Protein AF-A0A257QJQ9-F1 (afdb_monomer_lite)

Sequence (432 aa):
EASQLSAFNTHRAGYEAASIKYLLFPPGANPFVQVMTASIGTARVKPVALFPGQSISGTMPLPASHGADLPAILIEVGTYGGASRGILNVRVCTATDCAIGHGDIANAGDNNYFAIKFEQPLAIGNASSLTYQLDFASGNQVAIWFTTEQGAHEHVLTPAGTTPGLAPLLGLEGVVPAGAPILVFSNPSMNIFKLPNAKPYMAVSGGSCRLKISSRQSATAQCTAPATLIRREVFFPGWQAHINDHPAPISAYHDTFQAINLPAGTSAIRFSYEPPHTMASVIVALISAFVWVAFALTQRRAGNTGALTIPQSAWLQRAAQIDLSKRSRAILPIAFIGLVAPLGLYLALATPPGDVADEPAQLVRAAALLHGTLIGERRVVTTPQGPSVTAGMRVNLAVPRAGFNPFIPLTKANFEQKQRTSWVQPHIFVSI

Foldseek 3Di:
DVVLVVVCVVCVVVCLLLLNWKFKAFFQDDPLFPFPDQADDPDDKDWDKDFAQKKKKWKGFDDQDFDFFFFWKWFFKACPQLVWWAKKKKWKDAPPDIWIWIDTCNSDDGRHIDITTTPDTHGCDRGRMMIMMIHGHDTGIMITIKDFHDDQIWMAMPPVGTDGRIDTSMGTRTPSPVQHWDFDDHDNGITMTTRPSRDDQKDKADFDWDWDAPDLFKIKIATQAKIKIKGSAFDDPQKWKDWVNHTWDWDDDVNTTTMTIDGHGMTIMGMDGDDPCPVVVVVVVVVVVVVVVVVVVVVVVVVPPDDPDDPDDPPVPPPPPPDPPPPVVPPVVCVCCVPPVVVVVVVCVVDPPPDDPCPCVVVVVVVCSHVVAWDKDWDQDQDPVGTDTFIWIWHQPLVCVQPVPVPHDNDPVSSVVSQVVPPPDRTDTDGD

Radius of gyration: 33.99 Å; chains: 1; bounding box: 99×82×69 Å

Secondary structure (DSSP, 8-state):
-HHHHHHHHHHHHHHHHTT--EEEE-TT--TTS----S----S--EEEEE-TT-EEEEEEEPPS---S-EEEEEEEEE-TTTT--SEEEEEEE-SS-EEEEEEEGGGPPTTEEEEEEEEEEE--TT-SEEEEEEEE-SSS-EEEEEEE-SS----EEETTEE-TTEEE-EEE-----TTPPEEEEEETTEEEEE-TTPPPSEEEESS-EEEEE-SSSEEEEEESS-EEEEEEEE--TTEEEEETTEEE--EEETTTEEEEEEPSEEEEEEEEE--TTHHHHHHHHHHHHHHHHHHHHHHHHHT-S--------TTTTSS----TTTTHHHHHHHHHHHHHHHHHHHHHHHS-TTS-TTHHHHHHHHHHHHTT---EEEEEEEETTEEEEEEEEEE-THHHHHHSSTTS---HHHHHHHHHH--S-S-EEEE-

Structure (mmCIF, N/CA/C/O backbone):
data_AF-A0A257QJQ9-F1
#
_entry.id   AF-A0A257QJQ9-F1
#
loop_
_atom_site.group_PDB
_atom_site.id
_atom_site.type_symbol
_atom_site.label_atom_id
_atom_site.label_alt_id
_atom_site.label_comp_id
_atom_site.label_asym_id
_atom_site.label_entity_id
_atom_site.label_seq_id
_atom_site.pdbx_PDB_ins_code
_atom_site.Cartn_x
_atom_site.Cartn_y
_atom_site.Cartn_z
_atom_site.occupancy
_atom_site.B_iso_or_equiv
_atom_site.auth_seq_id
_atom_site.auth_comp_id
_atom_site.auth_asym_id
_atom_site.auth_atom_id
_atom_site.pdbx_PDB_model_num
ATOM 1 N N . GLU A 1 1 ? -9.347 12.772 5.939 1.00 38.38 1 GLU A N 1
ATOM 2 C CA . GLU A 1 1 ? -9.098 11.393 5.456 1.00 38.38 1 GLU A CA 1
ATOM 3 C C . GLU A 1 1 ? -10.145 10.871 4.468 1.00 38.38 1 GLU A C 1
ATOM 5 O O . GLU A 1 1 ? -9.739 10.310 3.457 1.00 38.38 1 GLU A O 1
ATOM 10 N N . ALA A 1 2 ? -11.452 11.118 4.657 1.00 39.22 2 ALA A N 1
ATOM 11 C CA . ALA A 1 2 ? -12.502 10.664 3.724 1.00 39.22 2 ALA A CA 1
ATOM 12 C C . ALA A 1 2 ? -12.269 11.043 2.237 1.00 39.22 2 ALA A C 1
ATOM 14 O O . ALA A 1 2 ? -12.616 10.281 1.336 1.00 39.22 2 ALA A O 1
ATOM 15 N N . SER A 1 3 ? -11.615 12.180 1.960 1.00 51.88 3 SER A N 1
ATOM 16 C CA . SER A 1 3 ? -11.275 12.611 0.595 1.00 51.88 3 SER A CA 1
ATOM 17 C C . SER A 1 3 ? -10.140 11.808 -0.055 1.00 51.88 3 SER A C 1
ATOM 19 O O . SER A 1 3 ? -10.160 11.602 -1.266 1.00 51.88 3 SER A O 1
ATOM 21 N N . GLN A 1 4 ? -9.164 11.325 0.720 1.00 54.12 4 GLN A N 1
ATOM 22 C CA . GLN A 1 4 ? -7.987 10.621 0.195 1.00 54.12 4 GLN A CA 1
ATOM 23 C C . GLN A 1 4 ? -8.301 9.167 -0.158 1.00 54.12 4 GLN A C 1
ATOM 25 O O . GLN A 1 4 ? -7.873 8.692 -1.207 1.00 54.12 4 GLN A O 1
ATOM 30 N N . LEU A 1 5 ? -9.099 8.478 0.662 1.00 59.34 5 LEU A N 1
ATOM 31 C CA . LEU A 1 5 ? -9.568 7.124 0.355 1.00 59.34 5 LEU A CA 1
ATOM 32 C C . LEU A 1 5 ? -10.491 7.110 -0.871 1.00 59.34 5 LEU A C 1
ATOM 34 O O . LEU A 1 5 ? -10.354 6.254 -1.742 1.00 59.34 5 LEU A O 1
ATOM 38 N N . SER A 1 6 ? -11.399 8.086 -0.969 1.00 58.81 6 SER A N 1
ATOM 39 C CA . SER A 1 6 ? -12.265 8.254 -2.142 1.00 58.81 6 SER A CA 1
ATOM 40 C C . SER A 1 6 ? -11.446 8.516 -3.415 1.00 58.81 6 SER A C 1
ATOM 42 O O . SER A 1 6 ? -11.650 7.864 -4.445 1.00 58.81 6 SER A O 1
ATOM 44 N N . ALA A 1 7 ? -10.434 9.389 -3.330 1.00 62.53 7 ALA A N 1
ATOM 45 C CA . ALA A 1 7 ? -9.500 9.628 -4.426 1.00 62.53 7 ALA A CA 1
ATOM 46 C C . ALA A 1 7 ? -8.702 8.366 -4.798 1.00 62.53 7 ALA A C 1
ATOM 48 O O . ALA A 1 7 ? -8.569 8.065 -5.986 1.00 62.53 7 ALA A O 1
ATOM 49 N N . PHE A 1 8 ? -8.216 7.604 -3.811 1.00 71.00 8 PHE A N 1
ATOM 50 C CA . PHE A 1 8 ? -7.528 6.334 -4.041 1.00 71.00 8 PHE A CA 1
ATOM 51 C C . PHE A 1 8 ? -8.431 5.337 -4.773 1.00 71.00 8 PHE A C 1
ATOM 53 O O . PHE A 1 8 ? -8.031 4.807 -5.807 1.00 71.00 8 PHE A O 1
ATOM 60 N N . ASN A 1 9 ? -9.657 5.122 -4.290 1.00 70.12 9 ASN A N 1
ATOM 61 C CA . ASN A 1 9 ? -10.600 4.184 -4.899 1.00 70.12 9 ASN A CA 1
ATOM 62 C C . ASN A 1 9 ? -10.931 4.572 -6.345 1.00 70.12 9 ASN A C 1
ATOM 64 O O . ASN A 1 9 ? -10.977 3.703 -7.214 1.00 70.12 9 ASN A O 1
ATOM 68 N N . THR A 1 10 ? -11.057 5.872 -6.621 1.00 69.69 10 THR A N 1
ATOM 69 C CA . THR A 1 10 ? -11.278 6.403 -7.975 1.00 69.69 10 THR A CA 1
ATOM 70 C C . THR A 1 10 ? -10.112 6.083 -8.924 1.00 69.69 10 THR A C 1
ATOM 72 O O . THR A 1 10 ? -10.333 5.755 -10.086 1.00 69.69 10 THR A O 1
ATOM 75 N N . HIS A 1 11 ? -8.865 6.132 -8.442 1.00 74.81 11 HIS A N 1
ATOM 76 C CA . HIS A 1 11 ? -7.655 5.957 -9.267 1.00 74.81 11 HIS A CA 1
ATOM 77 C C . HIS A 1 11 ? -7.001 4.578 -9.137 1.00 74.81 11 HIS A C 1
ATOM 79 O O . HIS A 1 11 ? -5.934 4.327 -9.706 1.00 74.81 11 HIS A O 1
ATOM 85 N N . ARG A 1 12 ? -7.634 3.662 -8.407 1.00 77.81 12 ARG A N 1
ATOM 86 C CA . ARG A 1 12 ? -7.065 2.372 -8.030 1.00 77.81 12 ARG A CA 1
ATOM 87 C C . ARG A 1 12 ? -6.561 1.555 -9.218 1.00 77.81 12 ARG A C 1
ATOM 89 O O . ARG A 1 12 ? -5.456 1.016 -9.168 1.00 77.81 12 ARG A O 1
ATOM 96 N N . ALA A 1 13 ? -7.342 1.506 -10.295 1.00 78.12 13 ALA A N 1
ATOM 97 C CA . ALA A 1 13 ? -6.968 0.789 -11.511 1.00 78.12 13 ALA A CA 1
ATOM 98 C C . ALA A 1 13 ? -5.651 1.314 -12.114 1.00 78.12 13 ALA A C 1
ATOM 100 O O . ALA A 1 13 ? -4.851 0.533 -12.624 1.00 78.12 13 ALA A O 1
ATOM 101 N N . GLY A 1 14 ? -5.389 2.621 -12.006 1.00 78.75 14 GLY A N 1
ATOM 102 C CA . GLY A 1 14 ? -4.139 3.236 -12.449 1.00 78.75 14 GLY A CA 1
ATOM 103 C C . GLY A 1 14 ? -2.940 2.788 -11.614 1.00 78.75 14 GLY A C 1
ATOM 104 O O . GLY A 1 14 ? -1.909 2.417 -12.172 1.00 78.75 14 GLY A O 1
ATOM 105 N N . TYR A 1 15 ? -3.082 2.741 -10.285 1.00 78.06 15 TYR A N 1
ATOM 106 C CA . TYR A 1 15 ? -2.027 2.242 -9.395 1.00 78.06 15 TYR A CA 1
ATOM 107 C C . TYR A 1 15 ? -1.687 0.773 -9.668 1.00 78.06 15 TYR A C 1
ATOM 109 O O . TYR A 1 15 ? -0.514 0.409 -9.768 1.00 78.06 15 TYR A O 1
ATOM 117 N N . GLU A 1 16 ? -2.706 -0.065 -9.858 1.00 82.75 16 GLU A N 1
ATOM 118 C CA . GLU A 1 16 ? -2.523 -1.476 -10.203 1.00 82.75 16 GLU A CA 1
ATOM 119 C C . GLU A 1 16 ? -1.890 -1.646 -11.592 1.00 82.75 16 GLU A C 1
ATOM 121 O O . GLU A 1 16 ? -1.001 -2.486 -11.767 1.00 82.75 16 GLU A O 1
ATOM 126 N N . ALA A 1 17 ? -2.286 -0.821 -12.568 1.00 81.44 17 ALA A N 1
ATOM 127 C CA . ALA A 1 17 ? -1.696 -0.795 -13.904 1.00 81.44 17 ALA A CA 1
ATOM 128 C C . ALA A 1 17 ? -0.230 -0.340 -13.903 1.00 81.44 17 ALA A C 1
ATOM 130 O O . ALA A 1 17 ? 0.523 -0.802 -14.756 1.00 81.44 17 ALA A O 1
ATOM 131 N N . ALA A 1 18 ? 0.176 0.490 -12.939 1.00 78.88 18 ALA A N 1
ATOM 132 C CA . ALA A 1 18 ? 1.545 0.966 -12.732 1.00 78.88 18 ALA A CA 1
ATOM 133 C C . ALA A 1 18 ? 2.403 0.044 -11.841 1.00 78.88 18 ALA A C 1
ATOM 135 O O . ALA A 1 18 ? 3.476 0.441 -11.397 1.00 78.88 18 ALA A O 1
ATOM 136 N N . SER A 1 19 ? 1.946 -1.182 -11.558 1.00 82.75 19 SER A N 1
ATOM 137 C CA . SER A 1 19 ? 2.657 -2.150 -10.706 1.00 82.75 19 SER A CA 1
ATOM 138 C C . SER A 1 19 ? 2.869 -1.721 -9.252 1.00 82.75 19 SER A C 1
ATOM 140 O O . SER A 1 19 ? 3.720 -2.294 -8.563 1.00 82.75 19 SER A O 1
ATOM 142 N N . ILE A 1 20 ? 2.082 -0.774 -8.733 1.00 82.00 20 ILE A N 1
ATOM 143 C CA . ILE A 1 20 ? 2.115 -0.463 -7.302 1.00 82.00 20 ILE A CA 1
ATOM 144 C C . ILE A 1 20 ? 1.525 -1.649 -6.545 1.00 82.00 20 ILE A C 1
ATOM 146 O O . ILE A 1 20 ? 0.358 -1.996 -6.710 1.00 82.00 20 ILE A O 1
ATOM 150 N N . LYS A 1 21 ? 2.359 -2.294 -5.727 1.00 79.81 21 LYS A N 1
ATOM 151 C CA . LYS A 1 21 ? 1.996 -3.512 -4.994 1.00 79.81 21 LYS A CA 1
ATOM 152 C C . LYS A 1 21 ? 1.625 -3.247 -3.543 1.00 79.81 21 LYS A C 1
ATOM 154 O O . LYS A 1 21 ? 0.820 -3.994 -2.995 1.00 79.81 21 LYS A O 1
ATOM 159 N N . TYR A 1 22 ? 2.213 -2.225 -2.931 1.00 82.25 22 TYR A N 1
ATOM 160 C CA . TYR A 1 22 ? 2.050 -1.941 -1.512 1.00 82.25 22 TYR A CA 1
ATOM 161 C C . TYR A 1 22 ? 1.681 -0.478 -1.282 1.00 82.25 22 TYR A C 1
ATOM 163 O O . TYR A 1 22 ? 2.165 0.406 -1.986 1.00 82.25 22 TYR A O 1
ATOM 171 N N . LEU A 1 23 ? 0.832 -0.251 -0.288 1.00 78.38 23 LEU A N 1
ATOM 172 C CA . LEU A 1 23 ? 0.411 1.048 0.211 1.00 78.38 23 LEU A CA 1
ATOM 173 C C . LEU A 1 23 ? 0.864 1.163 1.662 1.00 78.38 23 LEU A C 1
ATOM 175 O O . LEU A 1 23 ? 0.739 0.198 2.416 1.00 78.38 23 LEU A O 1
ATOM 179 N N . LEU A 1 24 ? 1.389 2.323 2.040 1.00 77.31 24 LEU A N 1
ATOM 180 C CA . LEU A 1 24 ? 1.863 2.588 3.392 1.00 77.31 24 LEU A CA 1
ATOM 181 C C . LEU A 1 24 ? 0.917 3.578 4.062 1.00 77.31 24 LEU A C 1
ATOM 183 O O . LEU A 1 24 ? 0.559 4.588 3.461 1.00 77.31 24 LEU A O 1
ATOM 187 N N . PHE A 1 25 ? 0.549 3.290 5.304 1.00 67.88 25 PHE A N 1
ATOM 188 C CA . PHE A 1 25 ? -0.293 4.147 6.129 1.00 67.88 25 PHE A CA 1
ATOM 189 C C . PHE A 1 25 ? 0.336 4.358 7.511 1.00 67.88 25 PHE A C 1
ATOM 191 O O . PHE A 1 25 ? 1.139 3.524 7.946 1.00 67.88 25 PHE A O 1
ATOM 198 N N . PRO A 1 26 ? -0.011 5.458 8.209 1.00 61.75 26 PRO A N 1
ATOM 199 C CA . PRO A 1 26 ? 0.384 5.674 9.598 1.00 61.75 26 PRO A CA 1
ATOM 200 C C . PRO A 1 26 ? 0.017 4.482 10.502 1.00 61.75 26 PRO A C 1
ATOM 202 O O . PRO A 1 26 ? -0.902 3.721 10.178 1.00 61.75 26 PRO A O 1
ATOM 205 N N . PRO A 1 27 ? 0.714 4.300 11.637 1.00 57.91 27 PRO A N 1
ATOM 206 C CA . PRO A 1 27 ? 0.435 3.201 12.554 1.00 57.91 27 PRO A CA 1
ATOM 207 C C . PRO A 1 27 ? -1.021 3.250 13.036 1.00 57.91 27 PRO A C 1
ATOM 209 O O . PRO A 1 27 ? -1.552 4.316 13.342 1.00 57.91 27 PRO A O 1
ATOM 212 N N . GLY A 1 28 ? -1.666 2.082 13.055 1.00 55.56 28 GLY A N 1
ATOM 213 C CA . GLY A 1 28 ? -3.073 1.892 13.429 1.00 55.56 28 GLY A CA 1
ATOM 214 C C . GLY A 1 28 ? -4.112 2.369 12.399 1.00 55.56 28 GLY A C 1
ATOM 215 O O . GLY A 1 28 ? -5.269 1.982 12.496 1.00 55.56 28 GLY A O 1
ATOM 216 N N . ALA A 1 29 ? -3.730 3.122 11.361 1.00 61.88 29 ALA A N 1
ATOM 217 C CA . ALA A 1 29 ? -4.669 3.510 10.310 1.00 61.88 29 ALA A CA 1
ATOM 218 C C . ALA A 1 29 ? -5.037 2.306 9.422 1.00 61.88 29 ALA A C 1
ATOM 220 O O . ALA A 1 29 ? -4.162 1.655 8.840 1.00 61.88 29 ALA A O 1
ATOM 221 N N . ASN A 1 30 ? -6.335 2.035 9.278 1.00 67.94 30 ASN A N 1
ATOM 222 C CA . ASN A 1 30 ? -6.868 1.075 8.313 1.00 67.94 30 ASN A CA 1
ATOM 223 C C . ASN A 1 30 ? -8.036 1.696 7.533 1.00 67.94 30 ASN A C 1
ATOM 225 O O . ASN A 1 30 ? -9.198 1.501 7.883 1.00 67.94 30 ASN A O 1
ATOM 229 N N . PRO A 1 31 ? -7.747 2.452 6.462 1.00 63.91 31 PRO A N 1
ATOM 230 C CA . PRO A 1 31 ? -8.780 3.178 5.733 1.00 63.91 31 PRO A CA 1
ATOM 231 C C . PRO A 1 31 ? -9.622 2.261 4.836 1.00 63.91 31 PRO A C 1
ATOM 233 O O . PRO A 1 31 ? -10.564 2.726 4.212 1.00 63.91 31 PRO A O 1
ATOM 236 N N . PHE A 1 32 ? -9.289 0.973 4.719 1.00 65.44 32 PHE A N 1
ATOM 237 C CA . PHE A 1 32 ? -10.028 0.031 3.872 1.00 65.44 32 PHE A CA 1
ATOM 238 C C . PHE A 1 32 ? -11.116 -0.728 4.628 1.00 65.44 32 PHE A C 1
ATOM 240 O O . PHE A 1 32 ? -11.854 -1.496 4.015 1.00 65.44 32 PHE A O 1
ATOM 247 N N . VAL A 1 33 ? -11.237 -0.486 5.933 1.00 56.50 33 VAL A N 1
ATOM 248 C CA . VAL A 1 33 ? -12.351 -0.964 6.742 1.00 56.50 33 VAL A CA 1
ATOM 249 C C . VAL A 1 33 ? -13.468 0.069 6.676 1.00 56.50 33 VAL A C 1
ATOM 251 O O . VAL A 1 33 ? -13.261 1.248 6.965 1.00 56.50 33 VAL A O 1
ATOM 254 N N . GLN A 1 34 ? -14.668 -0.365 6.289 1.00 51.50 34 GLN A N 1
ATOM 255 C CA . GLN A 1 34 ? -15.858 0.458 6.470 1.00 51.50 34 GLN A CA 1
ATOM 256 C C . GLN A 1 34 ? -16.208 0.478 7.955 1.00 51.50 34 GLN A C 1
ATOM 258 O O . GLN A 1 34 ? -16.839 -0.441 8.461 1.00 51.50 34 GLN A O 1
ATOM 263 N N . VAL A 1 35 ? -15.812 1.543 8.651 1.00 51.59 35 VAL A N 1
ATOM 264 C CA . VAL A 1 35 ? -16.318 1.824 9.995 1.00 51.59 35 VAL A CA 1
ATOM 265 C C . VAL A 1 35 ? -17.797 2.179 9.849 1.00 51.59 35 VAL A C 1
ATOM 267 O O . VAL A 1 35 ? -18.155 3.285 9.443 1.00 51.59 35 VAL A O 1
ATOM 270 N N . MET A 1 36 ? -18.663 1.208 10.114 1.00 52.94 36 MET A N 1
ATOM 271 C CA . MET A 1 36 ? -20.105 1.419 10.201 1.00 52.94 36 MET A CA 1
ATOM 272 C C . MET A 1 36 ? -20.379 2.147 11.517 1.00 52.94 36 MET A C 1
ATOM 274 O O . MET A 1 36 ? -20.576 1.513 12.547 1.00 52.94 36 MET A O 1
ATOM 278 N N . THR A 1 37 ? -20.314 3.479 11.499 1.00 51.56 37 THR A N 1
ATOM 279 C CA . THR A 1 37 ? -20.659 4.288 12.668 1.00 51.56 37 THR A CA 1
ATOM 280 C C . THR A 1 37 ? -22.173 4.427 12.770 1.00 51.56 37 THR A C 1
ATOM 282 O O . THR A 1 37 ? -22.865 4.751 11.800 1.00 51.56 37 THR A O 1
ATOM 285 N N . ALA A 1 38 ? -22.699 4.196 13.968 1.00 46.03 38 ALA A N 1
ATOM 286 C CA . ALA A 1 38 ? -24.067 4.534 14.321 1.00 46.03 38 ALA A CA 1
ATOM 287 C C . ALA A 1 38 ? -24.230 6.068 14.310 1.00 46.03 38 ALA A C 1
ATOM 289 O O . ALA A 1 38 ? -23.950 6.732 15.295 1.00 46.03 38 ALA A O 1
ATOM 290 N N . SER A 1 39 ? -24.632 6.629 13.165 1.00 44.25 39 SER A N 1
ATOM 291 C CA . SER A 1 39 ? -25.060 8.025 12.957 1.00 44.25 39 SER A CA 1
ATOM 292 C C . SER A 1 39 ? -24.038 9.142 13.283 1.00 44.25 39 SER A C 1
ATOM 294 O O . SER A 1 39 ? -23.649 9.400 14.419 1.00 44.25 39 SER A O 1
ATOM 296 N N . ILE A 1 40 ? -23.622 9.881 12.248 1.00 45.78 40 ILE A N 1
ATOM 297 C CA . ILE A 1 40 ? -22.577 10.917 12.312 1.00 45.78 40 ILE A CA 1
ATOM 298 C C . ILE A 1 40 ? -23.148 12.235 12.867 1.00 45.78 40 ILE A C 1
ATOM 300 O O . ILE A 1 40 ? -23.668 13.064 12.121 1.00 45.78 40 ILE A O 1
ATOM 304 N N . GLY A 1 41 ? -22.998 12.467 14.172 1.00 42.56 41 GLY A N 1
ATOM 305 C CA . GLY A 1 41 ? -22.999 13.814 14.750 1.00 42.56 41 GLY A CA 1
ATOM 306 C C . GLY A 1 41 ? -21.623 14.474 14.583 1.00 42.56 41 GLY A C 1
ATOM 307 O O . GLY A 1 41 ? -20.597 13.883 14.903 1.00 42.56 41 GLY A O 1
ATOM 308 N N . THR A 1 42 ? -21.567 15.702 14.063 1.00 43.75 42 THR A N 1
ATOM 309 C CA . THR A 1 42 ? -20.327 16.345 13.580 1.00 43.75 42 THR A CA 1
ATOM 310 C C . THR A 1 42 ? -19.501 17.101 14.630 1.00 43.75 42 THR A C 1
ATOM 312 O O . THR A 1 42 ? -18.643 17.885 14.230 1.00 43.75 42 THR A O 1
ATOM 315 N N . ALA A 1 43 ? -19.744 16.977 15.943 1.00 52.72 43 ALA A N 1
ATOM 316 C CA . ALA A 1 43 ? -19.333 18.079 16.828 1.00 52.72 43 ALA A CA 1
ATOM 317 C C . ALA A 1 43 ? -18.475 17.781 18.063 1.00 52.72 43 ALA A C 1
ATOM 319 O O . ALA A 1 43 ? -17.721 18.684 18.423 1.00 52.72 43 ALA A O 1
ATOM 320 N N . ARG A 1 44 ? -18.526 16.625 18.744 1.00 52.75 44 ARG A N 1
ATOM 321 C CA . ARG A 1 44 ? -17.683 16.406 19.945 1.00 52.75 44 ARG A CA 1
ATOM 322 C C . ARG A 1 44 ? -17.379 14.934 20.178 1.00 52.75 44 ARG A C 1
ATOM 324 O O . ARG A 1 44 ? -18.296 14.178 20.482 1.00 52.75 44 ARG A O 1
ATOM 331 N N . VAL A 1 45 ? -16.095 14.575 20.121 1.00 67.56 45 VAL A N 1
ATOM 332 C CA . VAL A 1 45 ? -15.622 13.279 20.612 1.00 67.56 45 VAL A CA 1
ATOM 333 C C . VAL A 1 45 ? -15.168 13.445 22.064 1.00 67.56 45 VAL A C 1
ATOM 335 O O . VAL A 1 45 ? -14.295 14.267 22.345 1.00 67.56 45 VAL A O 1
ATOM 338 N N . LYS A 1 46 ? -15.791 12.733 23.006 1.00 82.25 46 LYS A N 1
ATOM 339 C CA . LYS A 1 46 ? -15.448 12.768 24.433 1.00 82.25 46 LYS A CA 1
ATOM 340 C C . LYS A 1 46 ? -14.815 11.433 24.832 1.00 82.25 46 LYS A C 1
ATOM 342 O O . LYS A 1 46 ? -15.445 10.400 24.618 1.00 82.25 46 LYS A O 1
ATOM 347 N N . PRO A 1 47 ? -13.619 11.424 25.437 1.00 87.81 47 PRO A N 1
ATOM 348 C CA . PRO A 1 47 ? -13.054 10.198 25.971 1.00 87.81 47 PRO A CA 1
ATOM 349 C C . PRO A 1 47 ? -13.766 9.834 27.279 1.00 87.81 47 PRO A C 1
ATOM 351 O O . PRO A 1 47 ? -13.968 10.683 28.154 1.00 87.81 47 PRO A O 1
ATOM 354 N N . VAL A 1 48 ? -14.132 8.566 27.421 1.00 89.50 48 VAL A N 1
ATOM 355 C CA . VAL A 1 48 ? -14.643 7.971 28.657 1.00 89.50 48 VAL A CA 1
ATOM 356 C C . VAL A 1 48 ? -13.603 6.973 29.141 1.00 89.50 48 VAL A C 1
ATOM 358 O O . VAL A 1 48 ? -13.314 5.994 28.459 1.00 89.50 48 VAL A O 1
ATOM 361 N N . ALA A 1 49 ? -13.002 7.245 30.298 1.00 92.38 49 ALA A N 1
ATOM 362 C CA . ALA A 1 49 ? -12.034 6.337 30.897 1.00 92.38 49 ALA A CA 1
ATOM 363 C C . ALA A 1 49 ? -12.747 5.090 31.429 1.00 92.38 49 ALA A C 1
ATOM 365 O O . ALA A 1 49 ? -13.719 5.202 32.176 1.00 92.38 49 ALA A O 1
ATOM 366 N N . LEU A 1 50 ? -12.236 3.925 31.050 1.00 94.19 50 LEU A N 1
ATOM 367 C CA . LEU A 1 50 ? -12.668 2.622 31.517 1.00 94.19 50 LEU A CA 1
ATOM 368 C C . LEU A 1 50 ? -11.559 2.034 32.395 1.00 94.19 50 LEU A C 1
ATOM 370 O O . LEU A 1 50 ? -10.414 1.882 31.957 1.00 94.19 50 LEU A O 1
ATOM 374 N N . PHE A 1 51 ? -11.897 1.753 33.649 1.00 95.38 51 PHE A N 1
ATOM 375 C CA . PHE A 1 51 ? -11.011 1.154 34.648 1.00 95.38 51 PHE A CA 1
ATOM 376 C C . PHE A 1 51 ? -11.261 -0.356 34.774 1.00 95.38 51 PHE A C 1
ATOM 378 O O . PHE A 1 51 ? -12.327 -0.829 34.374 1.00 95.38 51 PHE A O 1
ATOM 385 N N . PRO A 1 52 ? -10.302 -1.136 35.308 1.00 96.31 52 PRO A N 1
ATOM 386 C CA . PRO A 1 52 ? -10.475 -2.573 35.479 1.00 96.31 52 PRO A CA 1
ATOM 387 C C . PRO A 1 52 ? -11.768 -2.920 36.228 1.00 96.31 52 PRO A C 1
ATOM 389 O O . PRO A 1 52 ? -12.072 -2.330 37.265 1.00 96.31 52 PRO A O 1
ATOM 392 N N . GLY A 1 53 ? -12.522 -3.878 35.695 1.00 93.06 53 GLY A N 1
ATOM 393 C CA . GLY A 1 53 ? -13.827 -4.300 36.207 1.00 93.06 53 GLY A CA 1
ATOM 394 C C . GLY A 1 53 ? -15.010 -3.448 35.736 1.00 93.06 53 GLY A C 1
ATOM 395 O O . GLY A 1 53 ? -16.145 -3.769 36.080 1.00 93.06 53 GLY A O 1
ATOM 396 N N . GLN A 1 54 ? -14.777 -2.386 34.961 1.00 95.00 54 GLN A N 1
ATOM 397 C CA . GLN A 1 54 ? -15.845 -1.582 34.365 1.00 95.00 54 GLN A CA 1
ATOM 398 C C . GLN A 1 54 ? -16.212 -2.078 32.971 1.00 95.00 54 GLN A C 1
ATOM 400 O O . GLN A 1 54 ? -15.386 -2.643 32.246 1.00 95.00 54 GLN A O 1
ATOM 405 N N . SER A 1 55 ? -17.458 -1.813 32.588 1.00 93.88 55 SER A N 1
ATOM 406 C CA . SER A 1 55 ? -17.984 -2.223 31.293 1.00 93.88 55 SER A CA 1
ATOM 407 C C . SER A 1 55 ? -18.838 -1.155 30.633 1.00 93.88 55 SER A C 1
ATOM 409 O O . SER A 1 55 ? -19.470 -0.340 31.304 1.00 93.88 55 SER A O 1
ATOM 411 N N . ILE A 1 56 ? -18.859 -1.166 29.303 1.00 92.69 56 ILE A N 1
ATOM 412 C CA . ILE A 1 56 ? -19.754 -0.354 28.477 1.00 92.69 56 ILE A CA 1
ATOM 413 C C . ILE A 1 56 ? -20.604 -1.308 27.654 1.00 92.69 56 ILE A C 1
ATOM 415 O O . ILE A 1 56 ? -20.068 -2.182 26.982 1.00 92.69 56 ILE A O 1
ATOM 419 N N . SER A 1 57 ? -21.917 -1.123 27.658 1.00 93.00 57 SER A N 1
ATOM 420 C 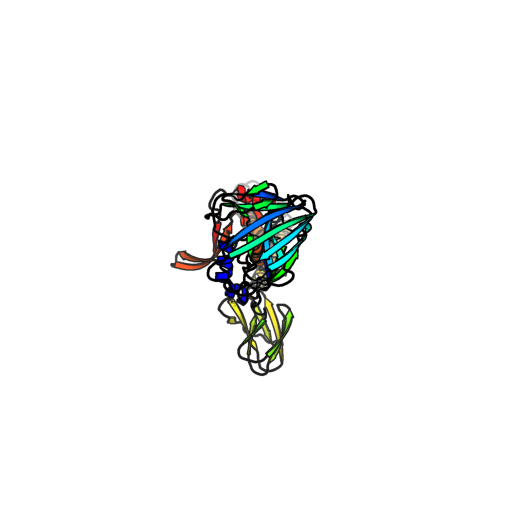CA . SER A 1 57 ? -22.831 -1.911 26.829 1.00 93.00 57 SER A CA 1
ATOM 421 C C . SER A 1 57 ? -23.865 -1.029 26.147 1.00 93.00 57 SER A C 1
ATOM 423 O O . SER A 1 57 ? -24.141 0.079 26.610 1.00 93.00 57 SER A O 1
ATOM 425 N N . GLY A 1 58 ? -24.413 -1.505 25.035 1.00 89.38 58 GLY A N 1
ATOM 426 C CA . GLY A 1 58 ? -25.394 -0.752 24.267 1.00 89.38 58 GLY A CA 1
ATOM 427 C C . GLY A 1 58 ? -25.831 -1.468 22.998 1.00 89.38 58 GLY A C 1
ATOM 428 O O . GLY A 1 58 ? -25.498 -2.633 22.759 1.00 89.38 58 GLY A O 1
ATOM 429 N N . THR A 1 59 ? -26.585 -0.749 22.173 1.00 87.00 59 THR A N 1
ATOM 430 C CA . THR A 1 59 ? -27.054 -1.219 20.866 1.00 87.00 59 THR A CA 1
ATOM 431 C C . THR A 1 59 ? -26.503 -0.340 19.758 1.00 87.00 59 THR A C 1
ATOM 433 O O . THR A 1 59 ? -26.520 0.879 19.890 1.00 87.00 59 THR A O 1
ATOM 436 N N . MET A 1 60 ? -26.083 -0.946 18.650 1.00 80.44 60 MET A N 1
ATOM 437 C CA . MET A 1 60 ? -25.676 -0.237 17.437 1.00 80.44 60 MET A CA 1
ATOM 438 C C . MET A 1 60 ? -26.564 -0.640 16.246 1.00 80.44 60 MET A C 1
ATOM 440 O O . MET A 1 60 ? -26.763 -1.837 16.016 1.00 80.44 60 MET A O 1
ATOM 444 N N . PRO A 1 61 ? -27.116 0.313 15.478 1.00 77.75 61 PRO A N 1
ATOM 445 C CA . PRO A 1 61 ? -27.829 0.019 14.239 1.00 77.75 61 PRO A CA 1
ATOM 446 C C . PRO A 1 61 ? -26.890 -0.504 13.143 1.00 77.75 61 PRO A C 1
ATOM 448 O O . PRO A 1 61 ? -25.749 -0.060 13.017 1.00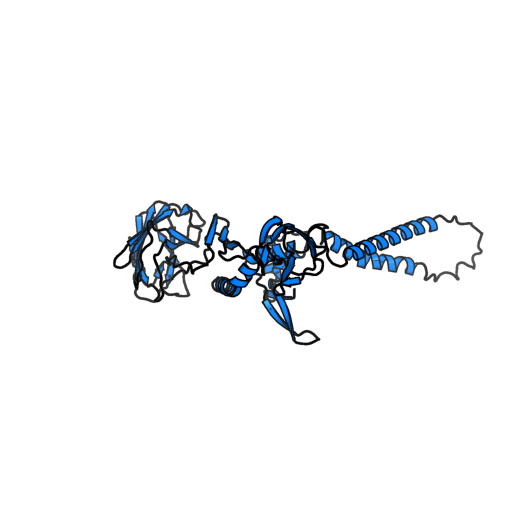 77.75 61 PRO A O 1
ATOM 451 N N . LEU A 1 62 ? -27.401 -1.408 12.304 1.00 74.50 62 LEU A N 1
ATOM 452 C CA . LEU A 1 62 ? -26.754 -1.843 11.067 1.00 74.50 62 LEU A CA 1
ATOM 453 C C . LEU A 1 62 ? -27.399 -1.125 9.861 1.00 74.50 62 LEU A C 1
ATOM 455 O O . LEU A 1 62 ? -28.623 -1.006 9.796 1.00 74.50 62 LEU A O 1
ATOM 459 N N . PRO A 1 63 ? -26.620 -0.637 8.880 1.00 62.41 63 PRO A N 1
ATOM 460 C CA . PRO A 1 63 ? -27.134 -0.058 7.647 1.00 62.41 63 PRO A CA 1
ATOM 461 C C . PRO A 1 63 ? -27.833 -1.122 6.797 1.00 62.41 63 PRO A C 1
ATOM 463 O O . PRO A 1 63 ? -27.509 -2.305 6.860 1.00 62.41 63 PRO A O 1
ATOM 466 N N . ALA A 1 64 ? -28.759 -0.684 5.942 1.00 59.81 64 ALA A N 1
ATOM 467 C CA . ALA A 1 64 ? -29.625 -1.562 5.147 1.00 59.81 64 ALA A CA 1
ATOM 468 C C . ALA A 1 64 ? -28.879 -2.522 4.194 1.00 59.81 64 ALA A C 1
ATOM 470 O O . ALA A 1 64 ? -29.440 -3.536 3.791 1.00 59.81 64 ALA A O 1
ATOM 471 N N . SER A 1 65 ? -27.627 -2.221 3.837 1.00 56.38 65 SER A N 1
ATOM 472 C CA . SER A 1 65 ? -26.754 -3.091 3.046 1.00 56.38 65 SER A CA 1
ATOM 473 C C . SER A 1 65 ? -25.565 -3.555 3.889 1.00 56.38 65 SER A C 1
ATOM 475 O O . SER A 1 65 ? -24.556 -2.854 3.986 1.00 56.38 65 SER A O 1
ATOM 477 N N . HIS A 1 66 ? -25.685 -4.735 4.488 1.00 60.06 66 HIS A N 1
ATOM 478 C CA . HIS A 1 66 ? -24.606 -5.447 5.172 1.00 60.06 66 HIS A CA 1
ATOM 479 C C . HIS A 1 66 ? -24.505 -6.860 4.583 1.00 60.06 66 HIS A C 1
ATOM 481 O O . HIS A 1 66 ? -25.509 -7.444 4.183 1.00 60.06 66 HIS A O 1
ATOM 487 N N . GLY A 1 67 ? -23.288 -7.381 4.441 1.00 57.91 67 GLY A N 1
ATOM 488 C CA . GLY A 1 67 ? -23.040 -8.734 3.936 1.00 57.91 67 GLY A CA 1
ATOM 489 C C . GLY A 1 67 ? -22.247 -9.561 4.943 1.00 57.91 67 GLY A C 1
ATOM 490 O O . GLY A 1 67 ? -21.583 -8.960 5.776 1.00 57.91 67 GLY A O 1
ATOM 491 N N . ALA A 1 68 ? -22.316 -10.893 4.791 1.00 63.59 68 ALA A N 1
ATOM 492 C CA . ALA A 1 68 ? -21.519 -11.976 5.405 1.00 63.59 68 ALA A CA 1
ATOM 493 C C . ALA A 1 68 ? -21.102 -11.823 6.890 1.00 63.59 68 ALA A C 1
ATOM 495 O O . ALA A 1 68 ? -21.541 -10.925 7.592 1.00 63.59 68 ALA A O 1
ATOM 496 N N . ASP A 1 69 ? -20.316 -12.769 7.400 1.00 77.69 69 ASP A N 1
ATOM 497 C CA . ASP A 1 69 ? -19.956 -12.839 8.820 1.00 77.69 69 ASP A CA 1
ATOM 498 C C . ASP A 1 69 ? -18.962 -11.731 9.224 1.00 77.69 69 ASP A C 1
ATOM 500 O O . ASP A 1 69 ? -18.072 -11.373 8.446 1.00 77.69 69 ASP A O 1
ATOM 504 N N . LEU A 1 70 ? -19.067 -11.207 10.451 1.00 80.00 70 LEU A N 1
ATOM 505 C CA . LEU A 1 70 ? -18.124 -10.218 10.998 1.00 80.00 70 LEU A CA 1
ATOM 506 C C . LEU A 1 70 ? -16.955 -10.929 11.666 1.00 80.00 70 LEU A C 1
ATOM 508 O O . LEU A 1 70 ? -17.179 -11.630 12.647 1.00 80.00 70 LEU A O 1
ATOM 512 N N . PRO A 1 71 ? -15.705 -10.719 11.234 1.00 83.38 71 PRO A N 1
ATOM 513 C CA . PRO A 1 71 ? -14.544 -11.322 11.880 1.00 83.38 71 PRO A CA 1
ATOM 514 C C . PRO A 1 71 ? -14.038 -10.528 13.096 1.00 83.38 71 PRO A C 1
ATOM 516 O O . PRO A 1 71 ? -13.299 -11.080 13.911 1.00 83.38 71 PRO A O 1
ATOM 519 N N . ALA A 1 72 ? -14.379 -9.240 13.213 1.00 85.50 72 ALA A N 1
ATOM 520 C CA . ALA A 1 72 ? -13.869 -8.360 14.263 1.00 85.50 72 ALA A CA 1
ATOM 521 C C . ALA A 1 72 ? -14.762 -7.132 14.509 1.00 85.50 72 ALA A C 1
ATOM 523 O O . ALA A 1 72 ? -15.498 -6.681 13.624 1.00 85.50 72 ALA A O 1
ATOM 524 N N . ILE A 1 73 ? -14.610 -6.547 15.699 1.00 86.25 73 ILE A N 1
ATOM 525 C CA . ILE A 1 73 ? -15.091 -5.206 16.054 1.00 86.25 73 ILE A CA 1
ATOM 526 C C . ILE A 1 73 ? -13.898 -4.255 16.196 1.00 86.25 73 ILE A C 1
ATOM 528 O O . ILE A 1 73 ? -12.831 -4.641 16.676 1.00 86.25 73 ILE A O 1
ATOM 532 N N . LEU A 1 74 ? -14.072 -3.005 15.781 1.00 84.06 74 LEU A N 1
ATOM 533 C CA . LEU A 1 74 ? -13.103 -1.932 15.952 1.00 84.06 74 LEU A CA 1
ATOM 534 C C . LEU A 1 74 ? -13.622 -0.961 17.006 1.00 84.06 74 LEU A C 1
ATOM 536 O O . LEU A 1 74 ? -14.774 -0.541 16.949 1.00 84.06 74 LEU A O 1
ATOM 540 N N . ILE A 1 75 ? -12.771 -0.578 17.949 1.00 87.31 75 ILE A N 1
ATOM 541 C CA . ILE A 1 75 ? -13.116 0.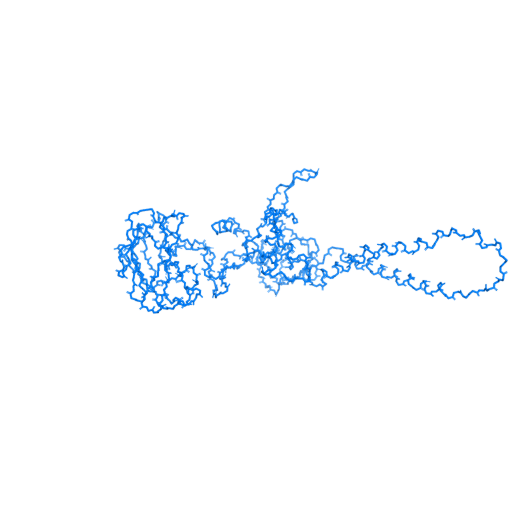376 19.006 1.00 87.31 75 ILE A CA 1
ATOM 542 C C . ILE A 1 75 ? -12.086 1.493 18.981 1.00 87.31 75 ILE A C 1
ATOM 544 O O . ILE A 1 75 ? -10.891 1.217 19.064 1.00 87.31 75 ILE A O 1
ATOM 548 N N . GLU A 1 76 ? -12.514 2.745 18.861 1.00 84.06 76 GLU A N 1
ATOM 549 C CA . GLU A 1 76 ? -11.583 3.867 18.946 1.00 84.06 76 GLU A CA 1
ATOM 550 C C . GLU A 1 76 ? -11.168 4.093 20.404 1.00 84.06 76 GLU A C 1
ATOM 552 O O . GLU A 1 76 ? -11.988 4.441 21.262 1.00 84.06 76 GLU A O 1
ATOM 557 N N . VAL A 1 77 ? -9.881 3.878 20.688 1.00 87.69 77 VAL A N 1
ATOM 558 C CA . VAL A 1 77 ? -9.324 3.935 22.043 1.00 87.69 77 VAL A CA 1
ATOM 559 C C . VAL A 1 77 ? -8.259 5.018 22.184 1.00 87.69 77 VAL A C 1
ATOM 561 O O . VAL A 1 77 ? -7.467 5.262 21.278 1.00 87.69 77 VAL A O 1
ATOM 564 N N . GLY A 1 78 ? -8.215 5.659 23.348 1.00 87.44 78 GLY A N 1
ATOM 565 C CA . GLY A 1 78 ? -7.083 6.450 23.820 1.00 87.44 78 GLY A CA 1
ATOM 566 C C . GLY A 1 78 ? -6.253 5.624 24.801 1.00 87.44 78 GLY A C 1
ATOM 567 O O . GLY A 1 78 ? -6.772 5.115 25.797 1.00 87.44 78 GLY A O 1
ATOM 568 N N . THR A 1 79 ? -4.959 5.498 24.528 1.00 90.31 79 THR A N 1
ATOM 569 C CA . THR A 1 79 ? -3.989 4.753 25.341 1.00 90.31 79 THR A CA 1
ATOM 570 C C . THR A 1 79 ? -3.079 5.665 26.164 1.00 90.31 79 THR A C 1
ATOM 572 O O . THR A 1 79 ? -2.073 5.205 26.706 1.00 90.31 79 THR A O 1
ATOM 575 N N . TYR A 1 80 ? -3.415 6.957 26.273 1.00 90.12 80 TYR A N 1
ATOM 576 C CA . TYR A 1 80 ? -2.664 7.965 27.033 1.00 90.12 80 TYR A CA 1
ATOM 577 C C . TYR A 1 80 ? -1.194 8.029 26.589 1.00 90.12 80 TYR A C 1
ATOM 579 O O . TYR A 1 80 ? -0.277 7.886 27.399 1.00 90.12 80 TYR A O 1
ATOM 587 N N . GLY A 1 81 ? -0.962 8.185 25.282 1.00 84.69 81 GLY A N 1
ATOM 588 C CA . GLY A 1 81 ? 0.383 8.159 24.705 1.00 84.69 81 GLY A CA 1
ATOM 589 C C . GLY A 1 81 ? 1.051 6.779 24.744 1.00 84.69 81 GLY A C 1
ATOM 590 O O . GLY A 1 81 ? 2.274 6.697 24.850 1.00 84.69 81 GLY A O 1
ATOM 591 N N . GLY A 1 82 ? 0.272 5.691 24.690 1.00 85.44 82 GLY A N 1
ATOM 592 C CA . GLY A 1 82 ? 0.782 4.314 24.728 1.00 85.44 82 GLY A CA 1
ATOM 593 C C . GLY A 1 82 ? 1.087 3.774 26.131 1.00 85.44 82 GLY A C 1
ATOM 594 O O . GLY A 1 82 ? 1.750 2.742 26.256 1.00 85.44 82 GLY A O 1
ATOM 595 N N . ALA A 1 83 ? 0.628 4.446 27.189 1.00 91.56 83 ALA A N 1
ATOM 596 C CA . ALA A 1 83 ? 0.813 4.041 28.585 1.00 91.56 83 ALA A CA 1
ATOM 597 C C . ALA A 1 83 ? -0.243 3.036 29.086 1.00 91.56 83 ALA A C 1
ATOM 599 O O . ALA A 1 83 ? -0.022 2.357 30.093 1.00 91.56 83 ALA A O 1
ATOM 600 N N . SER A 1 84 ? -1.388 2.924 28.410 1.00 93.25 84 SER A N 1
ATOM 601 C CA . SER A 1 84 ? -2.439 1.974 28.781 1.00 93.25 84 SER A CA 1
ATOM 602 C C . SER A 1 84 ? -1.998 0.523 28.617 1.00 93.25 84 SER A C 1
ATOM 604 O O . SER A 1 84 ? -1.369 0.144 27.630 1.00 93.25 84 SER A O 1
ATOM 606 N N . ARG A 1 85 ? -2.343 -0.309 29.594 1.00 96.12 85 ARG A N 1
ATOM 607 C CA . ARG A 1 85 ? -2.113 -1.757 29.614 1.00 96.12 85 ARG A CA 1
ATOM 608 C C . ARG A 1 85 ? -3.381 -2.428 30.098 1.00 96.12 85 ARG A C 1
ATOM 610 O O . ARG A 1 85 ? -4.099 -1.818 30.886 1.00 96.12 85 ARG A O 1
ATOM 617 N N . GLY A 1 86 ? -3.614 -3.669 29.681 1.00 95.94 86 GLY A N 1
ATOM 618 C CA . GLY A 1 86 ? -4.781 -4.429 30.114 1.00 95.94 86 GLY A CA 1
ATOM 619 C C . GLY A 1 86 ? -5.456 -5.196 28.994 1.00 95.94 86 GLY A C 1
ATOM 620 O O . GLY A 1 86 ? -5.157 -4.985 27.821 1.00 95.94 86 GLY A O 1
ATOM 621 N N . ILE A 1 87 ? -6.392 -6.062 29.371 1.00 97.00 87 ILE A N 1
ATOM 622 C CA . ILE A 1 87 ? -7.202 -6.829 28.425 1.00 97.00 87 ILE A CA 1
ATOM 623 C C . ILE A 1 87 ? -8.592 -6.206 28.316 1.00 97.00 87 ILE A C 1
ATOM 625 O O . ILE A 1 87 ? -9.299 -6.068 29.317 1.00 97.00 87 ILE A O 1
ATOM 629 N N . LEU A 1 88 ? -8.983 -5.862 27.091 1.00 97.38 88 LEU A N 1
ATOM 630 C CA . LEU A 1 88 ? -10.346 -5.480 26.746 1.00 97.38 88 LEU A CA 1
ATOM 631 C C . LEU A 1 88 ? -11.048 -6.688 26.126 1.00 97.38 88 LEU A C 1
ATOM 633 O O . LEU A 1 88 ? -10.657 -7.154 25.055 1.00 97.38 88 LEU A O 1
ATOM 637 N N . ASN A 1 89 ? -12.068 -7.195 26.810 1.00 97.69 89 ASN A N 1
ATOM 638 C CA . ASN A 1 89 ? -12.939 -8.245 26.301 1.00 97.69 89 ASN A CA 1
ATOM 639 C C . ASN A 1 89 ? -14.129 -7.613 25.592 1.00 97.69 89 ASN A C 1
ATOM 641 O O . ASN A 1 89 ? -14.629 -6.565 26.004 1.00 97.69 89 ASN A O 1
ATOM 645 N N . VAL A 1 90 ? -14.595 -8.268 24.538 1.00 96.75 90 VAL A N 1
ATOM 646 C CA . VAL A 1 90 ? -15.752 -7.820 23.772 1.00 96.75 90 VAL A CA 1
ATOM 647 C C . VAL A 1 90 ? -16.714 -8.968 23.565 1.00 96.75 90 VAL A C 1
ATOM 649 O O . VAL A 1 90 ? -16.312 -10.097 23.281 1.00 96.75 90 VAL A O 1
ATOM 652 N N . ARG A 1 91 ? -17.999 -8.657 23.660 1.00 96.75 91 ARG A N 1
ATOM 653 C CA . ARG A 1 91 ? -19.091 -9.521 23.233 1.00 96.75 91 ARG A CA 1
ATOM 654 C C . ARG A 1 91 ? -19.998 -8.722 22.318 1.00 96.75 91 ARG A C 1
ATOM 656 O O . ARG A 1 91 ? -20.412 -7.623 22.672 1.00 96.75 91 ARG A O 1
ATOM 663 N N . VAL A 1 92 ? -20.314 -9.277 21.157 1.00 93.75 92 VAL A N 1
ATOM 664 C CA . VAL A 1 92 ? -21.222 -8.669 20.182 1.00 93.75 92 VAL A CA 1
ATOM 665 C C . VAL A 1 92 ? -22.238 -9.717 19.768 1.00 93.75 92 VAL A C 1
ATOM 667 O O . VAL A 1 92 ? -21.854 -10.831 19.430 1.00 93.75 92 VAL A O 1
ATOM 670 N N . CYS A 1 93 ? -23.521 -9.376 19.802 1.00 93.56 93 CYS A N 1
ATOM 671 C CA . CYS A 1 93 ? -24.597 -10.310 19.501 1.00 93.56 93 CYS A CA 1
ATOM 672 C C . CYS A 1 93 ? -25.594 -9.741 18.494 1.00 93.56 93 CYS A C 1
ATOM 674 O O . CYS A 1 93 ? -25.911 -8.548 18.506 1.00 93.56 93 CYS A O 1
ATOM 676 N N . THR A 1 94 ? -26.112 -10.629 17.651 1.00 91.75 94 THR A N 1
ATOM 677 C CA . THR A 1 94 ? -27.402 -10.477 16.976 1.00 91.75 94 THR A CA 1
ATOM 678 C C . THR A 1 94 ? -28.521 -10.969 17.907 1.00 91.75 94 THR A C 1
ATOM 680 O O . THR A 1 94 ? -28.283 -11.311 19.065 1.00 91.75 94 THR A O 1
ATOM 683 N N . ALA A 1 95 ? -29.760 -11.042 17.413 1.00 87.00 95 ALA A N 1
ATOM 684 C CA . ALA A 1 95 ? -30.860 -11.645 18.167 1.00 87.00 95 ALA A CA 1
ATOM 685 C C . ALA A 1 95 ? -30.681 -13.158 18.417 1.00 87.00 95 ALA A C 1
ATOM 687 O O . ALA A 1 95 ? -31.312 -13.699 19.323 1.00 87.00 95 ALA A O 1
ATOM 688 N N . THR A 1 96 ? -29.871 -13.846 17.604 1.00 87.50 96 THR A N 1
ATOM 689 C CA . THR A 1 96 ? -29.767 -15.316 17.607 1.00 87.50 96 THR A CA 1
ATOM 690 C C . THR A 1 96 ? -28.364 -15.845 17.870 1.00 87.50 96 THR A C 1
ATOM 692 O O . THR A 1 96 ? -28.235 -17.014 18.219 1.00 87.50 96 THR A O 1
ATOM 695 N N . ASP A 1 97 ? -27.327 -15.029 17.680 1.00 91.00 97 ASP A N 1
ATOM 696 C CA . ASP A 1 97 ? -25.932 -15.463 17.749 1.00 91.00 97 ASP A CA 1
ATOM 697 C C . ASP A 1 97 ? -25.046 -14.412 18.427 1.00 91.00 97 ASP A C 1
ATOM 699 O O . ASP A 1 97 ? -25.349 -13.218 18.393 1.00 91.00 97 ASP A O 1
ATOM 703 N N . CYS A 1 98 ? -23.949 -14.852 19.037 1.00 94.50 98 CYS A N 1
ATOM 704 C CA . CYS A 1 98 ? -23.000 -14.007 19.751 1.00 94.50 98 CYS A CA 1
ATOM 705 C C . CYS A 1 98 ? -21.564 -14.391 19.405 1.00 94.50 98 CYS A C 1
ATOM 707 O O . CYS A 1 98 ? -21.183 -15.554 19.480 1.00 94.50 98 CYS A O 1
ATOM 709 N N . ALA A 1 99 ? -20.734 -13.382 19.171 1.00 94.88 99 ALA A N 1
ATOM 710 C CA . ALA A 1 99 ? -19.299 -13.525 19.027 1.00 94.88 99 ALA A CA 1
ATOM 711 C C . ALA A 1 99 ? -18.574 -12.851 20.190 1.00 94.88 99 ALA A C 1
ATOM 713 O O . ALA A 1 99 ? -18.997 -11.815 20.713 1.00 94.88 99 ALA A O 1
ATOM 714 N N . ILE A 1 100 ? -17.471 -13.466 20.603 1.00 96.69 100 ILE A N 1
ATOM 715 C CA . ILE A 1 100 ? -16.640 -13.021 21.718 1.00 96.69 100 ILE A CA 1
ATOM 716 C C . ILE A 1 100 ? -15.214 -12.860 21.201 1.00 96.69 100 ILE A C 1
ATOM 718 O O . ILE A 1 100 ? -14.761 -13.627 20.351 1.00 96.69 100 ILE A O 1
ATOM 722 N N . GLY A 1 101 ? -14.518 -11.845 21.693 1.00 95.38 101 GLY A N 1
ATOM 723 C CA . GLY A 1 101 ? -13.111 -11.609 21.406 1.00 95.38 101 GLY A CA 1
ATOM 724 C C . GLY A 1 101 ? -12.423 -10.927 22.580 1.00 95.38 101 GLY A C 1
ATOM 725 O O . GLY A 1 101 ? -13.067 -10.453 23.517 1.00 95.38 101 GLY A O 1
ATOM 726 N N . HIS A 1 102 ? -11.100 -10.861 22.524 1.00 96.38 102 HIS A N 1
ATOM 727 C CA . HIS A 1 102 ? -10.296 -10.147 23.507 1.00 96.38 102 HIS A CA 1
ATOM 728 C C . HIS A 1 102 ? -9.069 -9.527 22.839 1.00 96.38 102 HIS A C 1
ATOM 730 O O . HIS A 1 102 ? -8.557 -10.043 21.844 1.00 96.38 102 HIS A O 1
ATOM 736 N N . GLY A 1 103 ? -8.592 -8.410 23.380 1.00 92.94 103 GLY A N 1
ATOM 737 C CA . GLY A 1 103 ? -7.402 -7.734 22.879 1.00 92.94 103 GLY A CA 1
ATOM 738 C C . GLY A 1 103 ? -6.580 -7.104 23.995 1.00 92.94 103 GLY A C 1
ATOM 739 O O . GLY A 1 103 ? -7.126 -6.515 24.927 1.00 92.94 103 GLY A O 1
ATOM 740 N N . ASP A 1 104 ? -5.255 -7.214 23.884 1.00 95.00 104 ASP A N 1
ATOM 741 C CA . ASP A 1 104 ? -4.314 -6.518 24.763 1.00 95.00 104 ASP A CA 1
ATOM 742 C C . ASP A 1 104 ? -4.116 -5.071 24.292 1.00 95.00 104 ASP A C 1
ATOM 744 O O . ASP A 1 104 ? -3.611 -4.825 23.191 1.00 95.00 104 ASP A O 1
ATOM 748 N N . ILE A 1 105 ? -4.489 -4.119 25.151 1.00 94.44 105 ILE A N 1
ATOM 749 C CA . ILE A 1 105 ? -4.385 -2.676 24.908 1.00 94.44 105 ILE A CA 1
ATOM 750 C C . ILE A 1 105 ? -2.936 -2.231 24.668 1.00 94.44 105 ILE A C 1
ATOM 752 O O . ILE A 1 105 ? -2.718 -1.211 24.018 1.00 94.44 105 ILE A O 1
ATOM 756 N N . ALA A 1 106 ? -1.931 -3.004 25.094 1.00 89.06 106 ALA A N 1
ATOM 757 C CA . ALA A 1 106 ? -0.533 -2.726 24.760 1.00 89.06 106 ALA A CA 1
ATOM 758 C C . ALA A 1 106 ? -0.260 -2.705 23.241 1.00 89.06 106 ALA A C 1
ATOM 760 O O . ALA A 1 106 ? 0.708 -2.082 22.806 1.00 89.06 106 ALA A O 1
ATOM 761 N N . ASN A 1 107 ? -1.112 -3.358 22.441 1.00 84.88 107 ASN A N 1
ATOM 762 C CA . ASN A 1 107 ? -1.015 -3.396 20.980 1.00 84.88 107 ASN A CA 1
ATOM 763 C C . ASN A 1 107 ? -1.848 -2.306 20.284 1.00 84.88 107 ASN A C 1
ATOM 765 O O . ASN A 1 107 ? -1.824 -2.210 19.056 1.00 84.88 107 ASN A O 1
ATOM 769 N N . ALA A 1 108 ? -2.599 -1.500 21.038 1.00 81.69 108 ALA A N 1
ATOM 770 C CA . ALA A 1 108 ? -3.416 -0.427 20.490 1.00 81.69 108 ALA A CA 1
ATOM 771 C C . ALA A 1 108 ? -2.592 0.855 20.276 1.00 81.69 108 ALA A C 1
ATOM 773 O O . ALA A 1 108 ? -1.818 1.278 21.138 1.00 81.69 108 ALA A O 1
ATOM 774 N N . GLY A 1 109 ? -2.791 1.509 19.129 1.00 77.62 109 GLY A N 1
ATOM 775 C CA . GLY A 1 109 ? -2.307 2.874 18.912 1.00 77.62 109 GLY A CA 1
ATOM 776 C C . GLY A 1 109 ? -3.116 3.882 19.733 1.00 77.62 109 GLY A C 1
ATOM 777 O O . GLY A 1 109 ? -4.306 3.679 19.958 1.00 77.62 109 GLY A O 1
ATOM 778 N N . ASP A 1 110 ? -2.483 4.967 20.180 1.00 80.44 110 ASP A N 1
ATOM 779 C CA . ASP A 1 110 ? -3.190 6.044 20.884 1.00 80.44 110 ASP A CA 1
ATOM 780 C C . ASP A 1 110 ? -4.119 6.808 19.931 1.00 80.44 110 ASP A C 1
ATOM 782 O O . ASP A 1 110 ? -3.692 7.216 18.849 1.00 80.44 110 ASP A O 1
ATOM 786 N N . ASN A 1 111 ? -5.366 7.024 20.356 1.00 77.75 111 ASN A N 1
ATOM 787 C CA . ASN A 1 111 ? -6.425 7.709 19.604 1.00 77.75 111 ASN A CA 1
ATOM 788 C C . ASN A 1 111 ? -6.659 7.079 18.231 1.00 77.75 111 ASN A C 1
ATOM 790 O O . ASN A 1 111 ? -6.692 7.762 17.207 1.00 77.75 111 ASN A O 1
ATOM 794 N N . ASN A 1 112 ? -6.752 5.750 18.223 1.00 71.69 112 ASN A N 1
ATOM 795 C CA . ASN A 1 112 ? -6.916 4.971 17.010 1.00 71.69 112 ASN A CA 1
ATOM 796 C C . ASN A 1 112 ? -7.876 3.800 17.224 1.00 71.69 112 ASN A C 1
ATOM 798 O O . ASN A 1 112 ? -8.135 3.383 18.355 1.00 71.69 112 ASN A O 1
ATOM 802 N N . TYR A 1 113 ? -8.380 3.246 16.126 1.00 76.94 113 TYR A N 1
ATOM 803 C CA . TYR A 1 113 ? -9.179 2.033 16.165 1.00 76.94 113 TYR A CA 1
ATOM 804 C C . TYR A 1 113 ? -8.316 0.840 16.569 1.00 76.94 113 TYR A C 1
ATOM 806 O O . TYR A 1 113 ? -7.358 0.465 15.891 1.00 76.94 113 TYR A O 1
ATOM 814 N N . PHE A 1 114 ? -8.699 0.211 17.671 1.00 84.69 114 PHE A N 1
ATOM 815 C CA . PHE A 1 114 ? -8.189 -1.072 18.105 1.00 84.69 114 PHE A CA 1
ATOM 816 C C . PHE A 1 114 ? -9.126 -2.174 17.613 1.00 84.69 114 PHE A C 1
ATOM 818 O O . PHE A 1 114 ? -10.296 -2.226 17.994 1.00 84.69 114 PHE A O 1
ATOM 825 N N . ALA A 1 115 ? -8.618 -3.031 16.727 1.00 85.81 115 ALA A N 1
ATOM 826 C CA . ALA A 1 115 ? -9.369 -4.157 16.190 1.00 85.81 115 ALA A CA 1
ATOM 827 C C . ALA A 1 115 ? -9.272 -5.359 17.136 1.00 85.81 115 ALA A C 1
ATOM 829 O O . ALA A 1 115 ? -8.178 -5.871 17.387 1.00 85.81 115 ALA A O 1
ATOM 830 N N . ILE A 1 116 ? -10.419 -5.836 17.613 1.00 90.25 116 ILE A N 1
ATOM 831 C CA . ILE A 1 116 ? -10.530 -7.058 18.404 1.00 90.25 116 ILE A CA 1
ATOM 832 C C . ILE A 1 116 ? -11.207 -8.118 17.542 1.00 90.25 116 ILE A C 1
ATOM 834 O O . ILE A 1 116 ? -12.392 -8.019 17.217 1.00 90.25 116 ILE A O 1
ATOM 838 N N . LYS A 1 117 ? -10.422 -9.127 17.156 1.00 90.06 117 LYS A N 1
ATOM 839 C CA . LYS A 1 117 ? -10.908 -10.278 16.394 1.00 90.06 117 LYS A CA 1
ATOM 840 C C . LYS A 1 117 ? -11.770 -11.160 17.279 1.00 90.06 117 LYS A C 1
ATOM 842 O O . LYS A 1 117 ? -11.422 -11.409 18.434 1.00 90.06 117 LYS A O 1
ATOM 847 N N . PHE A 1 118 ? -12.860 -11.653 16.715 1.00 92.12 118 PHE A N 1
ATOM 848 C CA . PHE A 1 118 ? -13.670 -12.659 17.373 1.00 92.12 118 PHE A CA 1
ATOM 849 C C . PHE A 1 118 ? -13.021 -14.039 17.254 1.00 92.12 118 PHE A C 1
ATOM 851 O O . PHE A 1 118 ? -12.332 -14.336 16.276 1.00 92.12 118 PHE A O 1
ATOM 858 N N . GLU A 1 119 ? -13.260 -14.890 18.248 1.00 92.94 119 GLU A N 1
ATOM 859 C CA . GLU A 1 119 ? -12.829 -16.292 18.238 1.00 92.94 119 GLU A CA 1
ATOM 860 C C . GLU A 1 119 ? -13.472 -17.067 17.082 1.00 92.94 119 GLU A C 1
ATOM 862 O O . GLU A 1 119 ? -12.825 -17.899 16.444 1.00 92.94 119 GLU A O 1
ATOM 867 N N . GLN A 1 120 ? -14.731 -16.742 16.781 1.00 89.94 120 GLN A N 1
ATOM 868 C CA . GLN A 1 120 ? -15.442 -17.161 15.580 1.00 89.94 120 GLN A CA 1
ATOM 869 C C . GLN A 1 120 ? -16.155 -15.953 14.960 1.00 89.94 120 GLN A C 1
ATOM 871 O O . GLN A 1 120 ? -16.673 -15.120 15.709 1.00 89.94 120 GLN A O 1
ATOM 876 N N . PRO A 1 121 ? -16.183 -15.830 13.620 1.00 87.31 121 PRO A N 1
ATOM 877 C CA . PRO A 1 121 ? -16.923 -14.761 12.963 1.00 87.31 121 PRO A CA 1
ATOM 878 C C . PRO A 1 121 ? -18.410 -14.756 13.353 1.00 87.31 121 PRO A C 1
ATOM 880 O O . PRO A 1 121 ? -19.031 -15.813 13.410 1.00 87.31 121 PRO A O 1
ATOM 883 N N . LEU A 1 122 ? -18.983 -13.574 13.595 1.00 89.69 122 LEU A N 1
ATOM 884 C CA . LEU A 1 122 ? -20.401 -13.407 13.926 1.00 89.69 122 LEU A CA 1
ATOM 885 C C . LEU A 1 122 ? -21.260 -13.458 12.663 1.00 89.69 122 LEU A C 1
ATOM 887 O O . LEU A 1 122 ? -21.132 -12.579 11.807 1.00 89.69 122 LEU A O 1
ATOM 891 N N . ALA A 1 123 ? -22.198 -14.398 12.583 1.00 86.94 123 ALA A N 1
ATOM 892 C CA . ALA A 1 123 ? -23.169 -14.429 11.497 1.00 86.94 123 ALA A CA 1
ATOM 893 C C . ALA A 1 123 ? -24.207 -13.301 11.659 1.00 86.94 123 ALA A C 1
ATOM 895 O O . ALA A 1 123 ? -25.090 -13.361 12.516 1.00 86.94 123 ALA A O 1
ATOM 896 N N . ILE A 1 124 ? -24.112 -12.252 10.832 1.00 81.62 124 ILE A N 1
ATOM 897 C CA . ILE A 1 124 ? -24.996 -11.072 10.931 1.00 81.62 124 ILE A CA 1
ATOM 898 C C . ILE A 1 124 ? -26.358 -11.302 10.260 1.00 81.62 124 ILE A C 1
ATOM 900 O O . ILE A 1 124 ? -27.368 -10.742 10.684 1.00 81.62 124 ILE A O 1
ATOM 904 N N . GLY A 1 125 ? -26.395 -12.109 9.195 1.00 79.25 125 GLY A N 1
ATOM 905 C CA . GLY A 1 125 ? -27.610 -12.374 8.421 1.00 79.25 125 GLY A CA 1
ATOM 906 C C . GLY A 1 125 ? -28.306 -11.091 7.948 1.00 79.25 125 GLY A C 1
ATOM 907 O O . GLY A 1 125 ? -27.691 -10.274 7.273 1.00 79.25 125 GLY A O 1
ATOM 908 N N . ASN A 1 126 ? -29.584 -10.940 8.316 1.00 79.31 126 ASN A N 1
ATOM 909 C CA . ASN A 1 126 ? -30.420 -9.762 8.037 1.00 79.31 126 ASN A CA 1
ATOM 910 C C . ASN A 1 126 ? -30.647 -8.893 9.294 1.00 79.31 126 ASN A C 1
ATOM 912 O O . ASN A 1 126 ? -31.698 -8.258 9.424 1.00 79.31 126 ASN A O 1
ATOM 916 N N . ALA A 1 127 ? -29.745 -8.937 10.281 1.00 82.31 127 ALA A N 1
ATOM 917 C CA . ALA A 1 127 ? -29.936 -8.202 11.527 1.00 82.31 127 ALA A CA 1
ATOM 918 C C . ALA A 1 127 ? -29.972 -6.683 11.282 1.00 82.31 127 ALA A C 1
ATOM 920 O O . ALA A 1 127 ? -29.129 -6.117 10.596 1.00 82.31 127 ALA A O 1
ATOM 921 N N . SER A 1 128 ? -30.937 -5.994 11.890 1.00 81.31 128 SER A N 1
ATOM 922 C CA . SER A 1 128 ? -31.053 -4.530 11.815 1.00 81.31 128 SER A CA 1
ATOM 923 C C . SER A 1 128 ? -30.213 -3.799 12.866 1.00 81.31 128 SER A C 1
ATOM 925 O O . SER A 1 128 ? -29.998 -2.593 12.765 1.00 81.31 128 SER A O 1
ATOM 927 N N . SER A 1 129 ? -29.762 -4.507 13.900 1.00 85.81 129 SER A N 1
ATOM 928 C CA . SER A 1 129 ? -28.986 -3.958 15.012 1.00 85.81 129 SER A CA 1
ATOM 929 C C . SER A 1 129 ? -28.173 -5.047 15.701 1.00 85.81 129 SER A C 1
ATOM 931 O O . SER A 1 129 ? -28.572 -6.212 15.704 1.00 85.81 129 SER A O 1
ATOM 933 N N . LEU A 1 130 ? -27.082 -4.647 16.346 1.00 88.25 130 LEU A N 1
ATOM 934 C CA . LEU A 1 130 ? -26.261 -5.492 17.207 1.00 88.25 130 LEU A CA 1
ATOM 935 C C . LEU A 1 130 ? -26.281 -4.961 18.636 1.00 88.25 130 LEU A C 1
ATOM 937 O O . LEU A 1 130 ? -26.287 -3.749 18.852 1.00 88.25 130 LEU A O 1
ATOM 941 N N . THR A 1 131 ? -26.228 -5.856 19.612 1.00 92.25 131 THR A N 1
ATOM 942 C CA . THR A 1 131 ? -25.925 -5.505 21.005 1.00 92.25 131 THR A CA 1
ATOM 943 C C . THR A 1 131 ? -24.449 -5.748 21.259 1.00 92.25 131 THR A C 1
ATOM 945 O O . THR A 1 131 ? -23.923 -6.774 20.827 1.00 92.25 131 THR A O 1
ATOM 948 N N . TYR A 1 132 ? -23.782 -4.852 21.975 1.00 92.75 132 TYR A N 1
ATOM 949 C CA . TYR A 1 132 ? -22.381 -5.025 22.334 1.00 92.75 132 TYR A CA 1
ATOM 950 C C . TYR A 1 132 ? -22.157 -4.836 23.832 1.00 92.75 132 TYR A C 1
ATOM 952 O O . TYR A 1 132 ? -22.901 -4.127 24.511 1.00 92.75 132 TYR A O 1
ATOM 960 N N . GLN A 1 133 ? -21.089 -5.452 24.322 1.00 95.56 133 GLN A N 1
ATOM 961 C CA . GLN A 1 133 ? -20.550 -5.273 25.658 1.00 95.56 133 GLN A CA 1
ATOM 962 C C . GLN A 1 133 ? -19.022 -5.257 25.569 1.00 95.56 133 GLN A C 1
ATOM 964 O O . GLN A 1 133 ? -18.416 -6.140 24.962 1.00 95.56 133 GLN A O 1
ATOM 969 N N . LEU A 1 134 ? -18.415 -4.225 26.143 1.00 95.75 134 LEU A N 1
ATOM 970 C CA . LEU A 1 134 ? -16.977 -4.032 26.267 1.00 95.75 134 LEU A CA 1
ATOM 971 C C . LEU A 1 134 ? -16.640 -4.135 27.751 1.00 95.75 134 LEU A C 1
ATOM 973 O O . LEU A 1 134 ? -17.099 -3.301 28.527 1.00 95.75 134 LEU A O 1
ATOM 977 N N . ASP A 1 135 ? -15.845 -5.122 28.144 1.00 96.44 135 ASP A N 1
ATOM 978 C CA . ASP A 1 135 ? -15.452 -5.345 29.534 1.00 96.44 135 ASP A CA 1
ATOM 979 C C . ASP A 1 135 ? -13.942 -5.160 29.667 1.00 96.44 135 ASP A C 1
ATOM 981 O O . ASP A 1 135 ? -13.153 -5.935 29.115 1.00 96.44 135 ASP A O 1
ATOM 985 N N . PHE A 1 136 ? -13.511 -4.138 30.407 1.00 96.88 136 PHE A N 1
ATOM 986 C CA . PHE A 1 136 ? -12.088 -3.940 30.659 1.00 96.88 136 PHE A CA 1
ATOM 987 C C . PHE A 1 136 ? -11.670 -4.770 31.871 1.00 96.88 136 PHE A C 1
ATOM 989 O O . PHE A 1 136 ? -11.906 -4.399 33.018 1.00 96.88 136 PHE A O 1
ATOM 996 N N . ALA A 1 137 ? -11.101 -5.946 31.619 1.00 92.12 137 ALA A N 1
ATOM 997 C CA . ALA A 1 137 ? -10.937 -6.982 32.634 1.00 92.12 137 ALA A CA 1
ATOM 998 C C . ALA A 1 137 ? -9.740 -6.755 33.564 1.00 92.12 137 ALA A C 1
ATOM 1000 O O . ALA A 1 137 ? -9.767 -7.159 34.725 1.00 92.12 137 ALA A O 1
ATOM 1001 N N . SER A 1 138 ? -8.670 -6.142 33.064 1.00 93.69 138 SER A N 1
ATOM 1002 C CA . SER A 1 138 ? -7.417 -5.972 33.803 1.00 93.69 138 SER A CA 1
ATOM 1003 C C . SER A 1 138 ? -6.652 -4.754 33.306 1.00 93.69 138 SER A C 1
ATOM 1005 O O . SER A 1 138 ? -6.965 -4.229 32.243 1.00 93.69 138 SER A O 1
ATOM 1007 N N . GLY A 1 139 ? -5.624 -4.328 34.048 1.00 93.44 139 GLY A N 1
ATOM 1008 C CA . GLY A 1 139 ? -4.717 -3.265 33.616 1.00 93.44 139 GLY A CA 1
ATOM 1009 C C . GLY A 1 139 ? -4.806 -1.989 34.443 1.00 93.44 139 GLY A C 1
ATOM 1010 O O . GLY A 1 139 ? -5.075 -2.048 35.639 1.00 93.44 139 GLY A O 1
ATOM 1011 N N . ASN A 1 140 ? -4.529 -0.840 33.821 1.00 95.38 140 ASN A N 1
ATOM 1012 C CA . ASN A 1 140 ? -4.583 0.469 34.481 1.00 95.38 140 ASN A CA 1
ATOM 1013 C C . ASN A 1 140 ? -5.840 1.262 34.098 1.00 95.38 140 ASN A C 1
ATOM 1015 O O . ASN A 1 140 ? -6.706 1.476 34.937 1.00 95.38 140 ASN A O 1
ATOM 1019 N N . GLN A 1 141 ? -5.943 1.701 32.847 1.00 95.00 141 GLN A N 1
ATOM 1020 C CA . GLN A 1 141 ? -7.099 2.396 32.289 1.00 95.00 141 GLN A CA 1
ATOM 1021 C C . GLN A 1 141 ? -6.983 2.429 30.766 1.00 95.00 141 GLN A C 1
ATOM 1023 O O . GLN A 1 141 ? -5.874 2.455 30.227 1.00 95.00 141 GLN A O 1
ATOM 1028 N N . VAL A 1 142 ? -8.110 2.516 30.075 1.00 96.06 142 VAL A N 1
ATOM 1029 C CA . VAL A 1 142 ? -8.177 2.818 28.641 1.00 96.06 142 VAL A CA 1
ATOM 1030 C C . VAL A 1 142 ? -9.289 3.830 28.406 1.00 96.06 142 VAL A C 1
ATOM 1032 O O . VAL A 1 142 ? -10.341 3.743 29.030 1.00 96.06 142 VAL A O 1
ATOM 1035 N N . ALA A 1 143 ? -9.073 4.821 27.547 1.00 94.12 143 ALA A N 1
ATOM 1036 C CA . ALA A 1 143 ? -10.149 5.716 27.145 1.00 94.12 143 ALA A CA 1
ATOM 1037 C C . ALA A 1 143 ? -10.902 5.100 25.964 1.00 94.12 143 ALA A C 1
ATOM 1039 O O . ALA A 1 143 ? -10.278 4.729 24.978 1.00 94.12 143 ALA A O 1
ATOM 1040 N N . ILE A 1 144 ? -12.226 5.022 26.040 1.00 92.25 144 ILE A N 1
ATOM 1041 C CA . ILE A 1 144 ? -13.089 4.731 24.893 1.00 92.25 144 ILE A CA 1
ATOM 1042 C C . ILE A 1 144 ? -13.624 6.064 24.382 1.00 92.25 144 ILE A C 1
ATOM 1044 O O . ILE A 1 144 ? -14.140 6.868 25.162 1.00 92.25 144 ILE A O 1
ATOM 1048 N N . TRP A 1 145 ? -13.469 6.338 23.092 1.00 86.25 145 TRP A N 1
ATOM 1049 C CA . TRP A 1 145 ? -13.949 7.583 22.502 1.00 86.25 145 TRP A CA 1
ATOM 1050 C C . TRP A 1 145 ? -15.449 7.503 22.206 1.00 86.25 145 TRP A C 1
ATOM 1052 O O . TRP A 1 145 ? -15.915 6.523 21.639 1.00 86.25 145 TRP A O 1
ATOM 1062 N N . PHE A 1 146 ? -16.211 8.528 22.594 1.00 85.00 146 PHE A N 1
ATOM 1063 C CA . PHE A 1 146 ? -17.656 8.635 22.363 1.00 85.00 146 PHE A CA 1
ATOM 1064 C C . PHE A 1 146 ? -17.977 9.831 21.479 1.00 85.00 146 PHE A C 1
ATOM 1066 O O . PHE A 1 146 ? -17.354 10.874 21.633 1.00 85.00 146 PHE A O 1
ATOM 1073 N N . THR A 1 147 ? -18.997 9.728 20.634 1.00 76.25 147 THR A N 1
ATOM 1074 C CA . THR A 1 147 ? -19.555 10.837 19.853 1.00 76.25 147 THR A CA 1
ATOM 1075 C C . THR A 1 147 ? -21.009 11.106 20.228 1.00 76.25 147 THR A C 1
ATOM 1077 O O . THR A 1 147 ? -21.666 10.289 20.870 1.00 76.25 147 THR A O 1
ATOM 1080 N N . THR A 1 148 ? -21.522 12.266 19.829 1.00 74.50 148 THR A N 1
ATOM 1081 C CA . THR A 1 148 ? -22.950 12.587 19.931 1.00 74.50 148 THR A CA 1
ATOM 1082 C C . THR A 1 148 ? -23.753 11.749 18.939 1.00 74.50 148 THR A C 1
ATOM 1084 O O . THR A 1 148 ? -23.464 11.802 17.742 1.00 74.50 148 THR A O 1
ATOM 1087 N N . GLU A 1 149 ? -24.778 11.044 19.412 1.00 69.75 149 GLU A N 1
ATOM 1088 C CA . GLU A 1 149 ? -25.660 10.217 18.579 1.00 69.75 149 GLU A CA 1
ATOM 1089 C C . GLU A 1 149 ? -27.021 10.904 18.369 1.00 69.75 149 GLU A C 1
ATOM 1091 O O . GLU A 1 149 ? -27.582 11.498 19.292 1.00 69.75 149 GLU A O 1
ATOM 1096 N N . GLN A 1 150 ? -27.563 10.829 17.147 1.00 58.94 150 GLN A N 1
ATOM 1097 C CA . GLN A 1 150 ? -28.961 11.182 16.878 1.00 58.94 150 GLN A CA 1
ATOM 1098 C C . GLN A 1 150 ? -29.838 9.935 17.020 1.00 58.94 150 GLN A C 1
ATOM 1100 O O . GLN A 1 150 ? -29.919 9.122 16.105 1.00 58.94 150 GLN A O 1
ATOM 1105 N N . GLY A 1 151 ? -30.484 9.795 18.175 1.00 60.91 151 GLY A N 1
ATOM 1106 C CA . GLY A 1 151 ? -31.336 8.656 18.513 1.00 60.91 151 GLY A CA 1
ATOM 1107 C C . GLY A 1 151 ? -31.484 8.509 20.026 1.00 60.91 151 GLY A C 1
ATOM 1108 O O . GLY A 1 151 ? -30.721 9.097 20.787 1.00 60.91 151 GLY A O 1
ATOM 1109 N N . ALA A 1 152 ? -32.479 7.740 20.470 1.00 56.91 152 ALA A N 1
ATOM 1110 C CA . ALA A 1 152 ? -32.712 7.440 21.886 1.00 56.91 152 ALA A CA 1
ATOM 1111 C C . ALA A 1 152 ? -32.031 6.125 22.319 1.00 56.91 152 ALA A C 1
ATOM 1113 O O . ALA A 1 152 ? -32.571 5.393 23.144 1.00 56.91 152 ALA A O 1
ATOM 1114 N N . HIS A 1 153 ? -30.884 5.783 21.724 1.00 70.31 153 HIS A N 1
ATOM 1115 C CA . HIS A 1 153 ? -30.134 4.594 22.119 1.00 70.31 153 HIS A CA 1
ATOM 1116 C C . HIS A 1 153 ? -29.368 4.902 23.409 1.00 70.31 153 HIS A C 1
ATOM 1118 O O . HIS A 1 153 ? -28.509 5.783 23.450 1.00 70.31 153 HIS A O 1
ATOM 1124 N N . GLU A 1 154 ? -29.733 4.218 24.492 1.00 70.00 154 GLU A N 1
ATOM 1125 C CA . GLU A 1 154 ? -29.031 4.334 25.765 1.00 70.00 154 GLU A CA 1
ATOM 1126 C C . GLU A 1 154 ? -27.848 3.370 25.804 1.00 70.00 154 GLU A C 1
ATOM 1128 O O . GLU A 1 154 ? -27.984 2.167 25.576 1.00 70.00 154 GLU A O 1
ATOM 1133 N N . HIS A 1 155 ? -26.685 3.918 26.141 1.00 79.50 155 HIS A N 1
ATOM 1134 C CA . HIS A 1 155 ? -25.469 3.159 26.393 1.00 79.50 155 HIS A CA 1
ATOM 1135 C C . HIS A 1 155 ? -25.187 3.202 27.895 1.00 79.50 155 HIS A C 1
ATOM 1137 O O . HIS A 1 155 ? -25.279 4.258 28.527 1.00 79.50 155 HIS A O 1
ATOM 1143 N N . VAL A 1 156 ? -24.897 2.047 28.487 1.00 83.00 156 VAL A N 1
ATOM 1144 C CA . VAL A 1 156 ? -24.736 1.878 29.935 1.00 83.00 156 VAL A CA 1
ATOM 1145 C C . VAL A 1 156 ? -23.263 1.681 30.254 1.00 83.00 156 VAL A C 1
ATOM 1147 O O . VAL A 1 156 ? -22.648 0.725 29.781 1.00 83.00 156 VAL A O 1
ATOM 1150 N N . LEU A 1 157 ? -22.713 2.564 31.086 1.00 84.50 157 LEU A N 1
ATOM 1151 C CA . LEU A 1 157 ? -21.397 2.425 31.697 1.00 84.50 157 LEU A CA 1
ATOM 1152 C C . LEU A 1 157 ? -21.578 1.863 33.110 1.00 84.50 157 LEU A C 1
ATOM 1154 O O . LEU A 1 157 ? -22.130 2.522 33.986 1.00 84.50 157 LEU A O 1
ATOM 1158 N N . THR A 1 158 ? -21.092 0.658 33.373 1.00 80.25 158 THR A N 1
ATOM 1159 C CA . THR A 1 158 ? -21.185 0.050 34.705 1.00 80.25 158 THR A CA 1
ATOM 1160 C C . THR A 1 158 ? -19.894 0.317 35.481 1.00 80.25 158 THR A C 1
ATOM 1162 O O . THR A 1 158 ? -18.818 0.004 34.966 1.00 80.25 158 THR A O 1
ATOM 1165 N N . PRO A 1 159 ? -19.951 0.885 36.707 1.00 80.31 159 PRO A N 1
ATOM 1166 C CA . PRO A 1 159 ? -21.136 1.202 37.524 1.00 80.31 159 PRO A CA 1
ATOM 1167 C C . PRO A 1 159 ? -21.650 2.657 37.415 1.00 80.31 159 PRO A C 1
ATOM 1169 O O . PRO A 1 159 ? -22.514 3.052 38.191 1.00 80.31 159 PRO A O 1
ATOM 1172 N N . ALA A 1 160 ? -21.104 3.482 36.519 1.00 76.06 160 ALA A N 1
ATOM 1173 C CA . ALA A 1 160 ? -21.358 4.928 36.491 1.00 76.06 160 ALA A CA 1
ATOM 1174 C C . ALA A 1 160 ? -22.762 5.352 35.996 1.00 76.06 160 ALA A C 1
ATOM 1176 O O . ALA A 1 160 ? -23.119 6.521 36.136 1.00 76.06 160 ALA A O 1
ATOM 1177 N N . GLY A 1 161 ? -23.552 4.432 35.437 1.00 79.25 161 GLY A N 1
ATOM 1178 C CA . GLY A 1 161 ? -24.900 4.673 34.919 1.00 79.25 161 GLY A CA 1
ATOM 1179 C C . GLY A 1 161 ? -24.954 4.871 33.400 1.00 79.25 161 GLY A C 1
ATOM 1180 O O . GLY A 1 161 ? -24.017 4.564 32.667 1.00 79.25 161 GLY A O 1
ATOM 1181 N N . THR A 1 162 ? -26.087 5.358 32.901 1.00 76.00 162 THR A N 1
ATOM 1182 C CA . THR A 1 162 ? -26.314 5.621 31.470 1.00 76.00 162 THR A CA 1
ATOM 1183 C C . THR A 1 162 ? -25.520 6.833 30.978 1.00 76.00 162 THR A C 1
ATOM 1185 O O . THR A 1 162 ? -25.321 7.791 31.727 1.00 76.00 162 THR A O 1
ATOM 1188 N N . THR A 1 163 ? -25.146 6.851 29.697 1.00 69.94 163 THR A N 1
ATOM 1189 C CA . THR A 1 163 ? -24.577 8.018 28.999 1.00 69.94 163 THR A CA 1
ATOM 1190 C C . THR A 1 163 ? -25.562 8.556 27.948 1.00 69.94 163 THR A C 1
ATOM 1192 O O . THR A 1 163 ? -25.436 8.220 26.770 1.00 69.94 163 THR A O 1
ATOM 1195 N N . PRO A 1 164 ? -26.560 9.382 28.329 1.00 69.38 164 PRO A N 1
ATOM 1196 C CA . PRO A 1 164 ? -27.602 9.826 27.404 1.00 69.38 164 PRO A CA 1
ATOM 1197 C C . PRO A 1 164 ? -27.030 10.678 26.266 1.00 69.38 164 PRO A C 1
ATOM 1199 O O . PRO A 1 164 ? -26.284 11.629 26.508 1.00 69.38 164 PRO A O 1
ATOM 1202 N N . GLY A 1 165 ? -27.402 10.353 25.026 1.00 73.62 165 GLY A N 1
ATOM 1203 C CA . GLY A 1 165 ? -27.017 11.112 23.830 1.00 73.62 165 GLY A CA 1
ATOM 1204 C C . GLY A 1 165 ? -25.554 10.954 23.395 1.00 73.62 165 GLY A C 1
ATOM 1205 O O . GLY A 1 165 ? -25.096 11.716 22.540 1.00 73.62 165 GLY A O 1
ATOM 1206 N N . LEU A 1 166 ? -24.818 9.997 23.972 1.00 78.50 166 LEU A N 1
ATOM 1207 C CA . LEU A 1 166 ? -23.449 9.661 23.581 1.00 78.50 166 LEU A CA 1
ATOM 1208 C C . LEU A 1 166 ? -23.336 8.177 23.236 1.00 78.50 166 LEU A C 1
ATOM 1210 O O . LEU A 1 166 ? -23.714 7.343 24.052 1.00 78.50 166 LEU A O 1
ATOM 1214 N N . ALA A 1 167 ? -22.713 7.867 22.101 1.00 79.81 167 ALA A N 1
ATOM 1215 C CA . ALA A 1 167 ? -22.393 6.508 21.669 1.00 79.81 167 ALA A CA 1
ATOM 1216 C C . ALA A 1 167 ? -20.879 6.324 21.532 1.00 79.81 167 ALA A C 1
ATOM 1218 O O . ALA A 1 167 ? -20.205 7.258 21.085 1.00 79.81 167 ALA A O 1
ATOM 1219 N N . PRO A 1 168 ? -20.314 5.155 21.874 1.00 85.06 168 PRO A N 1
ATOM 1220 C CA . PRO A 1 168 ? -18.911 4.888 21.602 1.00 85.06 168 PRO A CA 1
ATOM 1221 C C . PRO A 1 168 ? -18.644 4.840 20.093 1.00 85.06 168 PRO A C 1
ATOM 1223 O O . PRO A 1 168 ? -19.476 4.399 19.299 1.00 85.06 168 PRO A O 1
ATOM 1226 N N . LEU A 1 169 ? -17.449 5.274 19.702 1.00 80.00 169 LEU A N 1
ATOM 1227 C CA . LEU A 1 169 ? -16.935 5.160 18.345 1.00 80.00 169 LEU A CA 1
ATOM 1228 C C . LEU A 1 169 ? -16.540 3.709 18.079 1.00 80.00 169 LEU A C 1
ATOM 1230 O O . LEU A 1 169 ? -15.399 3.285 18.281 1.00 80.00 169 LEU A O 1
ATOM 1234 N N . LEU A 1 170 ? -17.541 2.949 17.651 1.00 80.38 170 LEU A N 1
ATOM 1235 C CA . LEU A 1 170 ? -17.407 1.574 17.212 1.00 80.38 170 LEU A CA 1
ATOM 1236 C C . LEU A 1 170 ? -17.406 1.517 15.688 1.00 80.38 170 LEU A C 1
ATOM 1238 O O . LEU A 1 170 ? -18.150 2.224 15.008 1.00 80.38 170 LEU A O 1
ATOM 1242 N N . GLY A 1 171 ? -16.562 0.642 15.167 1.00 74.06 171 GLY A N 1
ATOM 1243 C CA . GLY A 1 171 ? -16.584 0.182 13.795 1.00 74.06 171 GLY A CA 1
ATOM 1244 C C . GLY A 1 171 ? -16.806 -1.315 13.765 1.00 74.06 171 GLY A C 1
ATOM 1245 O O . GLY A 1 171 ? -16.441 -2.040 14.686 1.00 74.06 171 GLY A O 1
ATOM 1246 N N . LEU A 1 172 ? -17.368 -1.795 12.673 1.00 74.00 172 LEU A N 1
ATOM 1247 C CA . LEU A 1 172 ? -17.391 -3.214 12.365 1.00 74.00 172 LEU A CA 1
ATOM 1248 C C . LEU A 1 172 ? -16.369 -3.447 11.265 1.00 74.00 172 LEU A C 1
ATOM 1250 O O . LEU A 1 172 ? -16.270 -2.629 10.349 1.00 74.00 172 LEU A O 1
ATOM 1254 N N . GLU A 1 173 ? -15.611 -4.542 11.328 1.00 68.56 173 GLU A N 1
ATOM 1255 C CA . GLU A 1 173 ? -14.830 -4.962 10.166 1.00 68.56 173 GLU A CA 1
ATOM 1256 C C . GLU A 1 173 ? -15.809 -5.567 9.154 1.00 68.56 173 GLU A C 1
ATOM 1258 O O . GLU A 1 173 ? -15.961 -6.779 9.048 1.00 68.56 173 GLU A O 1
ATOM 1263 N N . GLY A 1 174 ? -16.570 -4.698 8.482 1.00 55.72 174 GLY A N 1
ATOM 1264 C CA . GLY A 1 174 ? -17.500 -5.090 7.434 1.00 55.72 174 GLY A CA 1
ATOM 1265 C C . GLY A 1 174 ? -16.747 -5.660 6.236 1.00 55.72 174 GLY A C 1
ATOM 1266 O O . GLY A 1 174 ? -15.592 -5.297 5.999 1.00 55.72 174 GLY A O 1
ATOM 1267 N N . VAL A 1 175 ? -17.419 -6.546 5.492 1.00 47.91 175 VAL A N 1
ATOM 1268 C CA . VAL A 1 175 ? -16.953 -7.205 4.259 1.00 47.91 175 VAL A CA 1
ATOM 1269 C C . VAL A 1 175 ? -15.945 -6.339 3.516 1.00 47.91 175 VAL A C 1
ATOM 1271 O O . VAL A 1 175 ? -16.307 -5.348 2.883 1.00 47.91 175 VAL A O 1
ATOM 1274 N N . VAL A 1 176 ? -14.675 -6.740 3.577 1.00 51.38 176 VAL A N 1
ATOM 1275 C CA . VAL A 1 176 ? -13.621 -6.204 2.721 1.00 51.38 176 VAL A CA 1
ATOM 1276 C C . VAL A 1 176 ? -14.132 -6.355 1.285 1.00 51.38 176 VAL A C 1
ATOM 1278 O O . VAL A 1 176 ? -14.312 -7.498 0.849 1.00 51.38 176 VAL A O 1
ATOM 1281 N N . PRO A 1 177 ? -14.426 -5.261 0.545 1.00 51.09 177 PRO A N 1
ATOM 1282 C CA . PRO A 1 177 ? -14.937 -5.377 -0.815 1.00 51.09 177 PRO A CA 1
ATOM 1283 C C . PRO A 1 177 ? -14.031 -6.310 -1.607 1.00 51.09 177 PRO A C 1
ATOM 1285 O O . PRO A 1 177 ? -12.812 -6.243 -1.439 1.00 51.09 177 PRO A O 1
ATOM 1288 N N . ALA A 1 178 ? -14.588 -7.184 -2.447 1.00 52.94 178 ALA A N 1
ATOM 1289 C CA . ALA A 1 178 ? -13.775 -8.119 -3.217 1.00 52.94 178 ALA A CA 1
ATOM 1290 C C . ALA A 1 178 ? -12.638 -7.363 -3.927 1.00 52.94 178 ALA A C 1
ATOM 1292 O O . ALA A 1 178 ? -12.851 -6.438 -4.713 1.00 52.94 178 ALA A O 1
ATOM 1293 N N . GLY A 1 179 ? -11.405 -7.727 -3.579 1.00 62.44 179 GLY A N 1
ATOM 1294 C CA . GLY A 1 179 ? -10.204 -7.067 -4.057 1.00 62.44 179 GLY A CA 1
ATOM 1295 C C . GLY A 1 179 ? -9.727 -5.861 -3.247 1.00 62.44 179 GLY A C 1
ATOM 1296 O O . GLY A 1 179 ? -8.792 -5.234 -3.708 1.00 62.44 179 GLY A O 1
ATOM 1297 N N . ALA A 1 180 ? -10.266 -5.465 -2.098 1.00 69.44 180 ALA A N 1
ATOM 1298 C CA . ALA A 1 180 ? -9.672 -4.347 -1.352 1.00 69.44 180 ALA A CA 1
ATOM 1299 C C . ALA A 1 180 ? -8.217 -4.649 -0.910 1.00 69.44 180 ALA A C 1
ATOM 1301 O O . ALA A 1 180 ? -7.801 -5.813 -0.884 1.00 69.44 180 ALA A O 1
ATOM 1302 N N . PRO A 1 181 ? -7.409 -3.617 -0.608 1.00 77.31 181 PRO A N 1
ATOM 1303 C CA . PRO A 1 181 ? -6.041 -3.815 -0.141 1.00 77.31 181 PRO A CA 1
ATOM 1304 C C . PRO A 1 181 ? -5.981 -4.618 1.166 1.00 77.31 181 PRO A C 1
ATOM 1306 O O . PRO A 1 181 ? -6.758 -4.386 2.085 1.00 77.31 181 PRO A O 1
ATOM 1309 N N . ILE A 1 182 ? -5.031 -5.549 1.252 1.00 75.56 182 ILE A N 1
ATOM 1310 C CA . ILE A 1 182 ? -4.904 -6.511 2.358 1.00 75.56 182 ILE A CA 1
ATOM 1311 C C . ILE A 1 182 ? -3.781 -6.064 3.288 1.00 75.56 182 ILE A C 1
ATOM 1313 O O . ILE A 1 182 ? -2.658 -5.900 2.816 1.00 75.56 182 ILE A O 1
ATOM 1317 N N . LEU A 1 183 ? -4.024 -5.914 4.591 1.00 73.62 183 LEU A N 1
ATOM 1318 C CA . LEU A 1 183 ? -2.951 -5.635 5.552 1.00 73.62 183 LEU A CA 1
ATOM 1319 C C . LEU A 1 183 ? -1.959 -6.811 5.581 1.00 73.62 183 LEU A C 1
ATOM 1321 O O . LEU A 1 183 ? -2.339 -7.943 5.867 1.00 73.62 183 LEU A O 1
ATOM 1325 N N . VAL A 1 184 ? -0.689 -6.550 5.271 1.00 77.69 184 VAL A N 1
ATOM 1326 C CA . VAL A 1 184 ? 0.381 -7.567 5.235 1.00 77.69 184 VAL A CA 1
ATOM 1327 C C . VAL A 1 184 ? 1.485 -7.323 6.261 1.00 77.69 184 VAL A C 1
ATOM 1329 O O . VAL A 1 184 ? 2.289 -8.218 6.504 1.00 77.69 184 VAL A O 1
ATOM 1332 N N . PHE A 1 185 ? 1.543 -6.128 6.853 1.00 75.00 185 PHE A N 1
ATOM 1333 C CA . PHE A 1 185 ? 2.495 -5.786 7.908 1.00 75.00 185 PHE A CA 1
ATOM 1334 C C . PHE A 1 185 ? 1.966 -4.626 8.756 1.00 75.00 185 PHE A C 1
ATOM 1336 O O . PHE A 1 185 ? 1.341 -3.710 8.223 1.00 75.00 185 PHE A O 1
ATOM 1343 N N . SER A 1 186 ? 2.249 -4.650 10.057 1.00 73.00 186 SER A N 1
ATOM 1344 C CA . SER A 1 186 ? 1.905 -3.579 10.995 1.00 73.00 186 SER A CA 1
ATOM 1345 C C . SER A 1 186 ? 2.946 -3.494 12.110 1.00 73.00 186 SER A C 1
ATOM 1347 O O . SER A 1 186 ? 3.404 -4.524 12.609 1.00 73.00 186 SER A O 1
ATOM 1349 N N . ASN A 1 187 ? 3.341 -2.275 12.479 1.00 68.06 187 ASN A N 1
ATOM 1350 C CA . ASN A 1 187 ? 4.185 -1.988 13.636 1.00 68.06 187 ASN A CA 1
ATOM 1351 C C . ASN A 1 187 ? 3.891 -0.569 14.187 1.00 68.06 187 ASN A C 1
ATOM 1353 O O . ASN A 1 187 ? 3.116 0.173 13.579 1.00 68.06 187 ASN A O 1
ATOM 1357 N N . PRO A 1 188 ? 4.536 -0.137 15.290 1.00 69.50 188 PRO A N 1
ATOM 1358 C CA . PRO A 1 188 ? 4.341 1.208 15.848 1.00 69.50 188 PRO A CA 1
ATOM 1359 C C . PRO A 1 188 ? 4.734 2.381 14.932 1.00 69.50 188 PRO A C 1
ATOM 1361 O O . PRO A 1 188 ? 4.523 3.532 15.298 1.00 69.50 188 PRO A O 1
ATOM 1364 N N . SER A 1 189 ? 5.329 2.132 13.762 1.00 66.12 189 SER A N 1
ATOM 1365 C CA . SER A 1 189 ? 5.738 3.166 12.804 1.00 66.12 189 SER A CA 1
ATOM 1366 C C . SER A 1 189 ? 4.878 3.210 11.540 1.00 66.12 189 SER A C 1
ATOM 1368 O O . SER A 1 189 ? 4.802 4.271 10.924 1.00 66.12 189 SER A O 1
ATOM 1370 N N . MET A 1 190 ? 4.267 2.096 11.118 1.00 72.50 190 MET A N 1
ATOM 1371 C CA . MET A 1 190 ? 3.485 2.021 9.881 1.00 72.50 190 MET A CA 1
ATOM 1372 C C . MET A 1 190 ? 2.617 0.762 9.762 1.00 72.50 190 MET A C 1
ATOM 1374 O O . MET A 1 190 ? 2.925 -0.295 10.313 1.00 72.50 190 MET A O 1
ATOM 1378 N N . ASN A 1 191 ? 1.607 0.868 8.901 1.00 65.06 191 ASN A N 1
ATOM 1379 C CA . ASN A 1 191 ? 0.854 -0.244 8.331 1.00 65.06 191 ASN A CA 1
ATOM 1380 C C . ASN A 1 191 ? 1.163 -0.377 6.833 1.00 65.06 191 ASN A C 1
ATOM 1382 O O . ASN A 1 191 ? 1.235 0.625 6.121 1.00 65.06 191 ASN A O 1
ATOM 1386 N N . ILE A 1 192 ? 1.314 -1.608 6.335 1.00 76.19 192 ILE A N 1
ATOM 1387 C CA . ILE A 1 192 ? 1.536 -1.894 4.911 1.00 76.19 192 ILE A CA 1
ATOM 1388 C C . ILE A 1 192 ? 0.399 -2.761 4.386 1.00 76.19 192 ILE A C 1
ATOM 1390 O O . ILE A 1 192 ? 0.193 -3.885 4.847 1.00 76.19 192 ILE A O 1
ATOM 1394 N N . PHE A 1 193 ? -0.290 -2.263 3.364 1.00 78.88 193 PHE A N 1
ATOM 1395 C CA . PHE A 1 193 ? -1.359 -2.969 2.668 1.00 78.88 193 PHE A CA 1
ATOM 1396 C C . PHE A 1 193 ? -0.898 -3.408 1.284 1.00 78.88 193 PHE A C 1
ATOM 1398 O O . PHE A 1 193 ? -0.267 -2.644 0.563 1.00 78.88 193 PHE A O 1
ATOM 1405 N N . LYS A 1 194 ? -1.229 -4.629 0.878 1.00 80.50 194 LYS A N 1
ATOM 1406 C CA . LYS A 1 194 ? -0.955 -5.179 -0.447 1.00 80.50 194 LYS A CA 1
ATOM 1407 C C . LYS A 1 194 ? -2.164 -4.996 -1.359 1.00 80.50 194 LYS A C 1
ATOM 1409 O O . LYS A 1 194 ? -3.263 -5.424 -1.021 1.00 80.50 194 LYS A O 1
ATOM 1414 N N . LEU A 1 195 ? -1.939 -4.451 -2.551 1.00 84.62 195 LEU A N 1
ATOM 1415 C CA . LEU A 1 195 ? -2.929 -4.424 -3.624 1.00 84.62 195 LEU A CA 1
ATOM 1416 C C . LEU A 1 195 ? -3.038 -5.814 -4.264 1.00 84.62 195 LEU A C 1
ATOM 1418 O O . LEU A 1 195 ? -2.031 -6.327 -4.766 1.00 84.62 195 LEU A O 1
ATOM 1422 N N . PRO A 1 196 ? -4.224 -6.448 -4.268 1.00 81.81 196 PRO A N 1
ATOM 1423 C CA . PRO A 1 196 ? -4.349 -7.827 -4.734 1.00 81.81 196 PRO A CA 1
ATOM 1424 C C . PRO A 1 196 ? -4.215 -7.956 -6.254 1.00 81.81 196 PRO A C 1
ATOM 1426 O O . PRO A 1 196 ? -3.702 -8.967 -6.726 1.00 81.81 196 PRO A O 1
ATOM 1429 N N . ASN A 1 197 ? -4.597 -6.923 -7.013 1.00 88.50 197 ASN A N 1
ATOM 1430 C CA . ASN A 1 197 ? -4.645 -6.966 -8.478 1.00 88.50 197 ASN A CA 1
ATOM 1431 C C . ASN A 1 197 ? -3.513 -6.170 -9.152 1.00 88.50 197 ASN A C 1
ATOM 1433 O O . ASN A 1 197 ? -3.598 -5.847 -10.339 1.00 88.50 197 ASN A O 1
ATOM 1437 N N . ALA A 1 198 ? -2.440 -5.859 -8.415 1.00 84.81 198 ALA A N 1
ATOM 1438 C CA . ALA A 1 198 ? -1.274 -5.171 -8.962 1.00 84.81 198 ALA A CA 1
ATOM 1439 C C . ALA A 1 198 ? -0.672 -5.958 -10.138 1.00 84.81 198 ALA A C 1
ATOM 1441 O O . ALA A 1 198 ? -0.328 -7.138 -10.010 1.00 84.81 198 ALA A O 1
ATOM 1442 N N . LYS A 1 199 ? -0.526 -5.309 -11.297 1.00 87.56 199 LYS A N 1
ATOM 1443 C CA . LYS A 1 199 ? 0.036 -5.956 -12.484 1.00 87.56 199 LYS A CA 1
ATOM 1444 C C . LYS A 1 199 ? 1.547 -6.175 -12.310 1.00 87.56 199 LYS A C 1
ATOM 1446 O O . LYS A 1 199 ? 2.215 -5.327 -11.716 1.00 87.56 199 LYS A O 1
ATOM 1451 N N . PRO A 1 200 ? 2.130 -7.259 -12.851 1.00 90.50 200 PRO A N 1
ATOM 1452 C CA . PRO A 1 200 ? 3.577 -7.478 -12.807 1.00 90.50 200 PRO A CA 1
ATOM 1453 C C . PRO A 1 200 ? 4.356 -6.371 -13.525 1.00 90.50 200 PRO A C 1
ATOM 1455 O O . PRO A 1 200 ? 3.909 -5.893 -14.568 1.00 90.50 200 PRO A O 1
ATOM 1458 N N . TYR A 1 201 ? 5.540 -6.016 -13.012 1.00 88.19 201 TYR A N 1
ATOM 1459 C CA . TYR A 1 201 ? 6.395 -4.975 -13.606 1.00 88.19 201 TYR A CA 1
ATOM 1460 C C . TYR A 1 201 ? 6.745 -5.265 -15.072 1.00 88.19 201 TYR A C 1
ATOM 1462 O O . TYR A 1 201 ? 6.718 -4.364 -15.906 1.00 88.19 201 TYR A O 1
ATOM 1470 N N . MET A 1 202 ? 6.993 -6.534 -15.405 1.00 94.56 202 MET A N 1
ATOM 1471 C CA . MET A 1 202 ? 7.078 -7.012 -16.784 1.00 94.56 202 MET A CA 1
ATOM 1472 C C . MET A 1 202 ? 6.025 -8.092 -17.023 1.00 94.56 202 MET A C 1
ATOM 1474 O O . MET A 1 202 ? 5.881 -9.005 -16.210 1.00 94.56 202 MET A O 1
ATOM 1478 N N . ALA A 1 203 ? 5.296 -7.993 -18.131 1.00 94.88 203 ALA A N 1
ATOM 1479 C CA . ALA A 1 203 ? 4.274 -8.956 -18.532 1.00 94.88 203 ALA A CA 1
ATOM 1480 C C . ALA A 1 203 ? 4.278 -9.140 -20.052 1.00 94.88 203 ALA A C 1
ATOM 1482 O O . ALA A 1 203 ? 4.733 -8.260 -20.774 1.00 94.88 203 ALA A O 1
ATOM 1483 N N . VAL A 1 204 ? 3.745 -10.258 -20.540 1.00 95.44 204 VAL A N 1
ATOM 1484 C CA . VAL A 1 204 ? 3.596 -10.506 -21.981 1.00 95.44 204 VAL A CA 1
ATOM 1485 C C . VAL A 1 204 ? 2.144 -10.327 -22.410 1.00 95.44 204 VAL A C 1
ATOM 1487 O O . VAL A 1 204 ? 1.230 -10.680 -21.667 1.00 95.44 204 VAL A O 1
ATOM 1490 N N . SER A 1 205 ? 1.950 -9.787 -23.611 1.00 93.62 205 SER A N 1
ATOM 1491 C CA . SER A 1 205 ? 0.673 -9.705 -24.321 1.00 93.62 205 SER A CA 1
ATOM 1492 C C . SER A 1 205 ? 0.797 -10.316 -25.722 1.00 93.62 205 SER A C 1
ATOM 1494 O O . SER A 1 205 ? 1.885 -10.330 -26.295 1.00 93.62 205 SER A O 1
ATOM 1496 N N . GLY A 1 206 ? -0.304 -10.827 -26.279 1.00 85.25 206 GLY A N 1
ATOM 1497 C CA . GLY A 1 206 ? -0.372 -11.300 -27.670 1.00 85.25 206 GLY A CA 1
ATOM 1498 C C . GLY A 1 206 ? 0.264 -12.667 -27.972 1.00 85.25 206 GLY A C 1
ATOM 1499 O O . GLY A 1 206 ? 0.208 -13.098 -29.116 1.00 85.25 206 GLY A O 1
ATOM 1500 N N . GLY A 1 207 ? 0.823 -13.372 -26.980 1.00 83.81 207 GLY A N 1
ATOM 1501 C CA . GLY A 1 207 ? 1.397 -14.713 -27.146 1.00 83.81 207 GLY A CA 1
ATOM 1502 C C . GLY A 1 207 ? 1.730 -15.393 -25.812 1.00 83.81 207 GLY A C 1
ATOM 1503 O O . GLY A 1 207 ? 1.729 -14.754 -24.758 1.00 83.81 207 GLY A O 1
ATOM 1504 N N . SER A 1 208 ? 2.010 -16.700 -25.839 1.00 89.69 208 SER A N 1
ATOM 1505 C CA . SER A 1 208 ? 2.360 -17.472 -24.638 1.00 89.69 208 SER A CA 1
ATOM 1506 C C . SER A 1 208 ? 3.873 -17.526 -24.448 1.00 89.69 208 SER A C 1
ATOM 1508 O O . SER A 1 208 ? 4.576 -18.245 -25.167 1.00 89.69 208 SER A O 1
ATOM 1510 N N . CYS A 1 209 ? 4.356 -16.790 -23.444 1.00 95.12 209 CYS A N 1
ATOM 1511 C CA . CYS A 1 209 ? 5.757 -16.783 -23.046 1.00 95.12 209 CYS A CA 1
ATOM 1512 C C . CYS A 1 209 ? 5.935 -17.058 -21.553 1.00 95.12 209 CYS A C 1
ATOM 1514 O O . CYS A 1 209 ? 5.198 -16.531 -20.718 1.00 95.12 209 CYS A O 1
ATOM 1516 N N . ARG A 1 210 ? 6.986 -17.800 -21.202 1.00 95.81 210 ARG A N 1
ATOM 1517 C CA . ARG A 1 210 ? 7.481 -17.897 -19.828 1.00 95.81 210 ARG A CA 1
ATOM 1518 C C . ARG A 1 210 ? 8.544 -16.826 -19.601 1.00 95.81 210 ARG A C 1
ATOM 1520 O O . ARG A 1 210 ? 9.596 -16.862 -20.235 1.00 95.81 210 ARG A O 1
ATOM 1527 N N . LEU A 1 211 ? 8.271 -15.885 -18.700 1.00 95.94 211 LEU A N 1
ATOM 1528 C CA . LEU A 1 211 ? 9.219 -14.844 -18.304 1.00 95.94 211 LEU A CA 1
ATOM 1529 C C . LEU A 1 211 ? 9.972 -15.232 -17.033 1.00 95.94 211 LEU A C 1
ATOM 1531 O O . LEU A 1 211 ? 9.369 -15.644 -16.043 1.00 95.94 211 LEU A O 1
ATOM 1535 N N . LYS A 1 212 ? 11.284 -15.008 -17.035 1.00 96.62 212 LYS A N 1
ATOM 1536 C CA . LYS A 1 212 ? 12.128 -14.992 -15.840 1.00 96.62 212 LYS A CA 1
ATOM 1537 C C . LYS A 1 212 ? 12.811 -13.632 -15.758 1.00 96.62 212 LYS A C 1
ATOM 1539 O O . LYS A 1 212 ? 13.681 -13.313 -16.565 1.00 96.62 212 LYS A O 1
ATOM 1544 N N . ILE A 1 213 ? 12.377 -12.832 -14.791 1.00 93.06 213 ILE A N 1
ATOM 1545 C CA . ILE A 1 213 ? 12.864 -11.472 -14.556 1.00 93.06 213 ILE A CA 1
ATOM 1546 C C . ILE A 1 213 ? 14.086 -11.563 -13.643 1.00 93.06 213 ILE A C 1
ATOM 1548 O O . ILE A 1 213 ? 13.986 -12.105 -12.543 1.00 93.06 213 ILE A O 1
ATOM 1552 N N . SER A 1 214 ? 15.223 -11.048 -14.102 1.00 90.94 214 SER A N 1
ATOM 1553 C CA . SER A 1 214 ? 16.470 -11.028 -13.330 1.00 90.94 214 SER A CA 1
ATOM 1554 C C . SER A 1 214 ? 16.647 -9.695 -12.602 1.00 90.94 214 SER A C 1
ATOM 1556 O O . SER A 1 214 ? 17.116 -9.667 -11.469 1.00 90.94 214 SER A O 1
ATOM 1558 N N . SER A 1 215 ? 16.244 -8.586 -13.227 1.00 89.81 215 SER A N 1
ATOM 1559 C CA . SER A 1 215 ? 16.226 -7.253 -12.618 1.00 89.81 215 SER A CA 1
ATOM 1560 C C . SER A 1 215 ? 15.183 -6.356 -13.297 1.00 89.81 215 SER A C 1
ATOM 1562 O O . SER A 1 215 ? 14.479 -6.778 -14.214 1.00 89.81 215 SER A O 1
ATOM 1564 N N . ARG A 1 216 ? 15.094 -5.081 -12.893 1.00 87.38 216 ARG A N 1
ATOM 1565 C CA . ARG A 1 216 ? 14.266 -4.085 -13.602 1.00 87.38 216 ARG A CA 1
ATOM 1566 C C . ARG A 1 216 ? 14.719 -3.835 -15.046 1.00 87.38 216 ARG A C 1
ATOM 1568 O O . ARG A 1 216 ? 13.927 -3.347 -15.848 1.00 87.38 216 ARG A O 1
ATOM 1575 N N . GLN A 1 217 ? 15.970 -4.162 -15.357 1.00 90.25 217 GLN A N 1
ATOM 1576 C CA . GLN A 1 217 ? 16.613 -3.919 -16.646 1.00 90.25 217 GLN A CA 1
ATOM 1577 C C . GLN A 1 217 ? 16.893 -5.205 -17.427 1.00 90.25 217 GLN A C 1
ATOM 1579 O O . GLN A 1 217 ? 17.261 -5.120 -18.592 1.00 90.25 217 GLN A O 1
ATOM 1584 N N . SER A 1 218 ? 16.734 -6.393 -16.837 1.00 93.06 218 SER A N 1
ATOM 1585 C CA . SER A 1 218 ? 17.028 -7.647 -17.532 1.00 93.06 218 SER A CA 1
ATOM 1586 C C . SER A 1 218 ? 16.009 -8.748 -17.262 1.00 93.06 218 SER A C 1
ATOM 1588 O O . SER A 1 218 ? 15.561 -8.972 -16.133 1.00 93.06 218 SER A O 1
ATOM 1590 N N . ALA A 1 219 ? 15.656 -9.466 -18.324 1.00 96.75 219 ALA A N 1
ATOM 1591 C CA . ALA A 1 219 ? 14.749 -10.603 -18.273 1.00 96.75 219 ALA A CA 1
ATOM 1592 C C . ALA A 1 219 ? 15.097 -11.623 -19.360 1.00 96.75 219 ALA A C 1
ATOM 1594 O O . ALA A 1 219 ? 15.745 -11.313 -20.355 1.00 96.75 219 ALA A O 1
ATOM 1595 N N . THR A 1 220 ? 14.634 -12.851 -19.173 1.00 97.94 220 THR A N 1
ATOM 1596 C CA . THR A 1 220 ? 14.644 -13.888 -20.205 1.00 97.94 220 THR A CA 1
ATOM 1597 C C . THR A 1 220 ? 13.211 -14.303 -20.497 1.00 97.94 220 THR A C 1
ATOM 1599 O O . THR A 1 220 ? 12.403 -14.441 -19.576 1.00 97.94 220 THR A O 1
ATOM 1602 N N . ALA A 1 221 ? 12.882 -14.463 -21.774 1.00 97.50 221 ALA A N 1
ATOM 1603 C CA . ALA A 1 221 ? 11.567 -14.882 -22.237 1.00 97.50 221 ALA A CA 1
ATOM 1604 C C . ALA A 1 221 ? 11.699 -16.147 -23.083 1.00 97.50 221 ALA A C 1
ATOM 1606 O O . ALA A 1 221 ? 12.570 -16.223 -23.944 1.00 97.50 221 ALA A O 1
ATOM 1607 N N . GLN A 1 222 ? 10.834 -17.127 -22.848 1.00 97.81 222 GLN A N 1
ATOM 1608 C CA . GLN A 1 222 ? 10.689 -18.312 -23.692 1.00 97.81 222 GLN A CA 1
ATOM 1609 C C . GLN A 1 222 ? 9.294 -18.292 -24.297 1.00 97.81 222 GLN A C 1
ATOM 1611 O O . GLN A 1 222 ? 8.321 -18.549 -23.590 1.00 97.81 222 GLN A O 1
ATOM 1616 N N . CYS A 1 223 ? 9.200 -17.941 -25.572 1.00 97.25 223 CYS A N 1
ATOM 1617 C CA . CYS A 1 223 ? 7.952 -17.695 -26.276 1.00 97.25 223 CYS A CA 1
ATOM 1618 C C . CYS A 1 223 ? 7.644 -18.816 -27.269 1.00 97.25 223 CYS A C 1
ATOM 1620 O O . CYS A 1 223 ? 8.507 -19.232 -28.035 1.00 97.25 223 CYS A O 1
ATOM 1622 N N . THR A 1 224 ? 6.404 -19.295 -27.283 1.00 95.75 224 THR A N 1
ATOM 1623 C CA . THR A 1 224 ? 5.942 -20.292 -28.272 1.00 95.75 224 THR A CA 1
ATOM 1624 C C . THR A 1 224 ? 5.568 -19.659 -29.616 1.00 95.75 224 THR A C 1
ATOM 1626 O O . THR A 1 224 ? 5.648 -20.312 -30.650 1.00 95.75 224 THR A O 1
ATOM 1629 N N . ALA A 1 225 ? 5.215 -18.374 -29.603 1.00 95.56 225 ALA A N 1
ATOM 1630 C CA . ALA A 1 225 ? 4.886 -17.549 -30.759 1.00 95.56 225 ALA A CA 1
ATOM 1631 C C . ALA A 1 225 ? 5.395 -16.114 -30.520 1.00 95.56 225 ALA A C 1
ATOM 1633 O O . ALA A 1 225 ? 5.702 -15.782 -29.368 1.00 95.56 225 ALA A O 1
ATOM 1634 N N . PRO A 1 226 ? 5.490 -15.258 -31.557 1.00 96.56 226 PRO A N 1
ATOM 1635 C CA . PRO A 1 226 ? 5.790 -13.843 -31.365 1.00 96.56 226 PRO A CA 1
ATOM 1636 C C . PRO A 1 226 ? 4.836 -13.205 -30.351 1.00 96.56 226 PRO A C 1
ATOM 1638 O O . PRO A 1 226 ? 3.649 -13.527 -30.317 1.00 96.56 226 PRO A O 1
ATOM 1641 N N . ALA A 1 227 ? 5.358 -12.317 -29.513 1.00 97.31 227 ALA A N 1
ATOM 1642 C CA . ALA A 1 227 ? 4.588 -11.685 -28.448 1.00 97.31 227 ALA A CA 1
ATOM 1643 C C . ALA A 1 227 ? 5.110 -10.277 -28.155 1.00 97.31 227 ALA A C 1
ATOM 1645 O O . ALA A 1 227 ? 6.163 -9.883 -28.644 1.00 97.31 227 ALA A O 1
ATOM 1646 N N . THR A 1 228 ? 4.416 -9.517 -27.318 1.00 97.56 228 THR A N 1
ATOM 1647 C CA . THR A 1 228 ? 4.863 -8.189 -26.885 1.00 97.56 228 THR A CA 1
ATOM 1648 C C . THR A 1 228 ? 5.183 -8.219 -25.399 1.00 97.56 228 THR A C 1
ATOM 1650 O O . THR A 1 228 ? 4.330 -8.558 -24.579 1.00 97.56 228 THR A O 1
ATOM 1653 N N . LEU A 1 229 ? 6.407 -7.842 -25.034 1.00 97.69 229 LEU A N 1
ATOM 1654 C CA . LEU A 1 229 ? 6.779 -7.602 -23.645 1.00 97.69 229 LEU A CA 1
ATOM 1655 C C . LEU A 1 229 ? 6.377 -6.182 -23.263 1.00 97.69 229 LEU A C 1
ATOM 1657 O O . LEU A 1 229 ? 6.899 -5.219 -23.814 1.00 97.69 229 LEU A O 1
ATOM 1661 N N . ILE A 1 230 ? 5.500 -6.069 -22.277 1.00 96.44 230 ILE A N 1
ATOM 1662 C CA . ILE A 1 230 ? 5.131 -4.817 -21.627 1.00 96.44 230 ILE A CA 1
ATOM 1663 C C . ILE A 1 230 ? 6.001 -4.664 -20.382 1.00 96.44 230 ILE A C 1
ATOM 1665 O O . ILE A 1 230 ? 5.957 -5.511 -19.486 1.00 96.44 230 ILE A O 1
ATOM 1669 N N . ARG A 1 231 ? 6.748 -3.565 -20.298 1.00 94.81 231 ARG A N 1
ATOM 1670 C CA . ARG A 1 231 ? 7.508 -3.142 -19.120 1.00 94.81 231 ARG A CA 1
ATOM 1671 C C . ARG A 1 231 ? 6.865 -1.875 -18.566 1.00 94.81 231 ARG A C 1
ATOM 1673 O O . ARG A 1 231 ? 6.837 -0.845 -19.232 1.00 94.81 231 ARG A O 1
ATOM 1680 N N . ARG A 1 232 ? 6.355 -1.945 -17.335 1.00 86.19 232 ARG A N 1
ATOM 1681 C CA . ARG A 1 232 ? 5.679 -0.843 -16.623 1.00 86.19 232 ARG A CA 1
ATOM 1682 C C . ARG A 1 232 ? 6.676 0.154 -16.041 1.00 86.19 232 ARG A C 1
ATOM 1684 O O . ARG A 1 232 ? 6.667 0.455 -14.854 1.00 86.19 232 ARG A O 1
ATOM 1691 N N . GLU A 1 233 ? 7.550 0.622 -16.916 1.00 84.56 233 GLU A N 1
ATOM 1692 C CA . GLU A 1 233 ? 8.451 1.745 -16.712 1.00 84.56 233 GLU A CA 1
ATOM 1693 C C . GLU A 1 233 ? 8.007 2.888 -17.617 1.00 84.56 233 GLU A C 1
ATOM 1695 O O . GLU A 1 233 ? 7.459 2.624 -18.689 1.00 84.56 233 GLU A O 1
ATOM 1700 N N . VAL A 1 234 ? 8.241 4.133 -17.206 1.00 82.75 234 VAL A N 1
ATOM 1701 C CA . VAL A 1 234 ? 7.845 5.303 -18.001 1.00 82.75 234 VAL A CA 1
ATOM 1702 C C . VAL A 1 234 ? 8.519 5.278 -19.380 1.00 82.75 234 VAL A C 1
ATOM 1704 O O . VAL A 1 234 ? 9.727 5.065 -19.500 1.00 82.75 234 VAL A O 1
ATOM 1707 N N . PHE A 1 235 ? 7.740 5.492 -20.438 1.00 81.69 235 PHE A N 1
ATOM 1708 C CA . PHE A 1 235 ? 8.234 5.661 -21.798 1.00 81.69 235 PHE A CA 1
ATOM 1709 C C . PHE A 1 235 ? 8.801 7.073 -21.969 1.00 81.69 235 PHE A C 1
ATOM 1711 O O . PHE A 1 235 ? 8.076 8.059 -21.851 1.00 81.69 235 PHE A O 1
ATOM 1718 N N . PHE A 1 236 ? 10.106 7.170 -22.229 1.00 78.75 236 PHE A N 1
ATOM 1719 C CA . PHE A 1 236 ? 10.811 8.446 -22.353 1.00 78.75 236 PHE A CA 1
ATOM 1720 C C . PHE A 1 236 ? 11.982 8.346 -23.352 1.00 78.75 236 PHE A C 1
ATOM 1722 O O . PHE A 1 236 ? 12.585 7.271 -23.462 1.00 78.75 236 PHE A O 1
ATOM 1729 N N . PRO A 1 2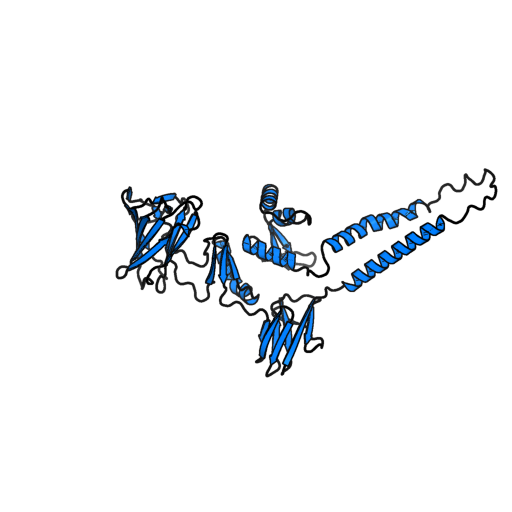37 ? 12.334 9.423 -24.085 1.00 78.62 237 PRO A N 1
ATOM 1730 C CA . PRO A 1 237 ? 13.494 9.423 -24.976 1.00 78.62 237 PRO A CA 1
ATOM 1731 C C . PRO A 1 237 ? 14.801 9.108 -24.238 1.00 78.62 237 PRO A C 1
ATOM 1733 O O . PRO A 1 237 ? 15.053 9.652 -23.169 1.00 78.62 237 PRO A O 1
ATOM 1736 N N . GLY A 1 238 ? 15.645 8.255 -24.825 1.00 81.56 238 GLY A N 1
ATOM 1737 C CA . GLY A 1 238 ? 16.915 7.808 -24.232 1.00 81.56 238 GLY A CA 1
ATOM 1738 C C . GLY A 1 238 ? 16.901 6.364 -23.722 1.00 81.56 238 GLY A C 1
ATOM 1739 O O . GLY A 1 238 ? 17.954 5.774 -23.491 1.00 81.56 238 GLY A O 1
ATOM 1740 N N . TRP A 1 239 ? 15.725 5.743 -23.598 1.00 87.25 239 TRP A N 1
ATOM 1741 C CA . TRP A 1 239 ? 15.646 4.302 -23.355 1.00 87.25 239 TRP A CA 1
ATOM 1742 C C . TRP A 1 239 ? 16.070 3.505 -24.592 1.00 87.25 239 TRP A C 1
ATOM 1744 O O . TRP A 1 239 ? 15.662 3.795 -25.715 1.00 87.25 239 TRP A O 1
ATOM 1754 N N . GLN A 1 240 ? 16.848 2.455 -24.357 1.00 92.94 240 GLN A N 1
ATOM 1755 C CA . GLN A 1 240 ? 17.306 1.493 -25.349 1.00 92.94 240 GLN A CA 1
ATOM 1756 C C . GLN A 1 240 ? 16.961 0.082 -24.867 1.00 92.94 240 GLN A C 1
ATOM 1758 O O . GLN A 1 240 ? 17.030 -0.219 -23.671 1.00 92.94 240 GLN A O 1
ATOM 1763 N N . ALA A 1 241 ? 16.586 -0.794 -25.795 1.00 96.88 241 ALA A N 1
ATOM 1764 C CA . ALA A 1 241 ? 16.347 -2.203 -25.521 1.00 96.88 241 ALA A CA 1
ATOM 1765 C C . ALA A 1 241 ? 17.155 -3.061 -26.487 1.00 96.88 241 ALA A C 1
ATOM 1767 O O . ALA A 1 241 ? 17.316 -2.712 -27.654 1.00 96.88 241 ALA A O 1
ATOM 1768 N N . HIS A 1 242 ? 17.637 -4.196 -25.995 1.00 98.12 242 HIS A N 1
ATOM 1769 C CA . HIS A 1 242 ? 18.327 -5.203 -26.785 1.00 98.12 242 HIS A CA 1
ATOM 1770 C C . HIS A 1 242 ? 17.686 -6.570 -26.547 1.00 98.12 242 HIS A C 1
ATOM 1772 O O . HIS A 1 242 ? 17.407 -6.938 -25.402 1.00 98.12 242 HIS A O 1
ATOM 1778 N N . ILE A 1 243 ? 17.471 -7.319 -27.626 1.00 98.06 243 ILE A N 1
ATOM 1779 C CA . ILE A 1 243 ? 17.015 -8.710 -27.618 1.00 98.06 243 ILE A CA 1
ATOM 1780 C C . ILE A 1 243 ? 18.128 -9.549 -28.235 1.00 98.06 243 ILE A C 1
ATOM 1782 O O . ILE A 1 243 ? 18.465 -9.356 -29.399 1.00 98.06 243 ILE A O 1
ATOM 1786 N N . ASN A 1 244 ? 18.702 -10.471 -27.459 1.00 96.62 244 ASN A N 1
ATOM 1787 C CA . ASN A 1 244 ? 19.857 -11.276 -27.871 1.00 96.62 244 ASN A CA 1
ATOM 1788 C C . ASN A 1 244 ? 20.991 -10.396 -28.435 1.00 96.62 244 ASN A C 1
ATOM 1790 O O . ASN A 1 244 ? 21.505 -10.656 -29.515 1.00 96.62 244 ASN A O 1
ATOM 1794 N N . ASP A 1 245 ? 21.309 -9.310 -27.720 1.00 94.75 245 ASP A N 1
ATOM 1795 C CA . ASP A 1 245 ? 22.321 -8.301 -28.077 1.00 94.75 245 ASP A CA 1
ATOM 1796 C C . ASP A 1 245 ? 22.041 -7.485 -29.361 1.00 94.75 245 ASP A C 1
ATOM 1798 O O . ASP A 1 245 ? 22.831 -6.615 -29.721 1.00 94.75 245 ASP A O 1
ATOM 1802 N N . HIS A 1 246 ? 20.878 -7.658 -29.999 1.00 96.69 246 HIS A N 1
ATOM 1803 C CA . HIS A 1 246 ? 20.437 -6.828 -31.122 1.00 96.69 246 HIS A CA 1
ATOM 1804 C C . HIS A 1 246 ? 19.477 -5.716 -30.672 1.00 96.69 246 HIS A C 1
ATOM 1806 O O . HIS A 1 246 ? 18.572 -5.997 -29.880 1.00 96.69 246 HIS A O 1
ATOM 1812 N N . PRO A 1 247 ? 19.616 -4.473 -31.176 1.00 97.12 247 PRO A N 1
ATOM 1813 C CA . PRO A 1 247 ? 18.710 -3.379 -30.837 1.00 97.12 247 PRO A CA 1
ATOM 1814 C C . PRO A 1 247 ? 17.250 -3.712 -31.156 1.00 97.12 247 PRO A C 1
ATOM 1816 O O . PRO A 1 247 ? 16.928 -4.179 -32.249 1.00 97.12 247 PRO A O 1
ATOM 1819 N N . ALA A 1 248 ? 16.364 -3.432 -30.206 1.00 96.81 248 ALA A N 1
ATOM 1820 C CA . ALA A 1 248 ? 14.927 -3.614 -30.332 1.00 96.81 248 ALA A CA 1
ATOM 1821 C C . ALA A 1 248 ? 14.212 -2.270 -30.125 1.00 96.81 248 ALA A C 1
ATOM 1823 O O . ALA A 1 248 ? 14.481 -1.581 -29.135 1.00 96.81 248 ALA A O 1
ATOM 1824 N N . PRO A 1 249 ? 13.292 -1.878 -31.025 1.00 96.25 249 PRO A N 1
ATOM 1825 C CA . PRO A 1 249 ? 12.554 -0.635 -30.869 1.00 96.25 249 PRO A CA 1
ATOM 1826 C C . PRO A 1 249 ? 11.635 -0.709 -29.646 1.00 96.25 249 PRO A C 1
ATOM 1828 O O . PRO A 1 249 ? 10.900 -1.682 -29.463 1.00 96.25 249 PRO A O 1
ATOM 1831 N N . ILE A 1 250 ? 11.662 0.344 -28.829 1.00 95.38 250 ILE A N 1
ATOM 1832 C CA . ILE A 1 250 ? 10.729 0.531 -27.718 1.00 95.38 250 ILE A CA 1
ATOM 1833 C C . ILE A 1 250 ? 9.573 1.397 -28.211 1.00 95.38 250 ILE A C 1
ATOM 1835 O O . ILE A 1 250 ? 9.779 2.482 -28.748 1.00 95.38 250 ILE A O 1
ATOM 1839 N N . SER A 1 251 ? 8.356 0.917 -28.001 1.00 93.56 251 SER A N 1
ATOM 1840 C CA . SER A 1 251 ? 7.109 1.624 -28.291 1.00 93.56 251 SER A CA 1
ATOM 1841 C C . SER A 1 251 ? 6.391 2.012 -27.000 1.00 93.56 251 SER A C 1
ATOM 1843 O O . SER A 1 251 ? 6.619 1.408 -25.948 1.00 93.56 251 SER A O 1
ATOM 1845 N N . ALA A 1 252 ? 5.522 3.020 -27.077 1.00 87.00 252 ALA A N 1
ATOM 1846 C CA . ALA A 1 252 ? 4.650 3.385 -25.972 1.00 87.00 252 ALA A CA 1
ATOM 1847 C C . ALA A 1 252 ? 3.471 2.403 -25.870 1.00 87.00 252 ALA A C 1
ATOM 1849 O O . ALA A 1 252 ? 2.775 2.131 -26.847 1.00 87.00 252 ALA A O 1
ATOM 1850 N N . TYR A 1 253 ? 3.220 1.901 -24.667 1.00 86.88 253 TYR A N 1
ATOM 1851 C CA . TYR A 1 253 ? 2.066 1.093 -24.303 1.00 86.88 253 TYR A CA 1
ATOM 1852 C C . TYR A 1 253 ? 1.142 1.928 -23.413 1.00 86.88 253 TYR A C 1
ATOM 1854 O O . TYR A 1 253 ? 1.532 2.327 -22.311 1.00 86.88 253 TYR A O 1
ATOM 1862 N N . HIS A 1 254 ? -0.074 2.204 -23.897 1.00 83.06 254 HIS A N 1
ATOM 1863 C CA . HIS A 1 254 ? -1.024 3.138 -23.267 1.00 83.06 254 HIS A CA 1
ATOM 1864 C C . HIS A 1 254 ? -0.375 4.494 -22.919 1.00 83.06 254 HIS A C 1
ATOM 1866 O O . HIS A 1 254 ? -0.518 4.995 -21.802 1.00 83.06 254 HIS A O 1
ATOM 1872 N N . ASP A 1 255 ? 0.415 5.033 -23.853 1.00 74.50 255 ASP A N 1
ATOM 1873 C CA . ASP A 1 255 ? 1.106 6.335 -23.786 1.00 74.50 255 ASP A CA 1
ATOM 1874 C C . ASP A 1 255 ? 2.099 6.531 -22.630 1.00 74.50 255 ASP A C 1
ATOM 1876 O O . ASP A 1 255 ? 2.737 7.574 -22.530 1.00 74.50 255 ASP A O 1
ATOM 1880 N N . THR A 1 256 ? 2.240 5.544 -21.745 1.00 74.31 256 THR A N 1
ATOM 1881 C CA . THR A 1 256 ? 2.963 5.706 -20.479 1.00 74.31 256 THR A CA 1
ATOM 1882 C C . THR A 1 256 ? 4.042 4.661 -20.307 1.00 74.31 256 THR A C 1
ATOM 1884 O O . THR A 1 256 ? 5.097 4.978 -19.774 1.00 74.31 256 THR A O 1
ATOM 1887 N N . PHE A 1 257 ? 3.791 3.420 -20.723 1.00 86.44 257 PHE A N 1
ATOM 1888 C CA . PHE A 1 257 ? 4.686 2.301 -20.451 1.00 86.44 257 PHE A CA 1
ATOM 1889 C C . PHE A 1 257 ? 5.485 1.890 -21.678 1.00 86.44 257 PHE A C 1
ATOM 1891 O O . PHE A 1 257 ? 5.177 2.283 -22.796 1.00 86.44 257 PHE A O 1
ATOM 1898 N N . GLN A 1 258 ? 6.514 1.080 -21.478 1.00 93.06 258 GLN A N 1
ATOM 1899 C CA . GLN A 1 258 ? 7.370 0.598 -22.554 1.00 93.06 258 GLN A CA 1
ATOM 1900 C C . GLN A 1 258 ? 6.855 -0.741 -23.091 1.00 93.06 258 GLN A C 1
ATOM 1902 O O . GLN A 1 258 ? 6.454 -1.618 -22.321 1.00 93.06 258 GLN A O 1
ATOM 1907 N N . ALA A 1 259 ? 6.920 -0.931 -24.406 1.00 97.00 259 ALA A N 1
ATOM 1908 C CA . ALA A 1 259 ? 6.660 -2.207 -25.059 1.00 97.00 259 ALA A CA 1
ATOM 1909 C C . ALA A 1 259 ? 7.720 -2.537 -26.113 1.00 97.00 259 ALA A C 1
ATOM 1911 O O . ALA A 1 259 ? 8.098 -1.678 -26.910 1.00 97.00 259 ALA A O 1
ATOM 1912 N N . ILE A 1 260 ? 8.161 -3.796 -26.135 1.00 97.88 260 ILE A N 1
ATOM 1913 C CA . ILE A 1 260 ? 9.050 -4.346 -27.168 1.00 97.88 260 ILE A CA 1
ATOM 1914 C C . ILE A 1 260 ? 8.443 -5.621 -27.758 1.00 97.88 260 ILE A C 1
ATOM 1916 O O . ILE A 1 260 ? 7.795 -6.397 -27.051 1.00 97.88 260 ILE A O 1
ATOM 1920 N N . ASN A 1 261 ? 8.672 -5.856 -29.047 1.00 97.69 261 ASN A N 1
ATOM 1921 C CA . ASN A 1 261 ? 8.241 -7.084 -29.713 1.00 97.69 261 ASN A CA 1
ATOM 1922 C C . ASN A 1 261 ? 9.272 -8.192 -29.491 1.00 97.69 261 ASN A C 1
ATOM 1924 O O . ASN A 1 261 ? 10.460 -7.999 -29.733 1.00 97.69 261 ASN A O 1
ATOM 1928 N N . LEU A 1 262 ? 8.808 -9.349 -29.034 1.00 97.50 262 LEU A N 1
ATOM 1929 C CA . LEU A 1 262 ? 9.594 -10.553 -28.820 1.00 97.50 262 LEU A CA 1
ATOM 1930 C C . LEU A 1 262 ? 9.370 -11.542 -29.973 1.00 97.50 262 LEU A C 1
ATOM 1932 O O . LEU A 1 262 ? 8.217 -11.798 -30.339 1.00 97.50 262 LEU A O 1
ATOM 1936 N N . PRO A 1 263 ? 10.437 -12.147 -30.518 1.00 96.25 263 PRO A N 1
ATOM 1937 C CA . PRO A 1 263 ? 10.302 -13.267 -31.438 1.00 96.25 263 PRO A CA 1
ATOM 1938 C C . PRO A 1 263 ? 9.852 -14.540 -30.701 1.00 96.25 263 PRO A C 1
ATOM 1940 O O . PRO A 1 263 ? 9.947 -14.646 -29.475 1.00 96.25 263 PRO A O 1
ATOM 1943 N N . ALA A 1 264 ? 9.402 -15.540 -31.462 1.00 96.06 264 ALA A N 1
ATOM 1944 C CA . ALA A 1 264 ? 9.263 -16.897 -30.938 1.00 96.06 264 ALA A CA 1
ATOM 1945 C C . ALA A 1 264 ? 10.641 -17.467 -30.542 1.00 96.06 264 ALA A C 1
ATOM 1947 O O . ALA A 1 264 ? 11.666 -17.113 -31.124 1.00 96.06 264 ALA A O 1
ATOM 1948 N N . GLY A 1 265 ? 10.665 -18.371 -29.566 1.00 95.75 265 GLY A N 1
ATOM 1949 C CA . GLY A 1 265 ? 11.880 -18.970 -29.019 1.00 95.75 265 GLY A CA 1
ATOM 1950 C C . GLY A 1 265 ? 12.385 -18.278 -27.753 1.00 95.75 265 GLY A C 1
ATOM 1951 O O . GLY A 1 265 ? 11.626 -17.654 -27.009 1.00 95.75 265 GLY A O 1
ATOM 1952 N N . THR A 1 266 ? 13.679 -18.437 -27.468 1.00 97.31 266 THR A N 1
ATOM 1953 C CA . THR A 1 266 ? 14.306 -17.869 -26.266 1.00 97.31 266 THR A CA 1
ATOM 1954 C C . THR A 1 266 ? 14.928 -16.510 -26.573 1.00 97.31 266 THR A C 1
ATOM 1956 O O . THR A 1 266 ? 15.693 -16.367 -27.523 1.00 97.31 266 THR A O 1
ATOM 1959 N N . SER A 1 267 ? 14.613 -15.518 -25.745 1.00 97.69 267 SER A N 1
ATOM 1960 C CA . SER A 1 267 ? 15.109 -14.147 -25.850 1.00 97.69 267 SER A CA 1
ATOM 1961 C C . SER A 1 267 ? 15.737 -13.696 -24.534 1.00 97.69 267 SER A C 1
ATOM 1963 O O . SER A 1 267 ? 15.087 -13.741 -23.487 1.00 97.69 267 SER A O 1
ATOM 1965 N N . ALA A 1 268 ? 16.981 -13.226 -24.585 1.00 98.12 268 ALA A N 1
ATOM 1966 C CA . ALA A 1 268 ? 17.622 -12.463 -23.523 1.00 98.12 268 ALA A CA 1
ATOM 1967 C C . ALA A 1 268 ? 17.362 -10.973 -23.758 1.00 98.12 268 ALA A C 1
ATOM 1969 O O . ALA A 1 268 ? 17.758 -10.425 -24.782 1.00 98.12 268 ALA A O 1
ATOM 1970 N N . ILE A 1 269 ? 16.681 -10.324 -22.819 1.00 98.31 269 ILE A N 1
ATOM 1971 C CA . ILE A 1 269 ? 16.238 -8.935 -22.932 1.00 98.31 269 ILE A CA 1
ATOM 1972 C C . ILE A 1 269 ? 17.048 -8.072 -21.970 1.00 98.31 269 ILE A C 1
ATOM 1974 O O . ILE A 1 269 ? 17.152 -8.395 -20.781 1.00 98.31 269 ILE A O 1
ATOM 1978 N N . ARG A 1 270 ? 17.584 -6.955 -22.470 1.00 97.50 270 ARG A N 1
ATOM 1979 C CA . ARG A 1 270 ? 18.271 -5.931 -21.672 1.00 97.50 270 ARG A CA 1
ATOM 1980 C C . ARG A 1 270 ? 17.743 -4.541 -22.006 1.00 97.50 270 ARG A C 1
ATOM 1982 O O . ARG A 1 270 ? 17.575 -4.216 -23.175 1.00 97.50 270 ARG A O 1
ATOM 1989 N N . PHE A 1 271 ? 17.531 -3.729 -20.980 1.00 93.94 271 PHE A N 1
ATOM 1990 C CA . PHE A 1 271 ? 17.168 -2.321 -21.080 1.00 93.94 271 PHE A CA 1
ATOM 1991 C C . PHE A 1 271 ? 18.288 -1.460 -20.503 1.00 93.94 271 PHE A C 1
ATOM 1993 O O . PHE A 1 271 ? 18.800 -1.750 -19.422 1.00 93.94 271 PHE A O 1
ATOM 2000 N N . SER A 1 272 ? 18.614 -0.373 -21.186 1.00 91.44 272 SER A N 1
ATOM 2001 C CA . SER A 1 272 ? 19.529 0.667 -20.716 1.00 91.44 272 SER A CA 1
ATOM 2002 C C . SER A 1 272 ? 18.898 2.032 -20.954 1.00 91.44 272 SER A C 1
ATOM 2004 O O . SER A 1 272 ? 18.074 2.199 -21.851 1.00 91.44 272 SER A O 1
ATOM 2006 N N . TYR A 1 273 ? 19.249 3.004 -20.121 1.00 85.19 273 TYR A N 1
ATOM 2007 C CA . TYR A 1 273 ? 18.825 4.385 -20.300 1.00 85.19 273 TYR A CA 1
ATOM 2008 C C . TYR A 1 273 ? 20.057 5.259 -20.486 1.00 85.19 273 TYR A C 1
ATOM 2010 O O . TYR A 1 273 ? 20.949 5.260 -19.639 1.00 85.19 273 TYR A O 1
ATOM 2018 N N . GLU A 1 274 ? 20.089 5.988 -21.591 1.00 80.81 274 GLU A N 1
ATOM 2019 C CA . GLU A 1 274 ? 21.110 6.972 -21.912 1.00 80.81 274 GLU A CA 1
ATOM 2020 C C . GLU A 1 274 ? 20.395 8.274 -22.287 1.00 80.81 274 GLU A C 1
ATOM 2022 O O . GLU A 1 274 ? 19.760 8.338 -23.346 1.00 80.81 274 GLU A O 1
ATOM 2027 N N . PRO A 1 275 ? 20.429 9.306 -21.424 1.00 72.69 275 PRO A N 1
ATOM 2028 C CA . PRO A 1 275 ? 19.749 10.555 -21.712 1.00 72.69 275 PRO A CA 1
ATOM 2029 C C . PRO A 1 275 ? 20.217 11.144 -23.053 1.00 72.69 275 PRO A C 1
ATOM 2031 O O . PRO A 1 275 ? 21.416 11.139 -23.359 1.00 72.69 275 PRO A O 1
ATOM 2034 N N . PRO A 1 276 ? 19.301 11.702 -23.863 1.00 72.56 276 PRO A N 1
ATOM 2035 C CA . PRO A 1 276 ? 19.693 12.404 -25.073 1.00 72.56 276 PRO A CA 1
ATOM 2036 C C . PRO A 1 276 ? 20.707 13.512 -24.761 1.00 72.56 276 PRO A C 1
ATOM 2038 O O . PRO A 1 276 ? 20.597 14.214 -23.758 1.00 72.56 276 PRO A O 1
ATOM 2041 N N . HIS A 1 277 ? 21.684 13.693 -25.651 1.00 74.00 277 HIS A N 1
ATOM 2042 C CA . HIS A 1 277 ? 22.705 14.749 -25.576 1.00 74.00 277 HIS A CA 1
ATOM 2043 C C . HIS A 1 277 ? 23.738 14.629 -24.445 1.00 74.00 277 HIS A C 1
ATOM 2045 O O . HIS A 1 277 ? 24.588 15.516 -24.334 1.00 74.00 277 HIS A O 1
ATOM 2051 N N . THR A 1 278 ? 23.769 13.536 -23.673 1.00 71.81 278 THR A N 1
ATOM 2052 C CA . THR A 1 278 ? 24.833 13.327 -22.676 1.00 71.81 278 THR A CA 1
ATOM 2053 C C . THR A 1 278 ? 26.220 13.392 -23.321 1.00 71.81 278 THR A C 1
ATOM 2055 O O . THR A 1 278 ? 27.048 14.194 -22.893 1.00 71.81 278 THR A O 1
ATOM 2058 N N . MET A 1 279 ? 26.460 12.671 -24.420 1.00 71.19 279 MET A N 1
ATOM 2059 C CA . MET A 1 279 ? 27.749 12.738 -25.126 1.00 71.19 279 MET A CA 1
ATOM 2060 C C . MET A 1 279 ? 28.069 14.137 -25.671 1.00 71.19 279 MET A C 1
ATOM 2062 O O . MET A 1 279 ? 29.205 14.593 -25.560 1.00 71.19 279 MET A O 1
ATOM 2066 N N . ALA A 1 280 ? 27.077 14.861 -26.196 1.00 69.81 280 ALA A N 1
ATOM 2067 C CA . ALA A 1 280 ? 27.281 16.226 -26.679 1.00 69.81 280 ALA A CA 1
ATOM 2068 C C . ALA A 1 280 ? 27.700 17.172 -25.540 1.00 69.81 280 ALA A C 1
ATOM 2070 O O . ALA A 1 280 ? 28.626 17.961 -25.712 1.00 69.81 280 ALA A O 1
ATOM 2071 N N . SER A 1 281 ? 27.073 17.056 -24.365 1.00 70.25 281 SER A N 1
ATOM 2072 C CA . SER A 1 281 ? 27.436 17.854 -23.189 1.00 70.25 281 SER A CA 1
ATOM 2073 C C . SER A 1 281 ? 28.862 17.565 -22.710 1.00 70.25 281 SER A C 1
ATOM 2075 O O . SER A 1 281 ? 29.620 18.500 -22.454 1.00 70.25 281 SER A O 1
ATOM 2077 N N . VAL A 1 282 ? 29.273 16.292 -22.694 1.00 76.31 282 VAL A N 1
ATOM 2078 C CA . VAL A 1 282 ? 30.648 15.888 -22.366 1.00 76.31 282 VAL A CA 1
ATOM 2079 C C . VAL A 1 282 ? 31.642 16.451 -23.383 1.00 76.31 282 VAL A C 1
ATOM 2081 O O . VAL A 1 282 ? 32.648 17.033 -22.989 1.00 76.31 282 VAL A O 1
ATOM 2084 N N . ILE A 1 283 ? 31.356 16.354 -24.684 1.00 77.69 283 ILE A N 1
ATOM 2085 C CA . ILE A 1 283 ? 32.218 16.912 -25.737 1.00 77.69 283 ILE A CA 1
ATOM 2086 C C . ILE A 1 283 ? 32.357 18.430 -25.578 1.00 77.69 283 ILE A C 1
ATOM 2088 O O . ILE A 1 283 ? 33.471 18.949 -25.613 1.00 77.69 283 ILE A O 1
ATOM 2092 N N . VAL A 1 284 ? 31.254 19.148 -25.352 1.00 78.06 284 VAL A N 1
ATOM 2093 C CA . VAL A 1 284 ? 31.277 20.602 -25.130 1.00 78.06 284 VAL A CA 1
ATOM 2094 C C . VAL A 1 284 ? 32.088 20.954 -23.882 1.00 78.06 284 VAL A C 1
ATOM 2096 O O . VAL A 1 284 ? 32.880 21.899 -23.918 1.00 78.06 284 VAL A O 1
ATOM 2099 N N . ALA A 1 285 ? 31.955 20.183 -22.801 1.00 74.00 285 ALA A N 1
ATOM 2100 C CA . ALA A 1 285 ? 32.748 20.368 -21.590 1.00 74.00 285 ALA A CA 1
ATOM 2101 C C . ALA A 1 285 ? 34.249 20.145 -21.848 1.00 74.00 285 ALA A C 1
ATOM 2103 O O . ALA A 1 285 ? 35.069 20.968 -21.439 1.00 74.00 285 ALA A O 1
ATOM 2104 N N . LEU A 1 286 ? 34.614 19.091 -22.585 1.00 80.06 286 LEU A N 1
ATOM 2105 C CA . LEU A 1 286 ? 36.003 18.787 -22.940 1.00 80.06 286 LEU A CA 1
ATOM 2106 C C . LEU A 1 286 ? 36.614 19.844 -23.867 1.00 80.06 286 LEU A C 1
ATOM 2108 O O . LEU A 1 286 ? 37.744 20.271 -23.636 1.00 80.06 286 LEU A O 1
ATOM 2112 N N . ILE A 1 287 ? 35.874 20.319 -24.873 1.00 82.38 287 ILE A N 1
ATOM 2113 C CA . ILE A 1 287 ? 36.315 21.417 -25.749 1.00 82.38 287 ILE A CA 1
ATOM 2114 C C . ILE A 1 287 ? 36.519 22.691 -24.927 1.00 82.38 287 ILE A C 1
ATOM 2116 O O . ILE A 1 287 ? 37.541 23.360 -25.069 1.00 82.38 287 ILE A O 1
ATOM 2120 N N . SER A 1 288 ? 35.586 23.003 -24.025 1.00 75.00 288 SER A N 1
ATOM 2121 C CA . SER A 1 288 ? 35.691 24.167 -23.141 1.00 75.00 288 SER A CA 1
ATOM 2122 C C . SER A 1 288 ? 36.930 24.078 -22.242 1.00 75.00 288 SER A C 1
ATOM 2124 O O . SER A 1 288 ? 37.669 25.054 -22.111 1.00 75.00 288 SER A O 1
ATOM 2126 N N . ALA A 1 289 ? 37.213 22.896 -21.685 1.00 78.31 289 ALA A N 1
ATOM 2127 C CA . ALA A 1 289 ? 38.415 22.642 -20.895 1.00 78.31 289 ALA A CA 1
ATOM 2128 C C . ALA A 1 289 ? 39.699 22.762 -21.735 1.00 78.31 289 ALA A C 1
ATOM 2130 O O . ALA A 1 289 ? 40.668 23.380 -21.296 1.00 78.31 289 ALA A O 1
ATOM 2131 N N . PHE A 1 290 ? 39.709 22.234 -22.962 1.00 83.19 290 PHE A N 1
ATOM 2132 C CA . PHE A 1 290 ? 40.850 22.343 -23.871 1.00 83.19 290 PHE A CA 1
ATOM 2133 C C . PHE A 1 290 ? 41.152 23.799 -24.243 1.00 83.19 290 PHE A C 1
ATOM 2135 O O . PHE A 1 290 ? 42.299 24.236 -24.140 1.00 83.19 290 PHE A O 1
ATOM 2142 N N . VAL A 1 291 ? 40.125 24.572 -24.615 1.00 81.38 291 VAL A N 1
ATOM 2143 C CA . VAL A 1 291 ? 40.255 26.009 -24.905 1.00 81.38 291 VAL A CA 1
ATOM 2144 C C . VAL A 1 291 ? 40.794 26.752 -23.683 1.00 81.38 291 VAL A C 1
ATOM 2146 O O . VAL A 1 291 ? 41.677 27.599 -23.824 1.00 81.38 291 VAL A O 1
ATOM 2149 N N . TRP A 1 292 ? 40.333 26.399 -22.479 1.00 76.38 292 TRP A N 1
ATOM 2150 C CA . TRP A 1 292 ? 40.831 26.977 -21.232 1.00 76.38 292 TRP A CA 1
ATOM 2151 C C . TRP A 1 292 ? 42.323 26.695 -21.006 1.00 76.38 292 TRP A C 1
ATOM 2153 O O . TRP A 1 292 ? 43.092 27.626 -20.758 1.00 76.38 292 TRP A O 1
ATOM 2163 N N . VAL A 1 293 ? 42.758 25.439 -21.158 1.00 78.88 293 VAL A N 1
ATOM 2164 C CA . VAL A 1 293 ? 44.172 25.052 -21.015 1.00 78.88 293 VAL A CA 1
ATOM 2165 C C . VAL A 1 293 ? 45.039 25.744 -22.069 1.00 78.88 293 VAL A C 1
ATOM 2167 O O . VAL A 1 293 ? 46.074 26.320 -21.731 1.00 78.88 293 VAL A O 1
ATOM 2170 N N . ALA A 1 294 ? 44.614 25.756 -23.334 1.00 78.81 294 ALA A N 1
ATOM 2171 C CA . ALA A 1 294 ? 45.339 26.423 -24.413 1.00 78.81 294 ALA A CA 1
ATOM 2172 C C . ALA A 1 294 ? 45.483 27.934 -24.152 1.00 78.81 294 ALA A C 1
ATOM 2174 O O . ALA A 1 294 ? 46.577 28.494 -24.278 1.00 78.81 294 ALA A O 1
ATOM 2175 N N . PHE A 1 295 ? 44.411 28.593 -23.708 1.00 76.06 295 PHE A N 1
ATOM 2176 C CA . PHE A 1 295 ? 44.443 30.006 -23.339 1.00 76.06 295 PHE A CA 1
ATOM 2177 C C . PHE A 1 295 ? 45.398 30.267 -22.162 1.00 76.06 295 PHE A C 1
ATOM 2179 O O . PHE A 1 295 ? 46.262 31.139 -22.257 1.00 76.06 295 PHE A O 1
ATOM 2186 N N . ALA A 1 296 ? 45.336 29.464 -21.096 1.00 72.19 296 ALA A N 1
ATOM 2187 C CA . ALA A 1 296 ? 46.242 29.582 -19.952 1.00 72.19 296 ALA A CA 1
ATOM 2188 C C . ALA A 1 296 ? 47.725 29.398 -20.344 1.00 72.19 296 ALA A C 1
ATOM 2190 O O . ALA A 1 296 ? 48.598 30.125 -19.860 1.00 72.19 296 ALA A O 1
ATOM 2191 N N . LEU A 1 297 ? 48.024 28.471 -21.262 1.00 74.69 297 LEU A N 1
ATOM 2192 C CA . LEU A 1 297 ? 49.382 28.228 -21.763 1.00 74.69 297 LEU A CA 1
ATOM 2193 C C 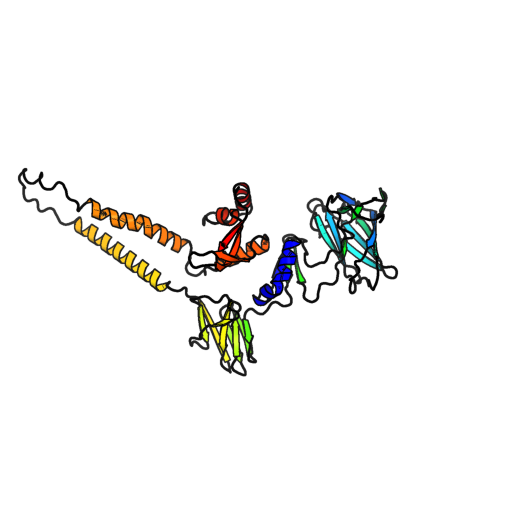. LEU A 1 297 ? 49.902 29.365 -22.660 1.00 74.69 297 LEU A C 1
ATOM 2195 O O . LEU A 1 297 ? 51.084 29.710 -22.587 1.00 74.69 297 LEU A O 1
ATOM 2199 N N . THR A 1 298 ? 49.044 29.988 -23.475 1.00 71.88 298 THR A N 1
ATOM 2200 C CA . THR A 1 298 ? 49.437 31.140 -24.313 1.00 71.88 298 THR A CA 1
ATOM 2201 C C . THR A 1 298 ? 49.699 32.404 -23.490 1.00 71.88 298 THR A C 1
ATOM 2203 O O . THR A 1 298 ? 50.658 33.123 -23.779 1.00 71.88 298 THR A O 1
ATOM 2206 N N . GLN A 1 299 ? 48.950 32.632 -22.403 1.00 62.94 299 GLN A N 1
ATOM 2207 C CA . GLN A 1 299 ? 49.233 33.731 -21.472 1.00 62.94 299 GLN A CA 1
ATOM 2208 C C . GLN A 1 299 ? 50.582 33.573 -20.757 1.00 62.94 299 GLN A C 1
ATOM 2210 O O . GLN A 1 299 ? 51.291 34.559 -20.561 1.00 62.94 299 GLN A O 1
ATOM 2215 N N . ARG A 1 300 ? 50.988 32.337 -20.433 1.00 58.56 300 ARG A N 1
ATOM 2216 C CA . ARG A 1 300 ? 52.313 32.061 -19.849 1.00 58.56 300 ARG A CA 1
ATOM 2217 C C . ARG A 1 300 ? 53.469 32.349 -20.815 1.00 58.56 300 ARG A C 1
ATOM 2219 O O . ARG A 1 300 ? 54.536 32.752 -20.365 1.00 58.56 300 ARG A O 1
ATOM 2226 N N . ARG A 1 301 ? 53.273 32.183 -22.130 1.00 53.56 301 ARG A N 1
ATOM 2227 C CA . ARG A 1 301 ? 54.297 32.494 -23.151 1.00 53.56 301 ARG A CA 1
ATOM 2228 C C . ARG A 1 301 ? 54.414 33.991 -23.454 1.00 53.56 301 ARG A C 1
ATOM 2230 O O . ARG A 1 301 ? 55.524 34.469 -23.657 1.00 53.56 301 ARG A O 1
ATOM 2237 N N . ALA A 1 302 ? 53.309 34.739 -23.422 1.00 52.00 302 ALA A N 1
ATOM 2238 C CA . ALA A 1 302 ? 53.313 36.192 -23.641 1.00 52.00 302 ALA A CA 1
ATOM 2239 C C . ALA A 1 302 ? 53.973 36.995 -22.497 1.00 52.00 302 ALA A C 1
ATOM 2241 O O . ALA A 1 302 ? 54.314 38.159 -22.684 1.00 52.00 302 ALA A O 1
ATOM 2242 N N . GLY A 1 303 ? 54.184 36.378 -21.329 1.00 50.78 303 GLY A N 1
ATOM 2243 C CA . GLY A 1 303 ? 54.947 36.955 -20.217 1.00 50.78 303 GLY A CA 1
ATOM 2244 C C . GLY A 1 303 ? 56.467 36.760 -20.300 1.00 50.78 303 GLY A C 1
ATOM 2245 O O . GLY A 1 303 ? 57.160 37.241 -19.412 1.00 50.78 303 GLY A O 1
ATOM 2246 N N . ASN A 1 304 ? 56.990 36.063 -21.324 1.00 47.94 304 ASN A N 1
ATOM 2247 C CA . ASN A 1 304 ? 58.416 35.708 -21.415 1.00 47.94 304 ASN A CA 1
ATOM 2248 C C . ASN A 1 304 ? 59.121 36.172 -22.706 1.00 47.94 304 ASN A C 1
ATOM 2250 O O . ASN A 1 304 ? 60.247 35.761 -22.980 1.00 47.94 304 ASN A O 1
ATOM 2254 N N . THR A 1 305 ? 58.500 37.042 -23.510 1.00 48.88 305 THR A N 1
ATOM 2255 C CA . THR A 1 305 ? 59.240 37.811 -24.523 1.00 48.88 305 THR A CA 1
ATOM 2256 C C . THR A 1 305 ? 60.008 38.922 -23.822 1.00 48.88 305 THR A C 1
ATOM 2258 O O . THR A 1 305 ? 59.431 39.938 -23.436 1.00 48.88 305 THR A O 1
ATOM 2261 N N . GLY A 1 306 ? 61.306 38.681 -23.628 1.00 45.16 306 GLY A N 1
ATOM 2262 C CA . GLY A 1 306 ? 62.256 39.638 -23.082 1.00 45.16 306 GLY A CA 1
ATOM 2263 C C . GLY A 1 306 ? 62.144 40.993 -23.773 1.00 45.16 306 GLY A C 1
ATOM 2264 O O . GLY A 1 306 ? 62.120 41.093 -25.001 1.00 45.16 306 GLY A O 1
ATOM 2265 N N . ALA A 1 307 ? 62.058 42.038 -22.956 1.00 44.00 307 ALA A N 1
ATOM 2266 C CA . ALA A 1 307 ? 62.176 43.409 -23.399 1.00 44.00 307 ALA A CA 1
ATOM 2267 C C . ALA A 1 307 ? 63.555 43.605 -24.050 1.00 44.00 307 ALA A C 1
ATOM 2269 O O . ALA A 1 307 ? 64.572 43.668 -23.364 1.00 44.00 307 ALA A O 1
ATOM 2270 N N . LEU A 1 308 ? 63.593 43.713 -25.378 1.00 43.22 308 LEU A N 1
ATOM 2271 C CA . LEU A 1 308 ? 64.693 44.378 -26.066 1.00 43.22 308 LEU A CA 1
ATOM 2272 C C . LEU A 1 308 ? 64.530 45.877 -25.804 1.00 43.22 308 LEU A C 1
ATOM 2274 O O . LEU A 1 308 ? 63.715 46.555 -26.429 1.00 43.22 308 LEU A O 1
ATOM 2278 N N . THR A 1 309 ? 65.269 46.381 -24.818 1.00 42.81 309 THR A N 1
ATOM 2279 C CA . THR A 1 309 ? 65.383 47.811 -24.519 1.00 42.81 309 THR A CA 1
ATOM 2280 C C . THR A 1 309 ? 66.092 48.523 -25.665 1.00 42.81 309 THR A C 1
ATOM 2282 O O . THR A 1 309 ? 67.317 48.573 -25.716 1.00 42.81 309 THR A O 1
ATOM 2285 N N . ILE A 1 310 ? 65.311 49.094 -26.580 1.00 54.06 310 ILE A N 1
ATOM 2286 C CA . ILE A 1 310 ? 65.755 50.173 -27.467 1.00 54.06 310 ILE A CA 1
ATOM 2287 C C . ILE A 1 310 ? 65.405 51.495 -26.760 1.00 54.06 310 ILE A C 1
ATOM 2289 O O . ILE A 1 310 ? 64.260 51.649 -26.325 1.00 54.06 310 ILE A O 1
ATOM 2293 N N . PRO A 1 311 ? 66.340 52.450 -26.603 1.00 43.56 311 PRO A N 1
ATOM 2294 C CA . PRO A 1 311 ? 66.069 53.695 -25.891 1.00 43.56 311 PRO A CA 1
ATOM 2295 C C . PRO A 1 311 ? 65.114 54.568 -26.720 1.00 43.56 311 PRO A C 1
ATOM 2297 O O . PRO A 1 311 ? 65.464 55.042 -27.799 1.00 43.56 311 PRO A O 1
ATOM 2300 N N . GLN A 1 312 ? 63.887 54.761 -26.232 1.00 47.19 312 GLN A N 1
ATOM 2301 C CA . GLN A 1 312 ? 62.873 55.597 -26.880 1.00 47.19 312 GLN A CA 1
ATOM 2302 C C . GLN A 1 312 ? 62.832 56.996 -26.256 1.00 47.19 312 GLN A C 1
ATOM 2304 O O . GLN A 1 312 ? 62.789 57.156 -25.037 1.00 47.19 312 GLN A O 1
ATOM 2309 N N . SER A 1 313 ? 62.831 58.014 -27.115 1.00 60.47 313 SER A N 1
ATOM 2310 C CA . SER A 1 313 ? 62.717 59.424 -26.750 1.00 60.47 313 SER A CA 1
ATOM 2311 C C . SER A 1 313 ? 61.304 59.779 -26.258 1.00 60.47 313 SER A C 1
ATOM 2313 O O . SER A 1 313 ? 60.297 59.229 -26.705 1.00 60.47 313 SER A O 1
ATOM 2315 N N . ALA A 1 314 ? 61.242 60.728 -25.319 1.00 54.78 314 ALA A N 1
ATOM 2316 C CA . ALA A 1 314 ? 60.098 61.040 -24.454 1.00 54.78 314 ALA A CA 1
ATOM 2317 C C . ALA A 1 314 ? 58.799 61.512 -25.150 1.00 54.78 314 ALA A C 1
ATOM 2319 O O . ALA A 1 314 ? 57.788 61.724 -24.482 1.00 54.78 314 ALA A O 1
ATOM 2320 N N . TRP A 1 315 ? 58.781 61.671 -26.474 1.00 55.50 315 TRP A N 1
ATOM 2321 C CA . TRP A 1 315 ? 57.624 62.200 -27.202 1.00 55.50 315 TRP A CA 1
ATOM 2322 C C . TRP A 1 315 ? 56.636 61.117 -27.676 1.00 55.50 315 TRP A C 1
ATOM 2324 O O . TRP A 1 315 ? 55.467 61.424 -27.898 1.00 55.50 315 TRP A O 1
ATOM 2334 N N . LEU A 1 316 ? 57.042 59.841 -27.737 1.00 50.12 316 LEU A N 1
ATOM 2335 C CA . LEU A 1 316 ? 56.164 58.736 -28.166 1.00 50.12 316 LEU A CA 1
ATOM 2336 C C . LEU A 1 316 ? 55.244 58.187 -27.056 1.00 50.12 316 LEU A C 1
ATOM 2338 O O . LEU A 1 316 ? 54.278 57.487 -27.349 1.00 50.12 316 LEU A O 1
ATOM 2342 N N . GLN A 1 317 ? 55.470 58.541 -25.785 1.00 54.59 317 GLN A N 1
ATOM 2343 C CA . GLN A 1 317 ? 54.666 58.028 -24.663 1.00 54.59 317 GLN A CA 1
ATOM 2344 C C . GLN A 1 317 ? 53.276 58.672 -24.529 1.00 54.59 317 GLN A C 1
ATOM 2346 O O . GLN A 1 317 ? 52.400 58.098 -23.884 1.00 54.59 317 GLN A O 1
ATOM 2351 N N . ARG A 1 318 ? 53.034 59.838 -25.142 1.00 52.16 318 ARG A N 1
ATOM 2352 C CA . ARG A 1 318 ? 51.746 60.547 -25.012 1.00 52.16 318 ARG A CA 1
ATOM 2353 C C . ARG A 1 318 ? 50.699 60.161 -26.058 1.00 52.16 318 ARG A C 1
ATOM 2355 O O . ARG A 1 318 ? 49.519 60.383 -25.816 1.00 52.16 318 ARG A O 1
ATOM 2362 N N . ALA A 1 319 ? 51.087 59.545 -27.176 1.00 48.03 319 ALA A N 1
ATOM 2363 C CA . ALA A 1 319 ? 50.155 59.214 -28.260 1.00 48.03 319 ALA A CA 1
ATOM 2364 C C . ALA A 1 319 ? 49.502 57.815 -28.148 1.00 48.03 319 ALA A C 1
ATOM 2366 O O . ALA A 1 319 ? 48.596 57.509 -28.914 1.00 48.03 319 ALA A O 1
ATOM 2367 N N . ALA A 1 320 ? 49.910 56.969 -27.193 1.00 46.59 320 ALA A N 1
ATOM 2368 C CA . ALA A 1 320 ? 49.474 55.565 -27.102 1.00 46.59 320 ALA A CA 1
ATOM 2369 C C . ALA A 1 320 ? 48.572 55.240 -25.887 1.00 46.59 320 ALA A C 1
ATOM 2371 O O . ALA A 1 320 ? 48.474 54.085 -25.477 1.00 46.59 320 ALA A O 1
ATOM 2372 N N . GLN A 1 321 ? 47.919 56.237 -25.276 1.00 48.88 321 GLN A N 1
ATOM 2373 C CA . GLN A 1 321 ? 47.173 56.060 -24.016 1.00 48.88 321 GLN A CA 1
ATOM 2374 C C . GLN A 1 321 ? 45.666 55.776 -24.142 1.00 48.88 321 GLN A C 1
ATOM 2376 O O . GLN A 1 321 ? 44.961 55.805 -23.136 1.00 48.88 321 GLN A O 1
ATOM 2381 N N . ILE A 1 322 ? 45.160 55.402 -25.320 1.00 48.34 322 ILE A N 1
ATOM 2382 C CA . ILE A 1 322 ? 43.837 54.758 -25.415 1.00 48.34 322 ILE A CA 1
ATOM 2383 C C . ILE A 1 322 ? 43.992 53.406 -26.108 1.00 48.34 322 ILE A C 1
ATOM 2385 O O . ILE A 1 322 ? 43.611 53.196 -27.255 1.00 48.34 322 ILE A O 1
ATOM 2389 N N . ASP A 1 323 ? 44.597 52.473 -25.376 1.00 46.03 323 ASP A N 1
ATOM 2390 C CA . ASP A 1 323 ? 44.673 51.069 -25.754 1.00 46.03 323 ASP A CA 1
ATOM 2391 C C . ASP A 1 323 ? 43.392 50.340 -25.303 1.00 46.03 323 ASP A C 1
ATOM 2393 O O . ASP A 1 323 ? 43.272 49.848 -24.176 1.00 46.03 323 ASP A O 1
ATOM 2397 N N . LEU A 1 324 ? 42.407 50.273 -26.204 1.00 47.66 324 LEU A N 1
ATOM 2398 C CA . LEU A 1 324 ? 41.176 49.489 -26.036 1.00 47.66 324 LEU A CA 1
ATOM 2399 C C . LEU A 1 324 ? 41.437 47.963 -25.990 1.00 47.66 324 LEU A C 1
ATOM 2401 O O . LEU A 1 324 ? 40.510 47.198 -25.713 1.00 47.66 324 LEU A O 1
ATOM 2405 N N . SER A 1 325 ? 42.678 47.492 -26.195 1.00 50.56 325 SER A N 1
ATOM 2406 C CA . SER A 1 325 ? 43.028 46.062 -26.203 1.00 50.56 325 SER A CA 1
ATOM 2407 C C . SER A 1 325 ? 43.277 45.452 -24.815 1.00 50.56 325 SER A C 1
ATOM 2409 O O . SER A 1 325 ? 43.273 44.227 -24.675 1.00 50.56 325 SER A O 1
ATOM 2411 N N . LYS A 1 326 ? 43.439 46.265 -23.757 1.00 50.22 326 LYS A N 1
ATOM 2412 C CA . LYS A 1 326 ? 43.648 45.758 -22.384 1.00 50.22 326 LYS A CA 1
ATOM 2413 C C . LYS A 1 326 ? 42.361 45.448 -21.618 1.00 50.22 326 LYS A C 1
ATOM 2415 O O . LYS A 1 326 ? 42.376 44.554 -20.777 1.00 50.22 326 LYS A O 1
ATOM 2420 N N . ARG A 1 327 ? 41.243 46.132 -21.899 1.00 47.91 327 ARG A N 1
ATOM 2421 C CA . ARG A 1 327 ? 39.971 45.897 -21.178 1.00 47.91 327 ARG A CA 1
ATOM 2422 C C . ARG A 1 327 ? 39.123 44.774 -21.780 1.00 47.91 327 ARG A C 1
ATOM 2424 O O . ARG A 1 327 ? 38.494 44.038 -21.030 1.00 47.91 327 ARG A O 1
ATOM 2431 N N . SER A 1 328 ? 39.155 44.560 -23.095 1.00 47.00 328 SER A N 1
ATOM 2432 C CA . SER A 1 328 ? 38.369 43.505 -23.761 1.00 47.00 328 SER A CA 1
ATOM 2433 C C . SER A 1 328 ? 38.894 42.078 -23.520 1.00 47.00 328 SER A C 1
ATOM 2435 O O . SER A 1 328 ? 38.123 41.125 -23.592 1.00 47.00 328 SER A O 1
ATOM 2437 N N . ARG A 1 329 ? 40.177 41.917 -23.155 1.00 52.25 329 ARG A N 1
ATOM 2438 C CA . ARG A 1 329 ? 40.833 40.611 -22.929 1.00 52.25 329 ARG A CA 1
ATOM 2439 C C . ARG A 1 329 ? 40.416 39.879 -21.648 1.00 52.25 329 ARG A C 1
ATOM 2441 O O . ARG A 1 329 ? 40.597 38.669 -21.571 1.00 52.25 329 ARG A O 1
ATOM 2448 N N . ALA A 1 330 ? 39.856 40.582 -20.663 1.00 54.84 330 ALA A N 1
ATOM 2449 C CA . ALA A 1 330 ? 39.416 39.982 -19.400 1.00 54.84 330 ALA A CA 1
ATOM 2450 C C . ALA A 1 330 ? 37.888 39.841 -19.299 1.00 54.84 330 ALA A C 1
ATOM 2452 O O . ALA A 1 330 ? 37.400 38.952 -18.611 1.00 54.84 330 ALA A O 1
ATOM 2453 N N . ILE A 1 331 ? 37.120 40.677 -20.005 1.00 57.75 331 ILE A N 1
ATOM 2454 C CA . ILE A 1 331 ? 35.662 40.762 -19.820 1.00 57.75 331 ILE A CA 1
ATOM 2455 C C . ILE A 1 331 ? 34.941 39.517 -20.351 1.00 57.75 331 ILE A C 1
ATOM 2457 O O . ILE A 1 331 ? 34.097 38.972 -19.649 1.00 57.75 331 ILE A O 1
ATOM 2461 N N . LEU A 1 332 ? 35.293 39.019 -21.542 1.00 55.47 332 LEU A N 1
ATOM 2462 C CA . LEU A 1 332 ? 34.679 37.804 -22.095 1.00 55.47 332 LEU A CA 1
ATOM 2463 C C . LEU A 1 332 ? 34.936 36.532 -21.262 1.00 55.47 332 LEU A C 1
ATOM 2465 O O . LEU A 1 332 ? 33.969 35.831 -20.967 1.00 55.47 332 LEU A O 1
ATOM 2469 N N . PRO A 1 333 ? 36.178 36.206 -20.848 1.00 56.75 333 PRO A N 1
ATOM 2470 C CA . PRO A 1 333 ? 36.424 35.018 -20.031 1.00 56.75 333 PRO A CA 1
ATOM 2471 C C . PRO A 1 333 ? 35.855 35.148 -18.614 1.00 56.75 333 PRO A C 1
ATOM 2473 O O . PRO A 1 333 ? 35.359 34.160 -18.083 1.00 56.75 333 PRO A O 1
ATOM 2476 N N . ILE A 1 334 ? 35.846 36.346 -18.015 1.00 64.81 334 ILE A N 1
ATOM 2477 C CA . ILE A 1 334 ? 35.192 36.574 -16.715 1.00 64.81 334 ILE A CA 1
ATOM 2478 C C . ILE A 1 334 ? 33.669 36.432 -16.840 1.00 64.81 334 ILE A C 1
ATOM 2480 O O . ILE A 1 334 ? 33.055 35.824 -15.971 1.00 64.81 334 ILE A O 1
ATOM 2484 N N . ALA A 1 335 ? 33.058 36.915 -17.925 1.00 59.72 335 ALA A N 1
ATOM 2485 C CA . ALA A 1 335 ? 31.631 36.724 -18.183 1.00 59.72 335 ALA A CA 1
ATOM 2486 C C . ALA A 1 335 ? 31.284 35.244 -18.429 1.00 59.72 335 ALA A C 1
ATOM 2488 O O . ALA A 1 335 ? 30.293 34.755 -17.898 1.00 59.72 335 ALA A O 1
ATOM 2489 N N . PHE A 1 336 ? 32.121 34.503 -19.164 1.00 64.88 336 PHE A N 1
ATOM 2490 C CA . PHE A 1 336 ? 31.935 33.065 -19.390 1.00 64.88 336 PHE A CA 1
ATOM 2491 C C . PHE A 1 336 ? 32.111 32.245 -18.102 1.00 64.88 336 PHE A C 1
ATOM 2493 O O . PHE A 1 336 ? 31.282 31.392 -17.803 1.00 64.88 336 PHE A O 1
ATOM 2500 N N . ILE A 1 337 ? 33.135 32.533 -17.292 1.00 63.09 337 ILE A N 1
ATOM 2501 C CA . ILE A 1 337 ? 33.344 31.890 -15.984 1.00 63.09 337 ILE A CA 1
ATOM 2502 C C . ILE A 1 337 ? 32.231 32.277 -15.005 1.00 63.09 337 ILE A C 1
ATOM 2504 O O . ILE A 1 337 ? 31.758 31.425 -14.267 1.00 63.09 337 ILE A O 1
ATOM 2508 N N . GLY A 1 338 ? 31.778 33.530 -15.015 1.00 67.31 338 GLY A N 1
ATOM 2509 C CA . GLY A 1 338 ? 30.698 34.002 -14.150 1.00 67.31 338 GLY A CA 1
ATOM 2510 C C . GLY A 1 338 ? 29.323 33.432 -14.505 1.00 67.31 338 GLY A C 1
ATOM 2511 O O . GLY A 1 338 ? 28.480 33.320 -13.621 1.00 67.31 338 GLY A O 1
ATOM 2512 N N . LEU A 1 339 ? 29.091 33.052 -15.767 1.00 63.03 339 LEU A N 1
ATOM 2513 C CA . LEU A 1 339 ? 27.788 32.565 -16.238 1.00 63.03 339 LEU A CA 1
ATOM 2514 C C . LEU A 1 339 ? 27.731 31.045 -16.431 1.00 63.03 339 LEU A C 1
ATOM 2516 O O . LEU A 1 339 ? 26.746 30.417 -16.056 1.00 63.03 339 LEU A O 1
ATOM 2520 N N . VAL A 1 340 ? 28.768 30.440 -17.014 1.00 65.69 340 VAL A N 1
ATOM 2521 C CA . VAL A 1 340 ? 28.730 29.047 -17.492 1.00 65.69 340 VAL A CA 1
ATOM 2522 C C . VAL A 1 340 ? 29.344 28.079 -16.488 1.00 65.69 340 VAL A C 1
ATOM 2524 O O . VAL A 1 340 ? 28.797 27.002 -16.278 1.00 65.69 340 VAL A O 1
ATOM 2527 N N . ALA A 1 341 ? 30.441 28.449 -15.824 1.00 67.56 341 ALA A N 1
ATOM 2528 C CA . ALA A 1 341 ? 31.086 27.579 -14.840 1.00 67.56 341 ALA A CA 1
ATOM 2529 C C . ALA A 1 341 ? 30.211 27.283 -13.602 1.00 67.56 341 ALA A C 1
ATOM 2531 O O . ALA A 1 341 ? 30.122 26.111 -13.236 1.00 67.56 341 ALA A O 1
ATOM 2532 N N . PRO A 1 342 ? 29.516 28.257 -12.975 1.00 72.25 342 PRO A N 1
ATOM 2533 C CA . PRO A 1 342 ? 28.614 27.951 -11.870 1.00 72.25 342 PRO A CA 1
ATOM 2534 C C . PRO A 1 342 ? 27.412 27.129 -12.330 1.00 72.25 342 PRO A C 1
ATOM 2536 O O . PRO A 1 342 ? 26.990 26.253 -11.589 1.00 72.25 342 PRO A O 1
ATOM 2539 N N . LEU A 1 343 ? 26.911 27.333 -13.555 1.00 65.62 343 LEU A N 1
ATOM 2540 C CA . LEU A 1 343 ? 25.824 26.520 -14.103 1.00 65.62 343 LEU A CA 1
ATOM 2541 C C . LEU A 1 343 ? 26.280 25.082 -14.395 1.00 65.62 343 LEU A C 1
ATOM 2543 O O . LEU A 1 343 ? 25.592 24.140 -14.028 1.00 65.62 343 LEU A O 1
ATOM 2547 N N . GLY A 1 344 ? 27.454 24.899 -15.002 1.00 65.25 344 GLY A N 1
ATOM 2548 C CA . GLY A 1 344 ? 28.021 23.583 -15.299 1.00 65.25 344 GLY A CA 1
ATOM 2549 C C . GLY A 1 344 ? 28.416 22.805 -14.044 1.00 65.25 344 GLY A C 1
ATOM 2550 O O . GLY A 1 344 ? 28.137 21.614 -13.958 1.00 65.25 344 GLY A O 1
ATOM 2551 N N . LEU A 1 345 ? 29.001 23.474 -13.044 1.00 66.56 345 LEU A N 1
ATOM 2552 C CA . LEU A 1 345 ? 29.315 22.871 -11.746 1.00 66.56 345 LEU A CA 1
ATOM 2553 C C . LEU A 1 345 ? 28.042 22.561 -10.953 1.00 66.56 345 LEU A C 1
ATOM 2555 O O . LEU A 1 345 ? 27.948 21.497 -10.352 1.00 66.56 345 LEU A O 1
ATOM 2559 N N . TYR A 1 346 ? 27.051 23.458 -10.983 1.00 69.62 346 TYR A N 1
ATOM 2560 C CA . TYR A 1 346 ? 25.744 23.208 -10.384 1.00 69.62 346 TYR A CA 1
ATOM 2561 C C . TYR A 1 346 ? 25.076 21.989 -11.018 1.00 69.62 346 TYR A C 1
ATOM 2563 O O . TYR A 1 346 ? 24.653 21.106 -10.287 1.00 69.62 346 TYR A O 1
ATOM 2571 N N . LEU A 1 347 ? 25.043 21.891 -12.351 1.00 60.25 347 LEU A N 1
ATOM 2572 C CA . LEU A 1 347 ? 24.473 20.737 -13.049 1.00 60.25 347 LEU A CA 1
ATOM 2573 C C . LEU A 1 347 ? 25.260 19.456 -12.749 1.00 60.25 347 LEU A C 1
ATOM 2575 O O . LEU A 1 347 ? 24.658 18.460 -12.382 1.00 60.25 347 LEU A O 1
ATOM 2579 N N . ALA A 1 348 ? 26.593 19.482 -12.795 1.00 59.56 348 ALA A N 1
ATOM 2580 C CA . ALA A 1 348 ? 27.419 18.307 -12.506 1.00 59.56 348 ALA A CA 1
ATOM 2581 C C . ALA A 1 348 ? 27.296 17.806 -11.053 1.00 59.56 348 ALA A C 1
ATOM 2583 O O . ALA A 1 348 ? 27.353 16.602 -10.818 1.00 59.56 348 ALA A O 1
ATOM 2584 N N . LEU A 1 349 ? 27.118 18.707 -10.081 1.00 58.50 349 LEU A N 1
ATOM 2585 C CA . LEU A 1 349 ? 26.872 18.344 -8.680 1.00 58.50 349 LEU A CA 1
ATOM 2586 C C . LEU A 1 349 ? 25.407 17.964 -8.420 1.00 58.50 349 LEU A C 1
ATOM 2588 O O . LEU A 1 349 ? 25.139 17.157 -7.535 1.00 58.50 349 LEU A O 1
ATOM 2592 N N . ALA A 1 350 ? 24.465 18.538 -9.171 1.00 54.16 350 ALA A N 1
ATOM 2593 C CA . ALA A 1 350 ? 23.042 18.226 -9.072 1.00 54.16 350 ALA A CA 1
ATOM 2594 C C . ALA A 1 350 ? 22.665 16.915 -9.785 1.00 54.16 350 ALA A C 1
ATOM 2596 O O . ALA A 1 350 ? 21.643 16.326 -9.444 1.00 54.16 350 ALA A O 1
ATOM 2597 N N . THR A 1 351 ? 23.470 16.445 -10.744 1.00 44.75 351 THR A N 1
ATOM 2598 C CA . THR A 1 351 ? 23.267 15.167 -11.447 1.00 44.75 351 THR A CA 1
ATOM 2599 C C . THR A 1 351 ? 24.535 14.303 -11.415 1.00 44.75 351 THR A C 1
ATOM 2601 O O . THR A 1 351 ? 25.349 14.385 -12.342 1.00 44.75 351 THR A O 1
ATOM 2604 N N . PRO A 1 352 ? 24.728 13.468 -10.375 1.00 44.16 352 PRO A N 1
ATOM 2605 C CA . PRO A 1 352 ? 25.819 12.499 -10.329 1.00 44.16 352 PRO A CA 1
ATOM 2606 C C . PRO A 1 352 ? 25.737 11.500 -11.502 1.00 44.16 352 PRO A C 1
ATOM 2608 O O . PRO A 1 352 ? 24.643 11.038 -11.837 1.00 44.16 352 PRO A O 1
ATOM 2611 N N . PRO A 1 353 ? 26.863 11.112 -12.132 1.00 42.28 353 PRO A N 1
ATOM 2612 C CA . PRO A 1 353 ? 26.855 10.092 -13.174 1.00 42.28 353 PRO A CA 1
ATOM 2613 C C . PRO A 1 353 ? 26.568 8.718 -12.558 1.00 42.28 353 PRO A C 1
ATOM 2615 O O . PRO A 1 353 ? 27.386 8.191 -11.809 1.00 42.28 353 PRO A O 1
ATOM 2618 N N . GLY A 1 354 ? 25.418 8.137 -12.899 1.00 45.50 354 GLY A N 1
ATOM 2619 C CA . GLY A 1 354 ? 25.011 6.799 -12.456 1.00 45.50 354 GLY A CA 1
ATOM 2620 C C . GLY A 1 354 ? 23.649 6.755 -11.771 1.00 45.50 354 GLY A C 1
ATOM 2621 O O . GLY A 1 354 ? 23.007 5.709 -11.812 1.00 45.50 354 GLY A O 1
ATOM 2622 N N . ASP A 1 355 ? 23.165 7.892 -11.268 1.00 38.03 355 ASP A N 1
ATOM 2623 C CA . ASP A 1 355 ? 21.846 7.995 -10.653 1.00 38.03 355 ASP A CA 1
ATOM 2624 C C . ASP A 1 355 ? 20.912 8.791 -11.561 1.00 38.03 355 ASP A C 1
ATOM 2626 O O . ASP A 1 355 ? 21.032 9.995 -11.786 1.00 38.03 355 ASP A O 1
ATOM 2630 N N . VAL A 1 356 ? 19.994 8.048 -12.168 1.00 42.94 356 VAL A N 1
ATOM 2631 C CA . VAL A 1 356 ? 18.931 8.549 -13.033 1.00 42.94 356 VAL A CA 1
ATOM 2632 C C . VAL A 1 356 ? 18.122 9.619 -12.287 1.00 42.94 356 VAL A C 1
ATOM 2634 O O . VAL A 1 356 ? 17.828 9.470 -11.101 1.00 42.94 356 VAL A O 1
ATOM 2637 N N . ALA A 1 357 ? 17.664 10.649 -13.008 1.00 41.62 357 ALA A N 1
ATOM 2638 C CA . ALA A 1 357 ? 16.753 11.712 -12.555 1.00 41.62 357 ALA A CA 1
ATOM 2639 C C . ALA A 1 357 ? 15.366 11.232 -12.049 1.00 41.62 357 ALA A C 1
ATOM 2641 O O . ALA A 1 357 ? 14.437 12.026 -11.898 1.00 41.62 357 ALA A O 1
ATOM 2642 N N . ASP A 1 358 ? 15.224 9.944 -11.748 1.00 46.88 358 ASP A N 1
ATOM 2643 C CA . ASP A 1 358 ? 14.020 9.332 -11.210 1.00 46.88 358 ASP A CA 1
ATOM 2644 C C . ASP A 1 358 ? 14.041 9.279 -9.682 1.00 46.88 358 ASP A C 1
ATOM 2646 O O . ASP A 1 358 ? 12.979 9.132 -9.083 1.00 46.88 358 ASP A O 1
ATOM 2650 N N . GLU A 1 359 ? 15.194 9.420 -9.021 1.00 41.97 359 GLU A N 1
ATOM 2651 C CA . GLU A 1 359 ? 15.245 9.320 -7.560 1.00 41.97 359 GLU A CA 1
ATOM 2652 C C . GLU A 1 359 ? 14.512 10.476 -6.863 1.00 41.97 359 GLU A C 1
ATOM 2654 O O . GLU A 1 359 ? 13.670 10.185 -6.018 1.00 41.97 359 GLU A O 1
ATOM 2659 N N . PRO A 1 360 ? 14.662 11.761 -7.251 1.00 42.44 360 PRO A N 1
ATOM 2660 C CA . PRO A 1 360 ? 13.869 12.836 -6.664 1.00 42.44 360 PRO A CA 1
ATOM 2661 C C . PRO A 1 360 ? 12.386 12.679 -6.993 1.00 42.44 360 PRO A C 1
ATOM 2663 O O . PRO A 1 360 ? 11.555 12.907 -6.130 1.00 42.44 360 PRO A O 1
ATOM 2666 N N . ALA A 1 361 ? 12.020 12.238 -8.199 1.00 43.50 361 ALA A N 1
ATOM 2667 C CA . ALA A 1 361 ? 10.620 12.049 -8.579 1.00 43.50 361 ALA A CA 1
ATOM 2668 C C . ALA A 1 361 ? 9.972 10.845 -7.869 1.00 43.50 361 ALA A C 1
ATOM 2670 O O . ALA A 1 361 ? 8.800 10.913 -7.498 1.00 43.50 361 ALA A O 1
ATOM 2671 N N . GLN A 1 362 ? 10.713 9.758 -7.635 1.00 44.75 362 GLN A N 1
ATOM 2672 C CA . GLN A 1 362 ? 10.251 8.592 -6.880 1.00 44.75 362 GLN A CA 1
ATOM 2673 C C . GLN A 1 362 ? 10.294 8.831 -5.367 1.00 44.75 362 GLN A C 1
ATOM 2675 O O . GLN A 1 362 ? 9.352 8.427 -4.695 1.00 44.75 362 GLN A O 1
ATOM 2680 N N . LEU A 1 363 ? 11.287 9.552 -4.834 1.00 42.44 363 LEU A N 1
ATOM 2681 C CA . LEU A 1 363 ? 11.337 10.020 -3.442 1.00 42.44 363 LEU A CA 1
ATOM 2682 C C . LEU A 1 363 ? 10.237 11.041 -3.165 1.00 42.44 363 LEU A C 1
ATOM 2684 O O . LEU A 1 363 ? 9.591 10.958 -2.131 1.00 42.44 363 LEU A O 1
ATOM 2688 N N . VAL A 1 364 ? 9.960 11.959 -4.092 1.00 40.75 364 VAL A N 1
ATOM 2689 C CA . VAL A 1 364 ? 8.863 12.931 -3.983 1.00 40.75 364 VAL A CA 1
ATOM 2690 C C . VAL A 1 364 ? 7.514 12.228 -4.118 1.00 40.75 364 VAL A C 1
ATOM 2692 O O . VAL A 1 364 ? 6.624 12.540 -3.340 1.00 40.75 364 VAL A O 1
ATOM 2695 N N . ARG A 1 365 ? 7.351 11.223 -4.994 1.00 46.22 365 ARG A N 1
ATOM 2696 C CA . ARG A 1 365 ? 6.140 10.370 -5.044 1.00 46.22 365 ARG A CA 1
ATOM 2697 C C . ARG A 1 365 ? 5.981 9.493 -3.795 1.00 46.22 365 ARG A C 1
ATOM 2699 O O . ARG A 1 365 ? 4.864 9.331 -3.317 1.00 46.22 365 ARG A O 1
ATOM 2706 N N . ALA A 1 366 ? 7.065 8.953 -3.243 1.00 42.22 366 ALA A N 1
ATOM 2707 C CA . ALA A 1 366 ? 7.043 8.128 -2.036 1.00 42.22 366 ALA A CA 1
ATOM 2708 C C . ALA A 1 366 ? 6.777 8.969 -0.776 1.00 42.22 366 ALA A C 1
ATOM 2710 O O . ALA A 1 366 ? 5.904 8.622 0.015 1.00 42.22 366 ALA A O 1
ATOM 2711 N N . ALA A 1 367 ? 7.444 10.116 -0.626 1.00 39.25 367 ALA A N 1
ATOM 2712 C CA . ALA A 1 367 ? 7.191 11.090 0.436 1.00 39.25 367 ALA A CA 1
ATOM 2713 C C . ALA A 1 367 ? 5.788 11.710 0.314 1.00 39.25 367 ALA A C 1
ATOM 2715 O O . ALA A 1 367 ? 5.122 11.940 1.320 1.00 39.25 367 ALA A O 1
ATOM 2716 N N . ALA A 1 368 ? 5.290 11.912 -0.908 1.00 40.41 368 ALA A N 1
ATOM 2717 C CA . ALA A 1 368 ? 3.920 12.348 -1.163 1.00 40.41 368 ALA A CA 1
ATOM 2718 C C . ALA A 1 368 ? 2.856 11.330 -0.773 1.00 40.41 368 ALA A C 1
ATOM 2720 O O . ALA A 1 368 ? 1.800 11.729 -0.290 1.00 40.41 368 ALA A O 1
ATOM 2721 N N . LEU A 1 369 ? 3.115 10.044 -1.024 1.00 42.03 369 LEU A N 1
ATOM 2722 C CA . LEU A 1 369 ? 2.245 8.940 -0.623 1.00 42.03 369 LEU A CA 1
ATOM 2723 C C . LEU A 1 369 ? 2.236 8.785 0.902 1.00 42.03 369 LEU A C 1
ATOM 2725 O O . LEU A 1 369 ? 1.176 8.577 1.479 1.00 42.03 369 LEU A O 1
ATOM 2729 N N . LEU A 1 370 ? 3.387 8.973 1.556 1.00 42.66 370 LEU A N 1
ATOM 2730 C CA . LEU A 1 370 ? 3.521 8.946 3.018 1.00 42.66 370 LEU A CA 1
ATOM 2731 C C . LEU A 1 370 ? 2.876 10.156 3.719 1.00 42.66 370 LEU A C 1
ATOM 2733 O O . LEU A 1 370 ? 2.445 10.035 4.863 1.00 42.66 370 LEU A O 1
ATOM 2737 N N . HIS A 1 371 ? 2.788 11.312 3.051 1.00 41.12 371 HIS A N 1
ATOM 2738 C CA . HIS A 1 371 ? 2.266 12.560 3.630 1.00 41.12 371 HIS A CA 1
ATOM 2739 C C . HIS A 1 371 ? 1.025 13.123 2.915 1.00 41.12 371 HIS A C 1
ATOM 2741 O O . HIS A 1 371 ? 0.684 14.292 3.099 1.00 41.12 371 HIS A O 1
ATOM 2747 N N . GLY A 1 372 ? 0.351 12.321 2.083 1.00 41.34 372 GLY A N 1
ATOM 2748 C CA . GLY A 1 372 ? -0.947 12.632 1.470 1.00 41.34 372 GLY A CA 1
ATOM 2749 C C . GLY A 1 372 ? -1.019 13.917 0.629 1.00 41.34 372 GLY A C 1
ATOM 2750 O O . GLY A 1 372 ? -2.099 14.498 0.511 1.00 41.34 372 GLY A O 1
ATOM 2751 N N . THR A 1 373 ? 0.107 14.395 0.090 1.00 47.19 373 THR A N 1
ATOM 2752 C CA . THR A 1 373 ? 0.256 15.788 -0.386 1.00 47.19 373 THR A CA 1
ATOM 2753 C C . THR A 1 373 ? 0.523 15.961 -1.881 1.00 47.19 373 THR A C 1
ATOM 2755 O O . THR A 1 373 ? 0.371 17.081 -2.362 1.00 47.19 373 THR A O 1
ATOM 2758 N N . LEU A 1 374 ? 0.873 14.915 -2.643 1.00 46.03 374 LEU A N 1
ATOM 2759 C CA . LEU A 1 374 ? 1.046 15.021 -4.104 1.00 46.03 374 LEU A CA 1
ATOM 2760 C C . LEU A 1 374 ? 0.299 13.891 -4.822 1.00 46.03 374 LEU A C 1
ATOM 2762 O O . LEU A 1 374 ? 0.794 12.774 -4.954 1.00 46.03 374 LEU A O 1
ATOM 2766 N N . ILE A 1 375 ? -0.898 14.204 -5.312 1.00 44.78 375 ILE A N 1
ATOM 2767 C CA . ILE A 1 375 ? -1.577 13.430 -6.354 1.00 44.78 375 ILE A CA 1
ATOM 2768 C C . ILE A 1 375 ? -1.440 14.258 -7.636 1.00 44.78 375 ILE A C 1
ATOM 2770 O O . ILE A 1 375 ? -1.731 15.456 -7.629 1.00 44.78 375 ILE A O 1
ATOM 2774 N N . GLY A 1 376 ? -0.932 13.655 -8.712 1.00 50.16 376 GLY A N 1
ATOM 2775 C CA . GLY A 1 376 ? -0.868 14.321 -10.014 1.00 50.16 376 GLY A CA 1
ATOM 2776 C C . GLY A 1 376 ? -2.277 14.625 -10.526 1.00 50.16 376 GLY A C 1
ATOM 2777 O O . GLY A 1 376 ? -3.153 13.767 -10.452 1.00 50.16 376 GLY A O 1
ATOM 2778 N N . GLU A 1 377 ? -2.498 15.830 -11.048 1.00 48.66 377 GLU A N 1
ATOM 2779 C CA . GLU A 1 377 ? -3.755 16.245 -11.677 1.00 48.66 377 GLU A CA 1
ATOM 2780 C C . GLU A 1 377 ? -3.485 16.700 -13.123 1.00 48.66 377 GLU A C 1
ATOM 2782 O O . GLU A 1 377 ? -2.473 17.342 -13.411 1.00 48.66 377 GLU A O 1
ATOM 2787 N N . ARG A 1 378 ? -4.366 16.350 -14.069 1.00 52.31 378 ARG A N 1
ATOM 2788 C CA . ARG A 1 378 ? -4.338 16.927 -15.424 1.00 52.31 378 ARG A CA 1
ATOM 2789 C C . ARG A 1 378 ? -5.200 18.179 -15.418 1.00 52.31 378 ARG A C 1
ATOM 2791 O O . ARG A 1 378 ? -6.359 18.116 -15.013 1.00 52.31 378 ARG A O 1
ATOM 2798 N N . ARG A 1 379 ? -4.655 19.303 -15.878 1.00 56.72 379 ARG A N 1
ATOM 2799 C CA . ARG A 1 379 ? -5.389 20.569 -15.952 1.00 56.72 379 ARG A CA 1
ATOM 2800 C C . ARG A 1 379 ? -5.263 21.155 -17.347 1.00 56.72 379 ARG A C 1
ATOM 2802 O O . ARG A 1 379 ? -4.200 21.101 -17.956 1.00 56.72 379 ARG A O 1
ATOM 2809 N N . VAL A 1 380 ? -6.354 21.726 -17.843 1.00 69.19 380 VAL A N 1
ATOM 2810 C CA . VAL A 1 380 ? -6.296 22.581 -19.028 1.00 69.19 380 VAL A CA 1
ATOM 2811 C C . VAL A 1 380 ? -5.604 23.872 -18.608 1.00 69.19 380 VAL A C 1
ATOM 2813 O O . VAL A 1 380 ? -6.111 24.597 -17.750 1.00 69.19 380 VAL A O 1
ATOM 2816 N N . VAL A 1 381 ? -4.423 24.123 -19.161 1.00 71.56 381 VAL A N 1
ATOM 2817 C CA . VAL A 1 381 ? -3.661 25.352 -18.950 1.00 71.56 381 VAL A CA 1
ATOM 2818 C C . VAL A 1 381 ? -3.697 26.145 -20.247 1.00 71.56 381 VAL A C 1
ATOM 2820 O O . VAL A 1 381 ? -3.474 25.604 -21.329 1.00 71.56 381 VAL A O 1
ATOM 2823 N N . THR A 1 382 ? -3.997 27.434 -20.149 1.00 69.62 382 THR A N 1
ATOM 2824 C CA . THR A 1 382 ? -3.971 28.330 -21.303 1.00 69.62 382 THR A CA 1
ATOM 2825 C C . THR A 1 382 ? -2.519 28.660 -21.629 1.00 69.62 382 THR A C 1
ATOM 2827 O O . THR A 1 382 ? -1.858 29.356 -20.858 1.00 69.62 382 THR A O 1
ATOM 2830 N N . THR A 1 383 ? -2.004 28.146 -22.745 1.00 72.44 383 THR A N 1
ATOM 2831 C CA . THR A 1 383 ? -0.695 28.540 -23.279 1.00 72.44 383 THR A CA 1
ATOM 2832 C C . THR A 1 383 ? -0.875 29.656 -24.314 1.00 72.44 383 THR A C 1
ATOM 2834 O O . THR A 1 383 ? -1.991 29.882 -24.792 1.00 72.44 383 THR A O 1
ATOM 2837 N N . PRO A 1 384 ? 0.202 30.353 -24.718 1.00 64.00 384 PRO A N 1
ATOM 2838 C CA . PRO A 1 384 ? 0.144 31.324 -25.812 1.00 64.00 384 PRO A CA 1
ATOM 2839 C C . PRO A 1 384 ? -0.364 30.746 -27.146 1.00 64.00 384 PRO A C 1
ATOM 2841 O O . PRO A 1 384 ? -0.781 31.511 -28.008 1.00 64.00 384 PRO A O 1
ATOM 2844 N N . GLN A 1 385 ? -0.339 29.417 -27.325 1.00 72.19 385 GLN A N 1
ATOM 2845 C CA . GLN A 1 385 ? -0.850 28.730 -28.518 1.00 72.19 385 GLN A CA 1
ATOM 2846 C C . GLN A 1 385 ? -2.289 28.192 -28.365 1.00 72.19 385 GLN A C 1
ATOM 2848 O O . GLN A 1 385 ? -2.818 27.620 -29.315 1.00 72.19 385 GLN A O 1
ATOM 2853 N N . GLY A 1 386 ? -2.927 28.363 -27.201 1.00 70.44 386 GLY A N 1
ATOM 2854 C CA . GLY A 1 386 ? -4.284 27.889 -26.914 1.00 70.44 386 GLY A CA 1
ATOM 2855 C C . GLY A 1 386 ? -4.384 27.027 -25.646 1.00 70.44 386 GLY A C 1
ATOM 2856 O O . GLY A 1 386 ? -3.396 26.815 -24.942 1.00 70.44 386 GLY A O 1
ATOM 2857 N N . PRO A 1 387 ? -5.587 26.541 -25.296 1.00 69.50 387 PRO A N 1
ATOM 2858 C CA . PRO A 1 387 ? -5.762 25.641 -24.163 1.00 69.50 387 PRO A CA 1
ATOM 2859 C C . PRO A 1 387 ? -5.105 24.285 -24.450 1.00 69.50 387 PRO A C 1
ATOM 2861 O O . PRO A 1 387 ? -5.466 23.603 -25.406 1.00 69.50 387 PRO A O 1
ATOM 2864 N N . SER A 1 388 ? -4.157 23.888 -23.601 1.00 58.34 388 SER A N 1
ATOM 2865 C CA . SER A 1 388 ? -3.472 22.595 -23.671 1.00 58.34 388 SER A CA 1
ATOM 2866 C C . SER A 1 388 ? -3.690 21.812 -22.380 1.00 58.34 388 SER A C 1
ATOM 2868 O O . SER A 1 388 ? -3.681 22.379 -21.284 1.00 58.34 388 SER A O 1
ATOM 2870 N N . VAL A 1 389 ? -3.928 20.504 -22.493 1.00 59.12 389 VAL A N 1
ATOM 2871 C CA . VAL A 1 389 ? -4.025 19.620 -21.327 1.00 59.12 389 VAL A CA 1
ATOM 2872 C C . VAL A 1 389 ? -2.613 19.301 -20.865 1.00 59.12 389 VAL A C 1
ATOM 2874 O O . VAL A 1 389 ? -1.898 18.543 -21.517 1.00 59.12 389 VAL A O 1
ATOM 2877 N N . THR A 1 390 ? -2.234 19.840 -19.713 1.00 52.34 390 THR A N 1
ATOM 2878 C CA . THR A 1 390 ? -0.914 19.622 -19.127 1.00 52.34 390 THR A CA 1
ATOM 2879 C C . THR A 1 390 ? -1.045 18.746 -17.888 1.00 52.34 390 THR A C 1
ATOM 2881 O O . THR A 1 390 ? -1.915 18.962 -17.036 1.00 52.34 390 THR A O 1
ATOM 2884 N N . ALA A 1 391 ? -0.194 17.726 -17.788 1.00 48.59 391 ALA A N 1
ATOM 2885 C CA . ALA A 1 391 ? -0.051 16.953 -16.565 1.00 48.59 391 ALA A CA 1
ATOM 2886 C C . ALA A 1 391 ? 0.769 17.769 -15.562 1.00 48.59 391 ALA A C 1
ATOM 2888 O O . ALA A 1 391 ? 1.817 18.316 -15.894 1.00 48.59 391 ALA A O 1
ATOM 2889 N N . GLY A 1 392 ? 0.281 17.881 -14.335 1.00 54.53 392 GLY A N 1
ATOM 2890 C CA . GLY A 1 392 ? 0.996 18.592 -13.291 1.00 54.53 392 GLY A CA 1
ATOM 2891 C C . GLY A 1 392 ? 0.638 18.079 -11.913 1.00 54.53 392 GLY A C 1
ATOM 2892 O O . GLY A 1 392 ? -0.046 17.071 -11.748 1.00 54.53 392 GLY A O 1
ATOM 2893 N N . MET A 1 393 ? 1.127 18.763 -10.894 1.00 53.38 393 MET A N 1
ATOM 2894 C CA . MET A 1 393 ? 0.879 18.404 -9.503 1.00 53.38 393 MET A CA 1
ATOM 2895 C C . MET A 1 393 ? 0.626 19.653 -8.669 1.00 53.38 393 MET A C 1
ATOM 2897 O O . MET A 1 393 ? 1.227 20.702 -8.907 1.00 53.38 393 MET A O 1
ATOM 2901 N N . ARG A 1 394 ? -0.254 19.536 -7.669 1.00 56.84 394 ARG A N 1
ATOM 2902 C CA . ARG A 1 394 ? -0.426 20.566 -6.641 1.00 56.84 394 ARG A CA 1
ATOM 2903 C C . ARG A 1 394 ? 0.649 20.413 -5.583 1.00 56.84 394 ARG A C 1
ATOM 2905 O O . ARG A 1 394 ? 0.547 19.567 -4.704 1.00 56.84 394 ARG A O 1
ATOM 2912 N N . VAL A 1 395 ? 1.674 21.248 -5.659 1.00 55.56 395 VAL A N 1
ATOM 2913 C CA . VAL A 1 395 ? 2.809 21.205 -4.737 1.00 55.56 395 VAL A CA 1
ATOM 2914 C C . VAL A 1 395 ? 2.588 22.211 -3.623 1.00 55.56 395 VAL A C 1
ATOM 2916 O O . VAL A 1 395 ? 2.330 23.385 -3.895 1.00 55.56 395 VAL A O 1
ATOM 2919 N N . ASN A 1 396 ? 2.714 21.775 -2.365 1.00 60.50 396 ASN A N 1
ATOM 2920 C CA . ASN A 1 396 ? 2.818 22.728 -1.266 1.00 60.50 396 ASN A CA 1
ATOM 2921 C C . ASN A 1 396 ? 4.141 23.483 -1.387 1.00 60.50 396 ASN A C 1
ATOM 2923 O O . ASN A 1 396 ? 5.188 22.847 -1.346 1.00 60.50 396 ASN A O 1
ATOM 2927 N N . LEU A 1 397 ? 4.096 24.813 -1.517 1.00 61.84 397 LEU A N 1
ATOM 2928 C CA . LEU A 1 397 ? 5.268 25.689 -1.685 1.00 61.84 397 LEU A CA 1
ATOM 2929 C C . LEU A 1 397 ? 6.350 25.492 -0.608 1.00 61.84 397 LEU A C 1
ATOM 2931 O O . LEU A 1 397 ? 7.521 25.786 -0.855 1.00 61.84 397 LEU A O 1
ATOM 2935 N N . ALA A 1 398 ? 5.990 24.969 0.566 1.00 60.19 398 ALA A N 1
ATOM 2936 C CA . ALA A 1 398 ? 6.936 24.608 1.615 1.00 60.19 398 ALA A CA 1
ATOM 2937 C C . ALA A 1 398 ? 7.878 23.462 1.213 1.00 60.19 398 ALA A C 1
ATOM 2939 O O . ALA A 1 398 ? 9.028 23.471 1.638 1.00 60.19 398 ALA A O 1
ATOM 2940 N N . VAL A 1 399 ? 7.435 22.519 0.370 1.00 57.75 399 VAL A N 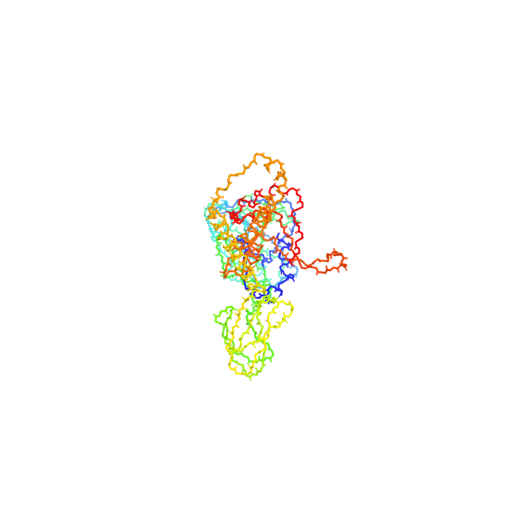1
ATOM 2941 C CA . VAL A 1 399 ? 8.247 21.388 -0.117 1.00 57.75 399 VAL A CA 1
ATOM 2942 C C . VAL A 1 399 ? 9.437 21.875 -0.950 1.00 57.75 399 VAL A C 1
ATOM 2944 O O . VAL A 1 399 ? 10.570 21.615 -0.545 1.00 57.75 399 VAL A O 1
ATOM 2947 N N . PRO A 1 400 ? 9.255 22.639 -2.050 1.00 54.66 400 PRO A N 1
ATOM 2948 C CA . PRO A 1 400 ? 10.385 23.182 -2.779 1.00 54.66 400 PRO A CA 1
ATOM 2949 C C . PRO A 1 400 ? 11.177 24.162 -1.907 1.00 54.66 400 PRO A C 1
ATOM 2951 O O . PRO A 1 400 ? 12.393 24.104 -1.904 1.00 54.66 400 PRO A O 1
ATOM 2954 N N . ARG A 1 401 ? 10.558 25.003 -1.070 1.00 63.28 401 ARG A N 1
ATOM 2955 C CA . ARG A 1 401 ? 11.325 25.934 -0.213 1.00 63.28 401 ARG A CA 1
ATOM 2956 C C . ARG A 1 401 ? 12.172 25.261 0.871 1.00 63.28 401 ARG A C 1
ATOM 2958 O O . ARG A 1 401 ? 13.154 25.859 1.310 1.00 63.28 401 ARG A O 1
ATOM 2965 N N . ALA A 1 402 ? 11.786 24.073 1.328 1.00 59.28 402 ALA A N 1
ATOM 2966 C CA . ALA A 1 402 ? 12.546 23.287 2.294 1.00 59.28 402 ALA A CA 1
ATOM 2967 C C . ALA A 1 402 ? 13.583 22.373 1.619 1.00 59.28 402 ALA A C 1
ATOM 2969 O O . ALA A 1 402 ? 14.605 22.097 2.239 1.00 59.28 402 ALA A O 1
ATOM 2970 N N . GLY A 1 403 ? 13.334 21.940 0.375 1.00 51.19 403 GLY A N 1
ATOM 2971 C CA . GLY A 1 403 ? 14.166 20.979 -0.362 1.00 51.19 403 GLY A CA 1
ATOM 2972 C C . GLY A 1 403 ? 14.976 21.531 -1.544 1.00 51.19 403 GLY A C 1
ATOM 2973 O O . GLY A 1 403 ? 15.760 20.787 -2.115 1.00 51.19 403 GLY A O 1
ATOM 2974 N N . PHE A 1 404 ? 14.833 22.806 -1.933 1.00 48.38 404 PHE A N 1
ATOM 2975 C CA . PHE A 1 404 ? 15.600 23.398 -3.050 1.00 48.38 404 PHE A CA 1
ATOM 2976 C C . PHE A 1 404 ? 17.074 23.640 -2.723 1.00 48.38 404 PHE A C 1
ATOM 2978 O O . PHE A 1 404 ? 17.858 23.911 -3.630 1.00 48.38 404 PHE A O 1
ATOM 2985 N N . ASN A 1 405 ? 17.454 23.602 -1.444 1.00 53.06 405 ASN A N 1
ATOM 2986 C CA . ASN A 1 405 ? 18.852 23.692 -1.060 1.00 53.06 405 ASN A CA 1
ATOM 2987 C C . ASN A 1 405 ? 19.435 22.270 -0.989 1.00 53.06 405 ASN A C 1
ATOM 2989 O O . ASN A 1 405 ? 19.119 21.558 -0.035 1.00 53.06 405 ASN A O 1
ATOM 2993 N N . PRO A 1 406 ? 20.296 21.861 -1.939 1.00 44.69 406 PRO A N 1
ATOM 2994 C CA . PRO A 1 406 ? 20.834 20.500 -1.995 1.00 44.69 406 PRO A CA 1
ATOM 2995 C C . PRO A 1 406 ? 21.717 20.139 -0.788 1.00 44.69 406 PRO A C 1
ATOM 2997 O O . PRO A 1 406 ? 22.020 18.970 -0.580 1.00 44.69 406 PRO A O 1
ATOM 3000 N N . PHE A 1 407 ? 22.110 21.120 0.032 1.00 48.22 407 PHE A N 1
ATOM 3001 C CA . PHE A 1 407 ? 22.923 20.918 1.233 1.00 48.22 407 PHE A CA 1
ATOM 3002 C C . PHE A 1 407 ? 22.106 20.807 2.527 1.00 48.22 407 PHE A C 1
ATOM 3004 O O . PHE A 1 407 ? 22.679 20.579 3.591 1.00 48.22 407 PHE A O 1
ATOM 3011 N N . ILE A 1 408 ? 20.781 20.989 2.468 1.00 54.69 408 ILE A N 1
ATOM 3012 C CA . ILE A 1 408 ? 19.905 20.880 3.637 1.00 54.69 408 ILE A CA 1
ATOM 3013 C C . ILE A 1 408 ? 18.937 19.719 3.397 1.00 54.69 408 ILE A C 1
ATOM 3015 O O . ILE A 1 408 ? 18.041 19.846 2.562 1.00 54.69 408 ILE A O 1
ATOM 3019 N N . PRO A 1 409 ? 19.072 18.597 4.126 1.00 52.69 409 PRO A N 1
ATOM 3020 C CA . PRO A 1 409 ? 18.138 17.493 3.988 1.00 52.69 409 PRO A CA 1
ATOM 3021 C C . PRO A 1 409 ? 16.716 17.952 4.327 1.00 52.69 409 PRO A C 1
ATOM 3023 O O . PRO A 1 409 ? 16.490 18.743 5.253 1.00 52.69 409 PRO A O 1
ATOM 3026 N N . LEU A 1 410 ? 15.743 17.434 3.578 1.00 49.91 410 LEU A N 1
ATOM 3027 C CA . LEU A 1 410 ? 14.331 17.679 3.840 1.00 49.91 410 LEU A CA 1
ATOM 3028 C C . LEU A 1 410 ? 13.937 16.964 5.142 1.00 49.91 410 LEU A C 1
ATOM 3030 O O . LEU A 1 410 ? 13.580 15.790 5.147 1.00 49.91 410 LEU A O 1
ATOM 3034 N N . THR A 1 411 ? 14.027 17.670 6.266 1.00 66.06 411 THR A N 1
ATOM 3035 C CA . THR A 1 411 ? 13.593 17.170 7.574 1.00 66.06 411 THR A CA 1
ATOM 3036 C C . THR A 1 411 ? 12.195 17.678 7.909 1.00 66.06 411 THR A C 1
ATOM 3038 O O . THR A 1 411 ? 11.796 18.768 7.490 1.00 66.06 411 THR A O 1
ATOM 3041 N N . LYS A 1 412 ? 11.456 16.913 8.723 1.00 57.97 412 LYS A N 1
ATOM 3042 C CA . LYS A 1 412 ? 10.116 17.291 9.205 1.00 57.97 412 LYS A CA 1
ATOM 3043 C C . LYS A 1 412 ? 10.107 18.686 9.845 1.00 57.97 412 LYS A C 1
ATOM 3045 O O . LYS A 1 412 ? 9.257 19.507 9.519 1.00 57.97 412 LYS A O 1
ATOM 3050 N N . ALA A 1 413 ? 11.103 18.985 10.679 1.00 69.44 413 ALA A N 1
ATOM 3051 C CA . ALA A 1 413 ? 11.227 20.276 11.353 1.00 69.44 413 ALA A CA 1
ATOM 3052 C C . ALA A 1 413 ? 11.416 21.451 10.372 1.00 69.44 413 ALA A C 1
ATOM 3054 O O . ALA A 1 413 ? 10.751 22.480 10.506 1.00 69.44 413 ALA A O 1
ATOM 3055 N N . ASN A 1 414 ? 12.275 21.291 9.357 1.00 68.19 414 ASN A N 1
ATOM 3056 C CA . ASN A 1 414 ? 12.512 22.316 8.335 1.00 68.19 414 ASN A CA 1
ATOM 3057 C C . ASN A 1 414 ? 11.274 22.513 7.440 1.00 68.19 414 ASN A C 1
ATOM 3059 O O . ASN A 1 414 ? 10.867 23.643 7.170 1.00 68.19 414 ASN A O 1
ATOM 3063 N N . PHE A 1 415 ? 10.616 21.420 7.044 1.00 63.53 415 PHE A N 1
ATOM 3064 C CA . PHE A 1 415 ? 9.365 21.475 6.288 1.00 63.53 415 PHE A CA 1
ATOM 3065 C C . PHE A 1 415 ? 8.268 22.242 7.045 1.00 63.53 415 PHE A C 1
ATOM 3067 O O . PHE A 1 415 ? 7.711 23.203 6.511 1.00 63.53 415 PHE A O 1
ATOM 3074 N N . GLU A 1 416 ? 8.014 21.899 8.311 1.00 67.19 416 GLU A N 1
ATOM 3075 C CA . GLU A 1 416 ? 7.004 22.571 9.140 1.00 67.19 416 GLU A CA 1
ATOM 3076 C C . GLU A 1 416 ? 7.342 24.054 9.386 1.00 67.19 416 GLU A C 1
ATOM 3078 O O . GLU A 1 416 ? 6.456 24.911 9.434 1.00 67.19 416 GLU A O 1
ATOM 3083 N N . GLN A 1 417 ? 8.628 24.399 9.505 1.00 76.44 417 GLN A N 1
ATOM 3084 C CA . GLN A 1 417 ? 9.084 25.788 9.605 1.00 76.44 417 GLN A CA 1
ATOM 3085 C C . GLN A 1 417 ? 8.815 26.583 8.312 1.00 76.44 417 GLN A C 1
ATOM 3087 O O . GLN A 1 417 ? 8.340 27.723 8.367 1.00 76.44 417 GLN A O 1
ATOM 3092 N N . LYS A 1 418 ? 9.078 25.997 7.137 1.00 66.31 418 LYS A N 1
ATOM 3093 C CA . LYS A 1 418 ? 8.804 26.625 5.828 1.00 66.31 418 LYS A CA 1
ATOM 3094 C C . LYS A 1 418 ? 7.311 26.705 5.508 1.00 66.31 418 LYS A C 1
ATOM 3096 O O . LYS A 1 418 ? 6.877 27.639 4.829 1.00 66.31 418 LYS A O 1
ATOM 3101 N N . GLN A 1 419 ? 6.522 25.779 6.043 1.00 63.97 419 GLN A N 1
ATOM 3102 C CA . GLN A 1 419 ? 5.065 25.797 5.960 1.00 63.97 419 GLN A CA 1
ATOM 3103 C C . GLN A 1 419 ? 4.470 26.953 6.770 1.00 63.97 419 GLN A C 1
ATOM 3105 O O . GLN A 1 419 ? 3.642 27.692 6.246 1.00 63.97 419 GLN A O 1
ATOM 3110 N N . ARG A 1 420 ? 4.964 27.193 7.994 1.00 68.44 420 ARG A N 1
ATOM 3111 C CA . ARG A 1 420 ? 4.549 28.330 8.842 1.00 68.44 420 ARG A CA 1
ATOM 3112 C C . ARG A 1 420 ? 4.884 29.708 8.256 1.00 68.44 420 ARG A C 1
ATOM 3114 O O . ARG A 1 420 ? 4.267 30.698 8.626 1.00 68.44 420 ARG A O 1
ATOM 3121 N N . THR A 1 421 ? 5.864 29.783 7.358 1.00 61.75 421 THR A N 1
ATOM 3122 C CA . THR A 1 421 ? 6.359 31.044 6.773 1.00 61.75 421 THR A CA 1
ATOM 3123 C C . THR A 1 421 ? 5.854 31.308 5.350 1.00 61.75 421 THR A C 1
ATOM 3125 O O . THR A 1 421 ? 6.112 32.377 4.798 1.00 61.75 421 THR A O 1
ATOM 3128 N N . SER A 1 422 ? 5.109 30.381 4.740 1.00 53.59 422 SER A N 1
ATOM 3129 C CA . SER A 1 422 ? 4.574 30.530 3.380 1.00 53.59 422 SER A CA 1
ATOM 3130 C C . SER A 1 422 ? 3.124 31.032 3.411 1.00 53.59 422 SER A C 1
ATOM 3132 O O . SER A 1 422 ? 2.183 30.251 3.370 1.00 53.59 422 SER A O 1
ATOM 3134 N N . TRP A 1 423 ? 2.955 32.355 3.479 1.00 47.94 423 TRP A N 1
ATOM 3135 C CA . TRP A 1 423 ? 1.666 33.046 3.674 1.00 47.94 423 TRP A CA 1
ATOM 3136 C C . TRP A 1 423 ? 0.798 33.231 2.410 1.00 47.94 423 TRP A C 1
ATOM 3138 O O . TRP A 1 423 ? -0.213 33.924 2.457 1.00 47.94 423 TRP A O 1
ATOM 3148 N N . VAL A 1 424 ? 1.158 32.634 1.268 1.00 47.31 424 VAL A N 1
ATOM 3149 C CA . VAL A 1 424 ? 0.436 32.818 -0.006 1.00 47.31 424 VAL A CA 1
ATOM 3150 C C . VAL A 1 424 ? 0.181 31.457 -0.641 1.00 47.31 424 VAL A C 1
ATOM 3152 O O . VAL A 1 424 ? 1.138 30.723 -0.857 1.00 47.31 424 VAL A O 1
ATOM 3155 N N . GLN A 1 425 ? -1.102 31.157 -0.886 1.00 48.00 425 GLN A N 1
ATOM 3156 C CA . GLN A 1 425 ? -1.688 29.932 -1.459 1.00 48.00 425 GLN A CA 1
ATOM 3157 C C . GLN A 1 425 ? -0.951 28.614 -1.127 1.00 48.00 425 GLN A C 1
ATOM 3159 O O . GLN A 1 425 ? 0.110 28.337 -1.679 1.00 48.00 425 GLN A O 1
ATOM 3164 N N . PRO A 1 426 ? -1.536 27.723 -0.303 1.00 53.38 426 PRO A N 1
ATOM 3165 C CA . PRO A 1 426 ? -0.829 26.551 0.214 1.00 53.38 426 PRO A CA 1
ATOM 3166 C C . PRO A 1 426 ? -0.411 25.544 -0.862 1.00 53.38 426 PRO A C 1
ATOM 3168 O O . PRO A 1 426 ? 0.407 24.686 -0.559 1.00 53.38 426 PRO A O 1
ATOM 3171 N N . HIS A 1 427 ? -0.930 25.641 -2.093 1.00 55.69 427 HIS A N 1
ATOM 3172 C CA . HIS A 1 427 ? -0.601 24.745 -3.198 1.00 55.69 427 HIS A CA 1
ATOM 3173 C C . HIS A 1 427 ? -0.546 25.493 -4.535 1.00 55.69 427 HIS A C 1
ATOM 3175 O O . HIS A 1 427 ? -1.505 26.176 -4.893 1.00 55.69 427 HIS A O 1
ATOM 3181 N N . ILE A 1 428 ? 0.537 25.315 -5.295 1.00 57.88 428 ILE A N 1
ATOM 3182 C CA . ILE A 1 428 ? 0.654 25.782 -6.686 1.00 57.88 428 ILE A CA 1
ATOM 3183 C C . ILE A 1 428 ? 0.598 24.594 -7.645 1.00 57.88 428 ILE A C 1
ATOM 3185 O O . ILE A 1 428 ? 1.102 23.517 -7.328 1.00 57.88 428 ILE A O 1
ATOM 3189 N N . PHE A 1 429 ? -0.017 24.781 -8.814 1.00 58.06 429 PHE A N 1
ATOM 3190 C CA . PHE A 1 429 ? 0.035 23.788 -9.885 1.00 58.06 429 PHE A CA 1
ATOM 3191 C C . PHE A 1 429 ? 1.368 23.926 -10.619 1.00 58.06 429 PHE A C 1
ATOM 3193 O O . PHE A 1 429 ? 1.644 24.968 -11.212 1.00 58.06 429 PHE A O 1
ATOM 3200 N N . VAL A 1 430 ? 2.187 22.882 -10.562 1.00 56.97 430 VAL A N 1
ATOM 3201 C CA . VAL A 1 430 ? 3.448 22.789 -11.298 1.00 56.97 430 VAL A CA 1
ATOM 3202 C C . VAL A 1 430 ? 3.235 21.799 -12.433 1.00 56.97 430 VAL A C 1
ATOM 3204 O O . VAL A 1 430 ? 2.951 20.629 -12.174 1.00 56.97 430 VAL A O 1
ATOM 3207 N N . SER A 1 431 ? 3.325 22.275 -13.674 1.00 51.91 431 SER A N 1
ATOM 3208 C CA . SER A 1 431 ? 3.368 21.407 -14.853 1.00 51.91 431 SER A CA 1
ATOM 3209 C C . SER A 1 431 ? 4.658 20.593 -14.837 1.00 51.91 431 SER A C 1
ATOM 3211 O O . SER A 1 431 ? 5.717 21.164 -14.569 1.00 51.91 431 SER A O 1
ATOM 3213 N N . ILE A 1 432 ? 4.556 19.290 -15.095 1.00 50.19 432 ILE A N 1
ATOM 3214 C CA . ILE A 1 432 ? 5.693 18.359 -15.149 1.00 50.19 432 ILE A CA 1
ATOM 3215 C C . ILE A 1 432 ? 6.140 18.204 -16.598 1.00 50.19 432 ILE A C 1
ATOM 3217 O O . ILE A 1 432 ? 5.239 18.103 -17.464 1.00 50.19 432 ILE A O 1
#

pLDDT: mean 73.06, std 17.74, range [38.03, 98.31]